Protein 3K3Q (pdb70)

Solvent-accessible surface area: 24757 Å² total; per-residue (Å²): 118,56,98,16,88,15,53,48,42,41,99,64,82,57,38,96,69,12,115,0,32,0,39,8,53,55,24,73,2,45,0,17,40,42,20,71,144,36,99,110,70,13,1,0,0,0,0,2,17,58,12,102,89,120,117,99,62,19,0,0,0,10,2,1,61,50,113,90,59,47,29,21,167,78,6,106,75,60,13,54,12,36,58,41,99,69,7,68,71,1,33,0,68,8,90,106,5,112,100,106,8,35,0,26,0,42,0,1,0,0,42,19,1,10,4,107,0,0,10,29,26,70,19,9,59,48,89,8,159,27,14,100,11,41,11,58,126,166,8,1,124,108,114,9,70,18,161,41,113,51,56,0,93,19,8,0,100,2,65,3,51,62,34,52,173,20,152,47,18,18,0,0,52,6,59,84,44,0,0,0,0,0,28,17,0,46,25,13,48,133,157,50,44,93,28,83,75,56,145,166,73,74,176,72,62,25,31,57,41,50,60,94,14,5,63,70,69,114,60,26,27,48,0,1,46,1,0,12,23,0,0,12,5,0,70,42,18,37,0,0,58,27,0,2,45,7,0,30,45,0,18,5,0,5,23,30,25,134,84,99,42,32,2,83,37,4,85,6,5,8,1,25,0,47,38,95,115,61,54,132,97,68,24,34,0,0,0,2,0,0,0,0,7,14,18,0,9,82,28,67,14,35,30,25,59,68,155,125,54,75,4,18,64,22,0,37,0,2,1,0,2,0,22,0,0,2,9,8,4,41,2,13,117,73,138,33,96,21,0,7,1,2,0,0,29,0,0,27,11,0,1,18,0,0,1,46,0,2,0,2,2,8,36,95,105,118,67,43,113,31,79,86,134,95,272,181,85,46,59,126,2,14,10,11,45,1,16,0,4,4,30,136,10,28,146,74,35,65,79,120,60,76,62,117,24,61,99,102,6,34,52,48,4,97,88,1,5,71,43,0,45,113,8,168,53,43,56,42,134,62,42,62,29,125,133,9,31,57,18,0,48,90,1,6,14,6,37,90,77,148,81,27,91,10,59,22,45,76,136,62,7,56,25,11,21,67,13,2,12,80,2,4,5,10,41,9,0,23,77,25,16,154,11,27,5,54,154,43,34,38,45,145,45,140,15,4,2,72,7,53,2,43,46,164,114,30,0,26,41,160,29,0,2,16,26,147,141,56,110,17,44,69,122,72,28,0,1,10,21,83,92,11,93,166,19,8,88,119,40,226

CATH classification: 2.60.40.10

Radius of gyration: 25.05 Å; Cα contacts (8 Å, |Δi|>4): 1150; chains: 3; bounding box: 66×63×66 Å

GO terms:
  GO:0004222 metalloendopeptidase activity (F, EXP)

Sequence (540 aa):
AVQLVDSGGGTLQAGKSLRLSCAISGLAFDGGAMGSEHRLTAGAMGWFRQAPGKDREFVAAISPRTDETYYAESLEGRFSVSRDAAATMVFLQADNVRLDDTASYYCAADEDVTPRVMGVIPHADHWGQGTLVTVSSQFVNKQFNYKDPVNGVDIAYIKIPNVGQMQPVKAFKIHNKIWVIPERDTFTNPEEGDLNPPPEAKQVPVSYYDSTYLSTDNEKDNYLKGVTKLFERIYSTDLGRMLLTSIVRGIPFWGGSTIDTELKVIDTNCINVIQPDGSYRSEELNLVIIGPSADIIQFECKSFGHEVLNLTRNGYGSTQYIRFSPDFTFGFEESGKFATDPAVTLAHELIHAGHRLYGIAINPNRVFKVNTNAYMSGLEVSFEELRTFGGHDAKFIDSLQENEFRLYYYNKFKDIASTLNKAKSIVGTTASLQYMKNVFKEKYLLSEDTSGKFSVDKLKFDKLYKMLTEIYTEDNFVKFFKVLNRKTYLNFDKAVFKINIVPKVNYTIYDGFNLRNTNLAANFNGQNTEINNMNFTKLK

InterPro domains:
  IPR000395 Botulinum/Tetanus toxin, catalytic chain [PF01742] (4-410)
  IPR000395 Botulinum/Tetanus toxin, catalytic chain [PR00760] (7-23)
  IPR000395 Botulinum/Tetanus toxin, catalytic chain [PR00760] (33-49)
  IPR000395 Botulinum/Tetanus toxin, catalytic chain [PR00760] (72-88)
  IPR000395 Botulinum/Tetanus toxin, catalytic chain [PR00760] (97-119)
  IPR000395 Botulinum/Tetanus toxin, catalytic chain [PR00760] (213-225)
  IPR000395 Botulinum/Tetanus toxin, catalytic chain [PR00760] (259-275)
  IPR011065 Kunitz inhibitor STI-like superfamily [SSF50386] (1080-1295)
  IPR012500 Clostridium neurotoxin, translocation [PF07952] (549-866)
  IPR012928 Clostridium neurotoxin, receptor binding N-terminal [PF07953] (886-1079)
  IPR013104 Clostridium neurotoxin, receptor-binding C-terminal [PF07951] (1088-1293)
  IPR013320 Concanavalin A-like lectin/glucanase domain superfamily [SSF49899] (873-1079)
  IPR036248 Clostridium neurotoxin, translocation domain [G3DSA:1.20.1120.10] (447-868)
  IPR036248 Clostridium neurotoxin, translocation domain [SSF58091] (549-874)

Structure (mmCIF, N/CA/C/O backbone):
data_3K3Q
#
_entry.id   3K3Q
#
_cell.length_a   168.282
_cell.length_b   48.764
_cell.length_c   103.643
_cell.angle_alpha   90.000
_cell.angle_beta   116.750
_cell.angle_gamma   90.000
#
_symmetry.space_group_name_H-M   'C 1 2 1'
#
loop_
_entity.id
_entity.type
_entity.pdbx_description
1 polymer 'llama Aa1 VHH domain'
2 polymer 'Botulinum neurotoxin type A'
3 polymer 'Botulinum neurotoxin type A'
4 non-polymer 'ZINC ION'
5 water water
#
loop_
_atom_site.group_PDB
_atom_site.id
_atom_site.type_symbol
_atom_site.label_atom_id
_atom_site.label_alt_id
_atom_site.label_comp_id
_atom_site.label_asym_id
_atom_site.label_entity_id
_atom_site.label_seq_id
_atom_site.pdbx_PDB_ins_code
_atom_site.Cartn_x
_atom_site.Cartn_y
_atom_site.Cartn_z
_atom_site.occupancy
_atom_site.B_iso_or_equiv
_atom_site.auth_seq_id
_atom_site.auth_comp_id
_atom_site.auth_asym_id
_atom_site.auth_atom_id
_atom_site.pdbx_PDB_model_num
ATOM 1 N N . ALA A 1 4 ? -51.489 -9.979 32.854 1.00 62.47 4 ALA A N 1
ATOM 2 C CA . ALA A 1 4 ? -51.115 -10.276 31.440 1.00 63.10 4 ALA A CA 1
ATOM 3 C C . ALA A 1 4 ? -51.655 -11.644 31.042 1.00 63.46 4 ALA A C 1
ATOM 4 O O . ALA A 1 4 ? -51.013 -12.671 31.284 1.00 64.10 4 ALA A O 1
ATOM 6 N N . VAL A 1 5 ? -52.840 -11.660 30.439 1.00 62.43 5 VAL A N 1
ATOM 7 C CA . VAL A 1 5 ? -53.445 -12.917 30.023 1.00 61.11 5 VAL A CA 1
ATOM 8 C C . VAL A 1 5 ? -52.545 -13.567 28.979 1.00 61.45 5 VAL A C 1
ATOM 9 O O . VAL A 1 5 ? -51.934 -12.877 28.160 1.00 61.13 5 VAL A O 1
ATOM 13 N N . GLN A 1 6 ? -52.452 -14.892 29.022 1.00 61.34 6 GLN A N 1
ATOM 14 C CA . GLN A 1 6 ? -51.624 -15.632 28.080 1.00 61.85 6 GLN A CA 1
ATOM 15 C C . GLN A 1 6 ? -52.206 -17.014 27.810 1.00 61.59 6 GLN A C 1
ATOM 16 O O . GLN A 1 6 ? -52.772 -17.648 28.703 1.00 61.67 6 GLN A O 1
ATOM 22 N N . LEU A 1 7 ? -52.069 -17.465 26.566 1.00 61.46 7 LEU A N 1
ATOM 23 C CA . LEU A 1 7 ? -52.560 -18.774 26.126 1.00 60.96 7 LEU A CA 1
ATOM 24 C C . LEU A 1 7 ? -51.422 -19.454 25.364 1.00 61.08 7 LEU A C 1
ATOM 25 O O . LEU A 1 7 ? -50.925 -18.910 24.378 1.00 61.54 7 LEU A O 1
ATOM 30 N N . VAL A 1 8 ? -51.003 -20.634 25.804 1.00 60.85 8 VAL A N 1
ATOM 31 C CA . VAL A 1 8 ? -49.916 -21.314 25.113 1.00 60.99 8 VAL A CA 1
ATOM 32 C C . VAL A 1 8 ? -50.285 -22.723 24.677 1.00 62.69 8 VAL A C 1
ATOM 33 O O . VAL A 1 8 ? -50.225 -23.667 25.468 1.00 62.94 8 VAL A O 1
ATOM 37 N N . ASP A 1 9 ? -50.664 -22.853 23.408 1.00 64.79 9 ASP A N 1
ATOM 38 C CA . ASP A 1 9 ? -51.043 -24.141 22.828 1.00 66.80 9 ASP A CA 1
ATOM 39 C C . ASP A 1 9 ? -49.797 -25.011 22.722 1.00 66.70 9 ASP A C 1
ATOM 40 O O . ASP A 1 9 ? -48.679 -24.515 22.828 1.00 66.47 9 ASP A O 1
ATOM 45 N N . SER A 1 10 ? -49.999 -26.308 22.505 1.00 67.16 10 SER A N 1
ATOM 46 C CA . SER A 1 10 ? -48.892 -27.244 22.350 1.00 67.21 10 SER A CA 1
ATOM 47 C C . SER A 1 10 ? -49.408 -28.648 22.052 1.00 67.66 10 SER A C 1
ATOM 48 O O . SER A 1 10 ? -50.583 -28.955 22.274 1.00 66.92 10 SER A O 1
ATOM 51 N N . GLY A 1 11 ? -48.514 -29.495 21.550 1.00 68.56 11 GLY A N 1
ATOM 52 C CA . GLY A 1 11 ? -48.879 -30.857 21.206 1.00 69.31 11 GLY A CA 1
ATOM 53 C C . GLY A 1 11 ? -48.798 -30.974 19.702 1.00 70.29 11 GLY A C 1
ATOM 54 O O . GLY A 1 11 ? -49.115 -32.008 19.119 1.00 69.89 11 GLY A O 1
ATOM 55 N N . GLY A 1 12 ? -48.361 -29.885 19.080 1.00 71.72 12 GLY A N 1
ATOM 56 C CA . GLY A 1 12 ? -48.238 -29.839 17.639 1.00 73.94 12 GLY A CA 1
ATOM 57 C C . GLY A 1 12 ? -47.175 -30.759 17.078 1.00 75.55 12 GLY A C 1
ATOM 58 O O . GLY A 1 12 ? -46.302 -31.245 17.800 1.00 75.03 12 GLY A O 1
ATOM 59 N N . GLY A 1 13 ? -47.258 -30.978 15.769 1.00 77.38 13 GLY A N 1
ATOM 60 C CA . GLY A 1 13 ? -46.329 -31.842 15.067 1.00 79.55 13 GLY A CA 1
ATOM 61 C C . GLY A 1 13 ? -47.088 -32.518 13.942 1.00 81.18 13 GLY A C 1
ATOM 62 O O . GLY A 1 13 ? -47.910 -31.888 13.275 1.00 81.18 13 GLY A O 1
ATOM 63 N N . THR A 1 14 ? -46.827 -33.801 13.723 1.00 82.80 14 THR A N 1
ATOM 64 C CA . THR A 1 14 ? -47.526 -34.527 12.671 1.00 84.22 14 THR A CA 1
ATOM 65 C C . THR A 1 14 ? -47.721 -35.976 13.086 1.00 84.57 14 THR A C 1
ATOM 66 O O . THR A 1 14 ? -46.997 -36.493 13.937 1.00 83.89 14 THR A O 1
ATOM 70 N N . LEU A 1 15 ? -48.709 -36.625 12.481 1.00 85.82 15 LEU A N 1
ATOM 71 C CA . LEU A 1 15 ? -49.006 -38.018 12.778 1.00 87.50 15 LEU A CA 1
ATOM 72 C C . LEU A 1 15 ? -49.601 -38.717 11.572 1.00 87.97 15 LEU A C 1
ATOM 73 O O . LEU A 1 15 ? -49.972 -38.077 10.590 1.00 88.13 15 LEU A O 1
ATOM 78 N N . GLN A 1 16 ? -49.693 -40.038 11.655 1.00 88.30 16 GLN A N 1
ATOM 79 C CA . GLN A 1 16 ? -50.247 -40.830 10.567 1.00 88.69 16 GLN A CA 1
ATOM 80 C C . GLN A 1 16 ? -51.725 -41.071 10.863 1.00 88.05 16 GLN A C 1
ATOM 81 O O . GLN A 1 16 ? -52.134 -41.079 12.027 1.00 87.65 16 GLN A O 1
ATOM 87 N N . ALA A 1 17 ? -52.522 -41.257 9.814 1.00 87.55 17 ALA A N 1
ATOM 88 C CA . ALA A 1 17 ? -53.957 -41.491 9.970 1.00 87.35 17 ALA A CA 1
ATOM 89 C C . ALA A 1 17 ? -54.231 -42.614 10.968 1.00 86.95 17 ALA A C 1
ATOM 90 O O . ALA A 1 17 ? -53.840 -43.759 10.748 1.00 87.55 17 ALA A O 1
ATOM 92 N N . GLY A 1 18 ? -54.904 -42.284 12.064 1.00 86.50 18 GLY A N 1
ATOM 93 C CA . GLY A 1 18 ? -55.204 -43.287 13.070 1.00 85.78 18 GLY A CA 1
ATOM 94 C C . GLY A 1 18 ? -54.480 -43.049 14.384 1.00 85.36 18 GLY A C 1
ATOM 95 O O . GLY A 1 18 ? -54.932 -43.504 15.436 1.00 85.62 18 GLY A O 1
ATOM 96 N N . LYS A 1 19 ? -53.358 -42.335 14.333 1.00 84.70 19 LYS A N 1
ATOM 97 C CA . LYS A 1 19 ? -52.583 -42.042 15.539 1.00 84.42 19 LYS A CA 1
ATOM 98 C C . LYS A 1 19 ? -53.302 -41.078 16.486 1.00 83.21 19 LYS A C 1
ATOM 99 O O . LYS A 1 19 ? -54.114 -40.264 16.058 1.00 83.64 19 LYS A O 1
ATOM 105 N N . SER A 1 20 ? -52.997 -41.177 17.776 1.00 81.44 20 SER A N 1
ATOM 106 C CA . SER A 1 20 ? -53.634 -40.332 18.782 1.00 79.42 20 SER A CA 1
ATOM 107 C C . SER A 1 20 ? -52.868 -39.048 19.083 1.00 77.75 20 SER A C 1
ATOM 108 O O . SER A 1 20 ? -51.655 -39.072 19.312 1.00 77.60 20 SER A O 1
ATOM 111 N N . LEU A 1 21 ? -53.584 -37.926 19.091 1.00 75.20 21 LEU A N 1
ATOM 112 C CA . LEU A 1 21 ? -52.957 -36.645 19.372 1.00 72.44 21 LEU A CA 1
ATOM 113 C C . LEU A 1 21 ? -53.531 -36.020 20.632 1.00 70.82 21 LEU A C 1
ATOM 114 O O . LEU A 1 21 ? -54.733 -36.094 20.893 1.00 69.42 21 LEU A O 1
ATOM 119 N N . ARG A 1 22 ? -52.649 -35.410 21.411 1.00 69.49 22 ARG A N 1
ATOM 120 C CA . ARG A 1 22 ? -53.037 -34.729 22.631 1.00 68.43 22 ARG A CA 1
ATOM 121 C C . ARG A 1 22 ? -52.550 -33.296 22.530 1.00 66.08 22 ARG A C 1
ATOM 122 O O . ARG A 1 22 ? -51.383 -33.044 22.213 1.00 65.76 22 ARG A O 1
ATOM 130 N N . LEU A 1 23 ? -53.451 -32.358 22.789 1.00 63.17 23 LEU A N 1
ATOM 131 C CA . LEU A 1 23 ? -53.102 -30.953 22.737 1.00 59.80 23 LEU A CA 1
ATOM 132 C C . LEU A 1 23 ? -53.326 -30.346 24.111 1.00 58.20 23 LEU A C 1
ATOM 133 O O . LEU A 1 23 ? -54.264 -30.716 24.816 1.00 57.48 23 LEU A O 1
ATOM 138 N N . SER A 1 24 ? -52.444 -29.428 24.491 1.00 56.96 24 SER A N 1
ATOM 139 C CA . SER A 1 24 ? -52.545 -28.746 25.773 1.00 55.98 24 SER A CA 1
ATOM 140 C C . SER A 1 24 ? -52.435 -27.245 25.579 1.00 55.46 24 SER A C 1
ATOM 141 O O . SER A 1 24 ? -51.824 -26.769 24.618 1.00 54.24 24 SER A O 1
ATOM 144 N N . CYS A 1 25 ? -53.034 -26.510 26.507 1.00 55.24 25 CYS A N 1
ATOM 145 C CA . CYS A 1 25 ? -53.040 -25.058 26.472 1.00 55.98 25 CYS A CA 1
ATOM 146 C C . CYS A 1 25 ? -52.955 -24.543 27.896 1.00 55.17 25 CYS A C 1
ATOM 147 O O . CYS A 1 25 ? -53.827 -24.821 28.727 1.00 54.80 25 CYS A O 1
ATOM 150 N N . ALA A 1 26 ? -51.891 -23.802 28.175 1.00 53.74 26 ALA A N 1
ATOM 151 C CA . ALA A 1 26 ? -51.699 -23.247 29.497 1.00 53.10 26 ALA A CA 1
ATOM 152 C C . ALA A 1 26 ? -52.278 -21.851 29.508 1.00 52.97 26 ALA A C 1
ATOM 153 O O . ALA A 1 26 ? -51.800 -20.965 28.808 1.00 53.96 26 ALA A O 1
ATOM 155 N N . ILE A 1 27 ? -53.333 -21.665 30.284 1.00 53.02 27 ILE A N 1
ATOM 156 C CA . ILE A 1 27 ? -53.961 -20.361 30.395 1.00 53.07 27 ILE A CA 1
ATOM 157 C C . ILE A 1 27 ? -53.309 -19.716 31.601 1.00 53.00 27 ILE A C 1
ATOM 158 O O . ILE A 1 27 ? -52.804 -20.415 32.484 1.00 54.11 27 ILE A O 1
ATOM 163 N N . SER A 1 28 ? -53.312 -18.392 31.641 1.00 51.99 28 SER A N 1
ATOM 164 C CA . SER A 1 28 ? -52.730 -17.677 32.765 1.00 50.84 28 SER A CA 1
ATOM 165 C C . SER A 1 28 ? -53.195 -16.246 32.682 1.00 50.46 28 SER A C 1
ATOM 166 O O . SER A 1 28 ? -53.244 -15.662 31.596 1.00 51.12 28 SER A O 1
ATOM 169 N N . GLY A 1 29 ? -53.550 -15.682 33.827 1.00 50.08 29 GLY A N 1
ATOM 170 C CA . GLY A 1 29 ? -54.012 -14.310 33.840 1.00 49.69 29 GLY A CA 1
ATOM 171 C C . GLY A 1 29 ? -55.522 -14.174 33.888 1.00 49.44 29 GLY A C 1
ATOM 172 O O . GLY A 1 29 ? -56.036 -13.057 33.868 1.00 49.97 29 GLY A O 1
ATOM 173 N N . LEU A 1 30 ? -56.238 -15.297 33.943 1.00 48.98 30 LEU A N 1
ATOM 174 C CA . LEU A 1 30 ? -57.699 -15.265 34.010 1.00 47.14 30 LEU A CA 1
ATOM 175 C C . LEU A 1 30 ? -58.152 -15.845 35.342 1.00 45.64 30 LEU A C 1
ATOM 176 O O . LEU A 1 30 ? -57.811 -16.974 35.686 1.00 45.96 30 LEU A O 1
ATOM 181 N N . ALA A 1 31 ? -58.915 -15.061 36.094 1.00 43.01 31 ALA A N 1
ATOM 182 C CA . ALA A 1 31 ? -59.386 -15.488 37.400 1.00 41.85 31 ALA A CA 1
ATOM 183 C C . ALA A 1 31 ? -60.585 -16.416 37.360 1.00 41.65 31 ALA A C 1
ATOM 184 O O . ALA A 1 31 ? -60.905 -17.046 38.371 1.00 41.74 31 ALA A O 1
ATOM 186 N N . PHE A 1 32 ? -61.243 -16.503 36.205 1.00 40.67 32 PHE A N 1
ATOM 187 C CA . PHE A 1 32 ? -62.430 -17.346 36.058 1.00 39.31 32 PHE A CA 1
ATOM 188 C C . PHE A 1 32 ? -63.297 -17.303 37.308 1.00 39.75 32 PHE A C 1
ATOM 189 O O . PHE A 1 32 ? -63.824 -18.324 37.754 1.00 39.05 32 PHE A O 1
ATOM 197 N N . ASP A 1 33 ? -63.439 -16.112 37.877 1.00 41.16 33 ASP A N 1
ATOM 198 C CA . ASP A 1 33 ? -64.255 -15.953 39.068 1.00 43.44 33 ASP A CA 1
ATOM 199 C C . ASP A 1 33 ? -65.597 -15.310 38.730 1.00 43.08 33 ASP A C 1
ATOM 200 O O . ASP A 1 33 ? -66.030 -14.382 39.409 1.00 43.80 33 ASP A O 1
ATOM 205 N N . GLY A 1 34 ? -66.250 -15.796 37.676 1.00 43.33 34 GLY A N 1
ATOM 206 C CA . GLY A 1 34 ? -67.538 -15.247 37.286 1.00 42.37 34 GLY A CA 1
ATOM 207 C C . GLY A 1 34 ? -67.447 -13.973 36.463 1.00 41.57 34 GLY A C 1
ATOM 208 O O . GLY A 1 34 ? -68.364 -13.152 36.471 1.00 39.88 34 GLY A O 1
ATOM 209 N N . GLY A 1 35 ? -66.331 -13.806 35.761 1.00 41.91 35 GLY A N 1
ATOM 210 C CA . GLY A 1 35 ? -66.139 -12.639 34.921 1.00 41.40 35 GLY A CA 1
ATOM 211 C C . GLY A 1 35 ? -66.664 -11.332 35.481 1.00 42.49 35 GLY A C 1
ATOM 212 O O . GLY A 1 35 ? -66.810 -11.167 36.691 1.00 41.63 35 GLY A O 1
ATOM 213 N N . ALA A 1 36 ? -66.966 -10.405 34.577 1.00 43.95 36 ALA A N 1
ATOM 214 C CA . ALA A 1 36 ? -67.452 -9.077 34.932 1.00 45.27 36 ALA A CA 1
ATOM 215 C C . ALA A 1 36 ? -68.609 -9.020 35.936 1.00 47.02 36 ALA A C 1
ATOM 216 O O . ALA A 1 36 ? -68.591 -8.197 36.850 1.00 45.84 36 ALA A O 1
ATOM 218 N N . MET A 1 37 ? -69.617 -9.871 35.757 1.00 48.79 37 MET A N 1
ATOM 219 C CA . MET A 1 37 ? -70.763 -9.894 36.661 1.00 51.26 37 MET A CA 1
ATOM 220 C C . MET A 1 37 ? -70.306 -9.957 38.125 1.00 52.66 37 MET A C 1
ATOM 221 O O . MET A 1 37 ? -70.816 -9.227 38.978 1.00 54.08 37 MET A O 1
ATOM 226 N N . GLY A 1 38 ? -69.349 -10.837 38.411 1.00 52.79 38 GLY A N 1
ATOM 227 C CA . GLY A 1 38 ? -68.847 -10.969 39.766 1.00 51.43 38 GLY A CA 1
ATOM 228 C C . GLY A 1 38 ? -68.870 -12.393 40.296 1.00 51.22 38 GLY A C 1
ATOM 229 O O . GLY A 1 38 ? -69.379 -13.315 39.648 1.00 51.01 38 GLY A O 1
ATOM 230 N N . SER A 1 39 ? -68.313 -12.560 41.492 1.00 49.82 39 SER A N 1
ATOM 231 C CA . SER A 1 39 ? -68.238 -13.849 42.171 1.00 48.53 39 SER A CA 1
ATOM 232 C C . SER A 1 39 ? -69.591 -14.541 42.240 1.00 47.23 39 SER A C 1
ATOM 233 O O . SER A 1 39 ? -69.677 -15.767 42.331 1.00 45.91 39 SER A O 1
ATOM 236 N N . GLU A 1 40 ? -70.650 -13.749 42.198 1.00 46.33 40 GLU A N 1
ATOM 237 C CA . GLU A 1 40 ? -71.991 -14.295 42.268 1.00 46.62 40 GLU A CA 1
ATOM 238 C C . GLU A 1 40 ? -72.239 -15.204 41.067 1.00 45.24 40 GLU A C 1
ATOM 239 O O . GLU A 1 40 ? -73.156 -16.020 41.083 1.00 43.21 40 GLU A O 1
ATOM 245 N N . HIS A 1 41 ? -71.400 -15.061 40.039 1.00 45.19 41 HIS A N 1
ATOM 246 C CA . HIS A 1 41 ? -71.503 -15.843 38.802 1.00 45.03 41 HIS A CA 1
ATOM 247 C C . HIS A 1 41 ? -70.393 -16.878 38.586 1.00 44.17 41 HIS A C 1
ATOM 248 O O . HIS A 1 41 ? -70.329 -17.499 37.526 1.00 41.57 41 HIS A O 1
ATOM 255 N N . ARG A 1 42 ? -69.527 -17.059 39.583 1.00 43.47 42 ARG A N 1
ATOM 256 C CA . ARG A 1 42 ? -68.423 -18.017 39.501 1.00 41.25 42 ARG A CA 1
ATOM 257 C C . ARG A 1 42 ? -68.818 -19.304 38.774 1.00 40.70 42 ARG A C 1
ATOM 258 O O . ARG A 1 42 ? -68.097 -19.782 37.892 1.00 41.05 42 ARG A O 1
ATOM 266 N N . LEU A 1 43 ? -69.970 -19.856 39.127 1.00 39.01 43 LEU A N 1
ATOM 267 C CA . LEU A 1 43 ? -70.413 -21.094 38.513 1.00 38.90 43 LEU A CA 1
ATOM 268 C C . LEU A 1 43 ? -71.239 -21.004 37.223 1.00 39.47 43 LEU A C 1
ATOM 269 O O . LEU A 1 43 ? -71.325 -21.985 36.498 1.00 39.07 43 LEU A O 1
ATOM 274 N N . THR A 1 44 ? -71.840 -19.852 36.925 1.00 40.26 44 THR A N 1
ATOM 275 C CA . THR A 1 44 ? -72.630 -19.719 35.689 1.00 40.37 44 THR A CA 1
ATOM 276 C C . THR A 1 44 ? -71.910 -18.867 34.639 1.00 40.18 44 THR A C 1
ATOM 277 O O . THR A 1 44 ? -72.542 -18.037 33.979 1.00 42.14 44 THR A O 1
ATOM 281 N N . ALA A 1 45 ? -70.607 -19.058 34.459 1.00 38.01 45 ALA A N 1
ATOM 282 C CA . ALA A 1 45 ? -69.905 -18.226 33.491 1.00 36.27 45 ALA A CA 1
ATOM 283 C C . ALA A 1 45 ? -68.471 -18.630 33.249 1.00 35.21 45 ALA A C 1
ATOM 284 O O . ALA A 1 45 ? -67.797 -19.095 34.157 1.00 36.53 45 ALA A O 1
ATOM 286 N N . GLY A 1 46 ? -68.011 -18.420 32.017 1.00 33.56 46 GLY A N 1
ATOM 287 C CA . GLY A 1 46 ? -66.650 -18.759 31.649 1.00 30.26 46 GLY A CA 1
ATOM 288 C C . GLY A 1 46 ? -66.589 -19.916 30.673 1.00 30.41 46 GLY A C 1
ATOM 289 O O . GLY A 1 46 ? -67.496 -20.760 30.616 1.00 28.34 46 GLY A O 1
ATOM 290 N N . ALA A 1 47 ? -65.516 -19.959 29.891 1.00 30.86 47 ALA A N 1
ATOM 291 C CA . ALA A 1 47 ? -65.347 -21.028 28.924 1.00 32.67 47 ALA A CA 1
ATOM 292 C C . ALA A 1 47 ? -63.930 -21.125 28.382 1.00 34.12 47 ALA A C 1
ATOM 293 O O . ALA A 1 47 ? -63.282 -20.109 28.110 1.00 33.91 47 ALA A O 1
ATOM 295 N N . MET A 1 48 ? -63.465 -22.367 28.254 1.00 36.69 48 MET A N 1
ATOM 296 C CA . MET A 1 48 ? -62.145 -22.701 27.727 1.00 39.87 48 MET A CA 1
ATOM 297 C C . MET A 1 48 ? -62.438 -23.720 26.640 1.00 41.15 48 MET A C 1
ATOM 298 O O . MET A 1 48 ? -63.071 -24.754 26.901 1.00 41.05 48 MET A O 1
ATOM 303 N N . GLY A 1 49 ? -61.979 -23.451 25.426 1.00 42.01 49 GLY A N 1
ATOM 304 C CA . GLY A 1 49 ? -62.253 -24.389 24.360 1.00 42.96 49 GLY A CA 1
ATOM 305 C C . GLY A 1 49 ? -61.239 -24.382 23.245 1.00 43.91 49 GLY A C 1
ATOM 306 O O . GLY A 1 49 ? -60.177 -23.764 23.350 1.00 43.77 49 GLY A O 1
ATOM 307 N N . TRP A 1 50 ? -61.596 -25.066 22.162 1.00 44.75 50 TRP A N 1
ATOM 308 C CA . TRP A 1 50 ? -60.731 -25.199 21.005 1.00 44.16 50 TRP A CA 1
ATOM 309 C C . TRP A 1 50 ? -61.377 -24.878 19.680 1.00 43.44 50 TRP A C 1
ATOM 310 O O . TRP A 1 50 ? -62.536 -25.198 19.437 1.00 42.03 50 TRP A O 1
ATOM 321 N N . PHE A 1 51 ? -60.579 -24.255 18.823 1.00 44.34 51 PHE A N 1
ATOM 322 C CA . PHE A 1 51 ? -60.970 -23.873 17.475 1.00 45.08 51 PHE A CA 1
ATOM 323 C C . PHE A 1 51 ? -59.835 -24.327 16.567 1.00 46.86 51 PHE A C 1
ATOM 324 O O . PHE A 1 51 ? -58.699 -24.488 17.016 1.00 48.37 51 PHE A O 1
ATOM 332 N N . ARG A 1 52 ? -60.133 -24.530 15.293 1.00 48.33 52 ARG A N 1
ATOM 333 C CA . ARG A 1 52 ? -59.104 -24.929 14.349 1.00 50.84 52 ARG A CA 1
ATOM 334 C C . ARG A 1 52 ? -59.409 -24.320 12.990 1.00 53.19 52 ARG A C 1
ATOM 335 O O . ARG A 1 52 ? -60.569 -24.047 12.657 1.00 52.93 52 ARG A O 1
ATOM 343 N N . GLN A 1 53 ? -58.360 -24.106 12.207 1.00 55.39 53 GLN A N 1
ATOM 344 C CA . GLN A 1 53 ? -58.513 -23.534 10.882 1.00 58.01 53 GLN A CA 1
ATOM 345 C C . GLN A 1 53 ? -57.870 -24.432 9.840 1.00 59.49 53 GLN A C 1
ATOM 346 O O . GLN A 1 53 ? -56.652 -24.622 9.835 1.00 58.97 53 GLN A O 1
ATOM 352 N N . ALA A 1 54 ? -58.698 -24.992 8.965 1.00 61.69 54 ALA A N 1
ATOM 353 C CA . ALA A 1 54 ? -58.203 -25.861 7.906 1.00 64.17 54 ALA A CA 1
ATOM 354 C C . ALA A 1 54 ? -57.572 -24.991 6.825 1.00 65.64 54 ALA A C 1
ATOM 355 O O . ALA A 1 54 ? -58.191 -24.037 6.345 1.00 65.16 54 ALA A O 1
ATOM 357 N N . PRO A 1 55 ? -56.325 -25.300 6.433 1.00 67.05 55 PRO A N 1
ATOM 358 C CA . PRO A 1 55 ? -55.669 -24.497 5.399 1.00 67.68 55 PRO A CA 1
ATOM 359 C C . PRO A 1 55 ? -56.632 -24.153 4.266 1.00 68.34 55 PRO A C 1
ATOM 360 O O . PRO A 1 55 ? -57.119 -25.036 3.553 1.00 67.64 55 PRO A O 1
ATOM 364 N N . GLY A 1 56 ? -56.921 -22.861 4.133 1.00 68.86 56 GLY A N 1
ATOM 365 C CA . GLY A 1 56 ? -57.824 -22.402 3.095 1.00 69.32 56 GLY A CA 1
ATOM 366 C C . GLY A 1 56 ? -59.284 -22.460 3.497 1.00 69.53 56 GLY A C 1
ATOM 367 O O . GLY A 1 56 ? -60.169 -22.327 2.653 1.00 70.13 56 GLY A O 1
ATOM 368 N N . LYS A 1 57 ? -59.544 -22.666 4.783 1.00 68.97 57 LYS A N 1
ATOM 369 C CA . LYS A 1 57 ? -60.916 -22.733 5.272 1.00 68.23 57 LYS A CA 1
ATOM 370 C C . LYS A 1 57 ? -61.119 -21.812 6.464 1.00 67.57 57 LYS A C 1
ATOM 371 O O . LYS A 1 57 ? -60.157 -21.272 7.015 1.00 67.66 57 LYS A O 1
ATOM 377 N N . ASP A 1 58 ? -62.377 -21.636 6.856 1.00 66.23 58 ASP A N 1
ATOM 378 C CA . ASP A 1 58 ? -62.722 -20.769 7.977 1.00 66.21 58 ASP A CA 1
ATOM 379 C C . ASP A 1 58 ? -62.310 -21.321 9.334 1.00 65.29 58 ASP A C 1
ATOM 380 O O . ASP A 1 58 ? -62.114 -22.528 9.501 1.00 65.66 58 ASP A O 1
ATOM 385 N N . ARG A 1 59 ? -62.165 -20.420 10.298 1.00 62.96 59 ARG A N 1
ATOM 386 C CA . ARG A 1 59 ? -61.836 -20.825 11.651 1.00 61.22 59 ARG A CA 1
ATOM 387 C C . ARG A 1 59 ? -63.128 -21.453 12.154 1.0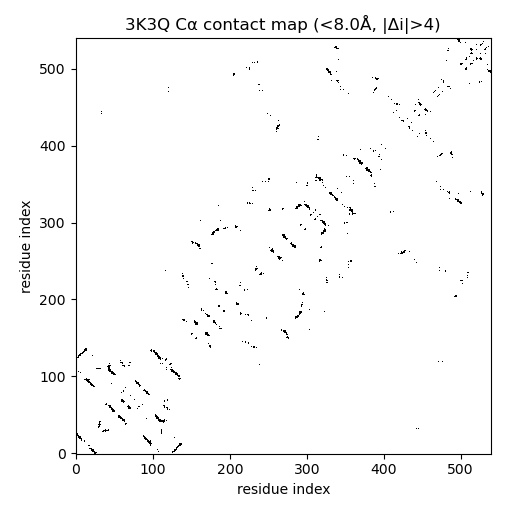0 60.03 59 ARG A C 1
ATOM 388 O O . ARG A 1 59 ? -64.174 -20.800 12.163 1.00 60.17 59 ARG A O 1
ATOM 396 N N . GLU A 1 60 ? -63.075 -22.723 12.545 1.00 58.26 60 GLU A N 1
ATOM 397 C CA . GLU A 1 60 ? -64.277 -23.394 13.031 1.00 56.29 60 GLU A CA 1
ATOM 398 C C . GLU A 1 60 ? -64.119 -23.909 14.453 1.00 51.88 60 GLU A C 1
ATOM 399 O O . GLU A 1 60 ? -63.039 -24.315 14.872 1.00 52.61 60 GLU A O 1
ATOM 405 N N . PHE A 1 61 ? -65.218 -23.889 15.188 1.00 46.90 61 PHE A N 1
ATOM 406 C CA . PHE A 1 61 ? -65.227 -24.332 16.568 1.00 42.23 61 PHE A CA 1
ATOM 407 C C . PHE A 1 61 ? -65.221 -25.851 16.716 1.00 41.14 61 PHE A C 1
ATOM 408 O O . PHE A 1 61 ? -65.803 -26.570 15.906 1.00 41.66 61 PHE A O 1
ATOM 416 N N . VAL A 1 62 ? -64.550 -26.331 17.758 1.00 39.07 62 VAL A N 1
ATOM 417 C CA . VAL A 1 62 ? -64.501 -27.753 18.041 1.00 36.73 62 VAL A CA 1
ATOM 418 C C . VAL A 1 62 ? -65.228 -28.074 19.348 1.00 35.79 62 VAL A C 1
ATOM 419 O O . VAL A 1 62 ? -66.330 -28.631 19.335 1.00 35.31 62 VAL A O 1
ATOM 423 N N . ALA A 1 63 ? -64.623 -27.712 20.476 1.00 34.06 63 ALA A N 1
ATOM 424 C CA . ALA A 1 63 ? -65.244 -27.998 21.766 1.00 33.29 63 ALA A CA 1
ATOM 425 C C . ALA A 1 63 ? -64.726 -27.128 22.905 1.00 31.63 63 ALA A C 1
ATOM 426 O O . ALA A 1 63 ? -63.648 -26.555 22.816 1.00 30.57 63 ALA A O 1
ATOM 428 N N . ALA A 1 64 ? -65.505 -27.039 23.979 1.00 30.09 64 ALA A N 1
ATOM 429 C CA . ALA A 1 64 ? -65.106 -26.245 25.131 1.00 31.76 64 ALA A CA 1
ATOM 430 C C . ALA A 1 64 ? -65.685 -26.803 26.420 1.00 32.46 64 ALA A C 1
ATOM 431 O O . ALA A 1 64 ? -66.726 -27.466 26.421 1.00 32.30 64 ALA A O 1
ATOM 433 N N . ILE A 1 65 ? -65.006 -26.521 27.522 1.00 32.65 65 ILE A N 1
ATOM 434 C CA . ILE A 1 65 ? -65.450 -27.006 28.814 1.00 34.49 65 ILE A CA 1
ATOM 435 C C . ILE A 1 65 ? -65.569 -25.814 29.753 1.00 35.70 65 ILE A C 1
ATOM 436 O O . ILE A 1 65 ? -64.966 -24.765 29.511 1.00 34.18 65 ILE A O 1
ATOM 441 N N . SER A 1 66 ? -66.354 -25.974 30.813 1.00 37.29 66 SER A N 1
ATOM 442 C CA . SER A 1 66 ? -66.543 -24.914 31.803 1.00 40.66 66 SER A CA 1
ATOM 443 C C . SER A 1 66 ? -65.346 -24.848 32.764 1.00 41.17 66 SER A C 1
ATOM 444 O O . SER A 1 66 ? -64.826 -25.881 33.190 1.00 42.86 66 SER A O 1
ATOM 447 N N . PRO A 1 67 ? -64.903 -23.632 33.124 1.00 40.78 67 PRO A N 1
ATOM 448 C CA . PRO A 1 67 ? -63.765 -23.448 34.029 1.00 40.71 67 PRO A CA 1
ATOM 449 C C . PRO A 1 67 ? -63.993 -23.892 35.474 1.00 41.47 67 PRO A C 1
ATOM 450 O O . PRO A 1 67 ? -63.039 -24.161 36.198 1.00 41.67 67 PRO A O 1
ATOM 454 N N . ARG A 1 68 ? -65.249 -23.981 35.896 1.00 42.09 68 ARG A N 1
ATOM 455 C CA . ARG A 1 68 ? -65.526 -24.381 37.269 1.00 42.68 68 ARG A CA 1
ATOM 456 C C . ARG A 1 68 ? -66.558 -25.493 37.355 1.00 43.94 68 ARG A C 1
ATOM 457 O O . ARG A 1 68 ? -66.857 -25.981 38.439 1.00 44.33 68 ARG A O 1
ATOM 465 N N . THR A 1 69 ? -67.123 -25.885 36.221 1.00 45.69 69 THR A N 1
ATOM 466 C CA . THR A 1 69 ? -68.115 -26.953 36.219 1.00 46.80 69 THR A CA 1
ATOM 467 C C . THR A 1 69 ? -67.686 -28.008 35.220 1.00 47.24 69 THR A C 1
ATOM 468 O O . THR A 1 69 ? -66.588 -27.939 34.669 1.00 46.35 69 THR A O 1
ATOM 472 N N . ASP A 1 70 ? -68.555 -28.981 34.983 1.00 49.40 70 ASP A N 1
ATOM 473 C CA . ASP A 1 70 ? -68.246 -30.042 34.047 1.00 52.04 70 ASP A CA 1
ATOM 474 C C . ASP A 1 70 ? -68.927 -29.854 32.687 1.00 51.37 70 ASP A C 1
ATOM 475 O O . ASP A 1 70 ? -68.835 -30.720 31.812 1.00 52.27 70 ASP A O 1
ATOM 480 N N . GLU A 1 71 ? -69.590 -28.715 32.508 1.00 49.44 71 GLU A N 1
ATOM 481 C CA . GLU A 1 71 ? -70.280 -28.422 31.260 1.00 48.33 71 GLU A CA 1
ATOM 482 C C . GLU A 1 71 ? -69.324 -28.402 30.087 1.00 45.45 71 GLU A C 1
ATOM 483 O O . GLU A 1 71 ? -68.249 -27.810 30.155 1.00 46.41 71 GLU A O 1
ATOM 489 N N . THR A 1 72 ? -69.733 -29.038 29.001 1.00 41.84 72 THR A N 1
ATOM 490 C CA . THR A 1 72 ? -68.928 -29.081 27.794 1.00 38.56 72 THR A CA 1
ATOM 491 C C . THR A 1 72 ? -69.867 -28.887 26.614 1.00 36.43 72 THR A C 1
ATOM 492 O O . THR A 1 72 ? -71.090 -28.946 26.760 1.00 34.71 72 THR A O 1
ATOM 496 N N . TYR A 1 73 ? -69.293 -28.636 25.450 1.00 34.42 73 TYR A N 1
ATOM 497 C CA . TYR A 1 73 ? -70.086 -28.443 24.254 1.00 34.31 73 TYR A CA 1
ATOM 498 C C . TYR A 1 73 ? -69.217 -28.746 23.061 1.00 34.55 73 TYR A C 1
ATOM 499 O O . TYR A 1 73 ? -68.062 -28.314 22.976 1.00 33.58 73 TYR A O 1
ATOM 508 N N . TYR A 1 74 ? -69.780 -29.510 22.142 1.00 36.63 74 TYR A N 1
ATOM 509 C CA . TYR A 1 74 ? -69.037 -29.882 20.960 1.00 40.37 74 TYR A CA 1
ATOM 510 C C . TYR A 1 74 ? -69.815 -29.523 19.734 1.00 42.97 74 TYR A C 1
ATOM 511 O O . TYR A 1 74 ? -71.057 -29.515 19.741 1.00 43.61 74 TYR A O 1
ATOM 520 N N . ALA A 1 75 ? -69.058 -29.252 18.668 1.00 46.85 75 ALA A N 1
ATOM 521 C CA . ALA A 1 75 ? -69.662 -28.940 17.404 1.00 50.71 75 ALA A CA 1
ATOM 522 C C . ALA A 1 75 ? -70.301 -30.247 17.030 1.00 53.76 75 ALA A C 1
ATOM 523 O O . ALA A 1 75 ? -69.633 -31.286 17.022 1.00 54.53 75 ALA A O 1
ATOM 525 N N . GLU A 1 76 ? -71.616 -30.192 16.815 1.00 57.86 76 GLU A N 1
ATOM 526 C CA . GLU A 1 76 ? -72.378 -31.391 16.436 1.00 61.87 76 GLU A CA 1
ATOM 527 C C . GLU A 1 76 ? -71.506 -32.368 15.649 1.00 63.25 76 GLU A C 1
ATOM 528 O O . GLU A 1 76 ? -71.587 -33.596 15.748 1.00 63.30 76 GLU A O 1
ATOM 534 N N . SER A 1 77 ? -70.648 -31.795 14.817 1.00 64.61 77 SER A N 1
ATOM 535 C CA . SER A 1 77 ? -69.834 -32.629 13.984 1.00 66.32 77 SER A CA 1
ATOM 536 C C . SER A 1 77 ? -68.778 -33.447 14.645 1.00 67.09 77 SER A C 1
ATOM 537 O O . SER A 1 77 ? -68.169 -34.299 14.032 1.00 67.62 77 SER A O 1
ATOM 540 N N . LEU A 1 78 ? -68.649 -33.301 15.949 1.00 67.30 78 LEU A N 1
ATOM 541 C CA . LEU A 1 78 ? -67.503 -33.962 16.587 1.00 67.21 78 LEU A CA 1
ATOM 542 C C . LEU A 1 78 ? -67.482 -34.502 17.948 1.00 67.60 78 LEU A C 1
ATOM 543 O O . LEU A 1 78 ? -66.449 -34.472 18.621 1.00 67.45 78 LEU A O 1
ATOM 548 N N . GLU A 1 79 ? -68.616 -34.961 18.383 1.00 69.07 79 GLU A N 1
ATOM 549 C CA . GLU A 1 79 ? -68.685 -35.432 19.720 1.00 70.00 79 GLU A CA 1
ATOM 550 C C . GLU A 1 79 ? -68.098 -36.824 19.757 1.00 69.16 79 GLU A C 1
ATOM 551 O O . GLU A 1 79 ? -67.592 -37.278 20.786 1.00 68.75 79 GLU A O 1
ATOM 557 N N . GLY A 1 80 ? -68.123 -37.476 18.599 1.00 67.96 80 GLY A N 1
ATOM 558 C CA . GLY A 1 80 ? -67.607 -38.825 18.495 1.00 66.77 80 GLY A CA 1
ATOM 559 C C . GLY A 1 80 ? -66.267 -38.927 17.809 1.00 65.98 80 GLY A C 1
ATOM 560 O O . GLY A 1 80 ? -66.024 -39.853 17.038 1.00 66.39 80 GLY A O 1
ATOM 561 N N . ARG A 1 81 ? -65.389 -37.972 18.089 1.00 65.27 81 ARG A N 1
ATOM 562 C CA . ARG A 1 81 ? -64.056 -37.972 17.498 1.00 63.32 81 ARG A CA 1
ATOM 563 C C . ARG A 1 81 ? -63.102 -37.083 18.282 1.00 61.02 81 ARG A C 1
ATOM 564 O O . ARG A 1 81 ? -61.916 -37.001 17.969 1.00 60.92 81 ARG A O 1
ATOM 572 N N . PHE A 1 82 ? -63.631 -36.429 19.312 1.00 58.20 82 PHE A N 1
ATOM 573 C CA . PHE A 1 82 ? -62.831 -35.552 20.156 1.00 56.70 82 PHE A CA 1
ATOM 574 C C . PHE A 1 82 ? -63.317 -35.571 21.588 1.00 56.45 82 PHE A C 1
ATOM 575 O O . PHE A 1 82 ? -64.405 -36.074 21.888 1.00 56.19 82 PHE A O 1
ATOM 583 N N . SER A 1 83 ? -62.506 -35.011 22.476 1.00 56.16 83 SER A N 1
ATOM 584 C CA . SER A 1 83 ? -62.882 -34.959 23.875 1.00 56.10 83 SER A CA 1
ATOM 585 C C . SER A 1 83 ? -62.108 -33.876 24.612 1.00 54.81 83 SER A C 1
ATOM 586 O O . SER A 1 83 ? -60.880 -33.907 24.677 1.00 53.97 83 SER A O 1
ATOM 589 N N . VAL A 1 84 ? -62.847 -32.909 25.146 1.00 53.96 84 VAL A N 1
ATOM 590 C CA . VAL A 1 84 ? -62.253 -31.816 25.895 1.00 54.31 84 VAL A CA 1
ATOM 591 C C . VAL A 1 84 ? -62.118 -32.190 27.354 1.00 54.31 84 VAL A C 1
ATOM 592 O O . VAL A 1 84 ? -62.962 -32.884 27.922 1.00 52.96 84 VAL A O 1
ATOM 596 N N . SER A 1 85 ? -61.044 -31.711 27.957 1.00 54.96 85 SER A N 1
ATOM 597 C CA . SER A 1 85 ? -60.781 -31.974 29.355 1.00 56.30 85 SER A CA 1
ATOM 598 C C . SER A 1 85 ? -60.178 -30.728 29.974 1.00 56.20 85 SER A C 1
ATOM 599 O O . SER A 1 85 ? -59.768 -29.801 29.279 1.00 55.14 85 SER A O 1
ATOM 602 N N . ARG A 1 86 ? -60.115 -30.724 31.294 1.00 57.52 86 ARG A N 1
ATOM 603 C CA . ARG A 1 86 ? -59.610 -29.582 32.028 1.00 58.13 86 ARG A CA 1
ATOM 604 C C . ARG A 1 86 ? -59.008 -30.082 33.337 1.00 58.86 86 ARG A C 1
ATOM 605 O O . ARG A 1 86 ? -59.456 -31.093 33.885 1.00 58.19 86 ARG A O 1
ATOM 613 N N . ASP A 1 87 ? -57.992 -29.379 33.828 1.00 59.52 87 ASP A N 1
ATOM 614 C CA . ASP A 1 87 ? -57.367 -29.738 35.095 1.00 60.90 87 ASP A CA 1
ATOM 615 C C . ASP A 1 87 ? -58.110 -28.959 36.183 1.00 61.76 87 ASP A C 1
ATOM 616 O O . ASP A 1 87 ? -58.295 -27.745 36.067 1.00 62.18 87 ASP A O 1
ATOM 621 N N . ALA A 1 88 ? -58.552 -29.660 37.226 1.00 61.87 88 ALA A N 1
ATOM 622 C CA . ALA A 1 88 ? -59.291 -29.033 38.324 1.00 61.46 88 ALA A CA 1
ATOM 623 C C . ALA A 1 88 ? -58.766 -27.649 38.708 1.00 60.59 88 ALA A C 1
ATOM 624 O O . ALA A 1 88 ? -59.541 -26.771 39.071 1.00 60.91 88 ALA A O 1
ATOM 626 N N . ALA A 1 89 ? -57.455 -27.455 38.624 1.00 60.27 89 ALA A N 1
ATOM 627 C CA . ALA A 1 89 ? -56.854 -26.170 38.969 1.00 60.38 89 ALA A CA 1
ATOM 628 C C . ALA A 1 89 ? -57.503 -25.042 38.188 1.00 60.67 89 ALA A C 1
ATOM 629 O O . ALA A 1 89 ? -57.670 -23.936 38.702 1.00 60.81 89 ALA A O 1
ATOM 631 N N . ALA A 1 90 ? -57.871 -25.341 36.944 1.00 60.73 90 ALA A N 1
ATOM 632 C CA . ALA A 1 90 ? -58.483 -24.370 36.040 1.00 60.14 90 ALA A CA 1
ATOM 633 C C . ALA A 1 90 ? -57.371 -23.461 35.526 1.00 59.17 90 ALA A C 1
ATOM 634 O O . ALA A 1 90 ? -57.430 -22.239 35.664 1.00 60.40 90 ALA A O 1
ATOM 636 N N . THR A 1 91 ? -56.349 -24.077 34.943 1.00 57.45 91 THR A N 1
ATOM 637 C CA . THR A 1 91 ? -55.205 -23.347 34.414 1.00 56.85 91 THR A CA 1
ATOM 638 C C . THR A 1 91 ? -54.636 -24.076 33.204 1.00 56.66 91 THR A C 1
ATOM 639 O O . THR A 1 91 ? -53.543 -23.765 32.728 1.00 55.16 91 THR A O 1
ATOM 643 N N . MET A 1 92 ? -55.399 -25.039 32.702 1.00 57.23 92 MET A N 1
ATOM 644 C CA . MET A 1 92 ? -54.961 -25.839 31.572 1.00 58.68 92 MET A CA 1
ATOM 645 C C . MET A 1 92 ? -56.163 -26.454 30.851 1.00 58.38 92 MET A C 1
ATOM 646 O O . MET A 1 92 ? -57.176 -26.786 31.471 1.00 59.29 92 MET A O 1
ATOM 651 N N . VAL A 1 93 ? -56.059 -26.601 29.538 1.00 56.48 93 VAL A N 1
ATOM 652 C CA . VAL A 1 93 ? -57.153 -27.187 28.785 1.00 55.24 93 VAL A CA 1
ATOM 653 C C . VAL A 1 93 ? -56.586 -28.231 27.843 1.00 54.59 93 VAL A C 1
ATOM 654 O O . VAL A 1 93 ? -55.536 -28.028 27.235 1.00 53.28 93 VAL A O 1
ATOM 658 N N . PHE A 1 94 ? -57.284 -29.351 27.717 1.00 54.63 94 PHE A N 1
ATOM 659 C CA . PHE A 1 94 ? -56.801 -30.428 26.873 1.00 54.91 94 PHE A CA 1
ATOM 660 C C . PHE A 1 94 ? -57.770 -30.917 25.817 1.00 54.94 94 PHE A C 1
ATOM 661 O O . PHE A 1 94 ? -58.943 -31.176 26.091 1.00 54.56 94 PHE A O 1
ATOM 669 N N . LEU A 1 95 ? -57.271 -31.045 24.600 1.00 55.81 95 LEU A N 1
ATOM 670 C CA . LEU A 1 95 ? -58.089 -31.572 23.531 1.00 57.35 95 LEU A CA 1
ATOM 671 C C . LEU A 1 95 ? -57.431 -32.872 23.096 1.00 59.44 95 LEU A C 1
ATOM 672 O O . LEU A 1 95 ? -56.268 -32.889 22.685 1.00 57.80 95 LEU A O 1
ATOM 677 N N . GLN A 1 96 ? -58.174 -33.965 23.223 1.00 62.60 96 GLN A N 1
ATOM 678 C CA . GLN A 1 96 ? -57.670 -35.269 22.832 1.00 66.69 96 GLN A CA 1
ATOM 679 C C . GLN A 1 96 ? -58.492 -35.804 21.684 1.00 68.54 96 GLN A C 1
ATOM 680 O O . GLN A 1 96 ? -59.628 -35.383 21.456 1.00 69.06 96 GLN A O 1
ATOM 686 N N . ALA A 1 97 ? -57.904 -36.757 20.978 1.00 70.83 97 ALA A N 1
ATOM 687 C CA . ALA A 1 97 ? -58.546 -37.402 19.850 1.00 73.26 97 ALA A CA 1
ATOM 688 C C . ALA A 1 97 ? -57.676 -38.569 19.423 1.00 75.30 97 ALA A C 1
ATOM 689 O O . ALA A 1 97 ? -56.444 -38.472 19.398 1.00 75.32 97 ALA A O 1
ATOM 691 N N . ASP A 1 98 ? -58.327 -39.680 19.107 1.00 77.57 98 ASP A N 1
ATOM 692 C CA . ASP A 1 98 ? -57.631 -40.878 18.670 1.00 80.01 98 ASP A CA 1
ATOM 693 C C . ASP A 1 98 ? -58.104 -41.147 17.250 1.00 80.86 98 ASP A C 1
ATOM 694 O O . ASP A 1 98 ? -59.149 -40.638 16.840 1.00 81.75 98 ASP A O 1
ATOM 699 N N . ASN A 1 99 ? -57.342 -41.928 16.495 1.00 81.35 99 ASN A N 1
ATOM 700 C CA . ASN A 1 99 ? -57.724 -42.235 15.121 1.00 82.37 99 ASN A CA 1
ATOM 701 C C . ASN A 1 99 ? -57.774 -40.947 14.296 1.00 82.44 99 ASN A C 1
ATOM 702 O O . ASN A 1 99 ? -58.715 -40.729 13.532 1.00 82.39 99 ASN A O 1
ATOM 707 N N . VAL A 1 100 ? -56.768 -40.094 14.460 1.00 82.34 100 VAL A N 1
ATOM 708 C CA . VAL A 1 100 ? -56.713 -38.834 13.729 1.00 82.12 100 VAL A CA 1
ATOM 709 C C . VAL A 1 100 ? -56.895 -39.030 12.223 1.00 82.74 100 VAL A C 1
ATOM 710 O O . VAL A 1 100 ? -56.134 -39.754 11.573 1.00 83.37 100 VAL A O 1
ATOM 714 N N . ARG A 1 101 ? -57.916 -38.385 11.675 1.00 82.48 101 ARG A N 1
ATOM 715 C CA . ARG A 1 101 ? -58.203 -38.474 10.250 1.00 81.96 101 ARG A CA 1
ATOM 716 C C . ARG A 1 101 ? -57.364 -37.404 9.576 1.00 82.63 101 ARG A C 1
ATOM 717 O O . ARG A 1 101 ? -56.637 -36.670 10.245 1.00 83.18 101 ARG A O 1
ATOM 725 N N . LEU A 1 102 ? -57.448 -37.320 8.254 1.00 82.84 102 LEU A N 1
ATOM 726 C CA . LEU A 1 102 ? -56.712 -36.293 7.532 1.00 82.74 102 LEU A CA 1
ATOM 727 C C . LEU A 1 102 ? -57.633 -35.081 7.475 1.00 82.45 102 LEU A C 1
ATOM 728 O O . LEU A 1 102 ? -57.194 -33.957 7.230 1.00 82.19 102 LEU A O 1
ATOM 733 N N . ASP A 1 103 ? -58.918 -35.333 7.723 1.00 82.36 103 ASP A N 1
ATOM 734 C CA . ASP A 1 103 ? -59.938 -34.288 7.730 1.00 82.07 103 ASP A CA 1
ATOM 735 C C . ASP A 1 103 ? -59.568 -33.266 8.799 1.00 80.76 103 ASP A C 1
ATOM 736 O O . ASP A 1 103 ? -59.983 -32.111 8.746 1.00 80.67 103 ASP A O 1
ATOM 741 N N . ASP A 1 104 ? -58.777 -33.709 9.769 1.00 79.13 104 ASP A N 1
ATOM 742 C CA . ASP A 1 104 ? -58.371 -32.867 10.883 1.00 77.48 104 ASP A CA 1
ATOM 743 C C . ASP A 1 104 ? -57.185 -31.962 10.610 1.00 76.12 104 ASP A C 1
ATOM 744 O O . ASP A 1 104 ? -57.094 -30.872 11.170 1.00 76.78 104 ASP A O 1
ATOM 749 N N . THR A 1 105 ? -56.277 -32.413 9.757 1.00 74.59 105 THR A N 1
ATOM 750 C CA . THR A 1 105 ? -55.098 -31.623 9.437 1.00 73.08 105 THR A CA 1
ATOM 751 C C . THR A 1 105 ? -55.418 -30.137 9.398 1.00 72.00 105 THR A C 1
ATOM 752 O O . THR A 1 105 ? -56.169 -29.683 8.529 1.00 73.45 105 THR A O 1
ATOM 756 N N . ALA A 1 106 ? -54.856 -29.381 10.334 1.00 68.78 106 ALA A N 1
ATOM 757 C CA . ALA A 1 106 ? -55.088 -27.934 10.393 1.00 64.81 106 ALA A CA 1
ATOM 758 C C . ALA A 1 106 ? -54.425 -27.294 11.603 1.00 62.05 106 ALA A C 1
ATOM 759 O O . ALA A 1 106 ? -53.735 -27.963 12.374 1.00 62.40 106 ALA A O 1
ATOM 761 N N . SER A 1 107 ? -54.663 -26.007 11.792 1.00 58.78 107 SER A N 1
ATOM 762 C CA . SER A 1 107 ? -54.086 -25.285 12.917 1.00 56.21 107 SER A CA 1
ATOM 763 C C . SER A 1 107 ? -55.119 -25.187 14.023 1.00 54.58 107 SER A C 1
ATOM 764 O O . SER A 1 107 ? -56.268 -24.811 13.782 1.00 54.48 107 SER A O 1
ATOM 767 N N . TYR A 1 108 ? -54.702 -25.539 15.232 1.00 52.56 108 TYR A N 1
ATOM 768 C CA . TYR A 1 108 ? -55.589 -25.508 16.376 1.00 51.12 108 TYR A CA 1
ATOM 769 C C . TYR A 1 108 ? -55.295 -24.349 17.312 1.00 50.60 108 TYR A C 1
ATOM 770 O O . TYR A 1 108 ? -54.137 -24.060 17.610 1.00 51.25 108 TYR A O 1
ATOM 779 N N . TYR A 1 109 ? -56.354 -23.688 17.772 1.00 49.14 109 TYR A N 1
ATOM 780 C CA . TYR A 1 109 ? -56.217 -22.557 18.679 1.00 48.91 109 TYR A CA 1
ATOM 781 C C . TYR A 1 109 ? -57.109 -22.726 19.904 1.00 48.19 109 TYR A C 1
ATOM 782 O O . TYR A 1 109 ? -58.254 -23.172 19.790 1.00 47.33 109 TYR A O 1
ATOM 791 N N . CYS A 1 110 ? -56.597 -22.370 21.075 1.00 47.11 110 CYS A N 1
ATOM 792 C CA . CYS A 1 110 ? -57.409 -22.463 22.273 1.00 48.14 110 CYS A CA 1
ATOM 793 C C . CYS A 1 110 ? -57.903 -21.084 22.615 1.00 45.79 110 CYS A C 1
ATOM 794 O O . CYS A 1 110 ? -57.198 -20.095 22.412 1.00 45.89 110 CYS A O 1
ATOM 797 N N . ALA A 1 111 ? -59.124 -21.020 23.127 1.00 43.13 111 ALA A N 1
ATOM 798 C CA . ALA A 1 111 ? -59.720 -19.746 23.476 1.00 41.83 111 ALA A CA 1
ATOM 799 C C . ALA A 1 111 ? -60.259 -19.779 24.887 1.00 40.83 111 ALA A C 1
ATOM 800 O O . ALA A 1 111 ? -60.490 -20.852 25.453 1.00 40.96 111 ALA A O 1
ATOM 802 N N . ALA A 1 112 ? -60.467 -18.593 25.448 1.00 39.30 112 ALA A N 1
ATOM 803 C CA . ALA A 1 112 ? -60.980 -18.481 26.794 1.00 38.18 112 ALA A CA 1
ATOM 804 C C . ALA A 1 112 ? -61.724 -17.171 26.960 1.00 37.17 112 ALA A C 1
ATOM 805 O O . ALA A 1 112 ? -61.248 -16.124 26.532 1.00 37.20 112 ALA A O 1
ATOM 807 N N . ASP A 1 113 ? -62.897 -17.237 27.580 1.00 36.96 113 ASP A N 1
ATOM 808 C CA . ASP A 1 113 ? -63.703 -16.051 27.826 1.00 36.37 113 ASP A CA 1
ATOM 809 C C . ASP A 1 113 ? -64.159 -16.067 29.278 1.00 37.19 113 ASP A C 1
ATOM 810 O O . ASP A 1 113 ? -64.725 -17.048 29.751 1.00 36.66 113 ASP A O 1
ATOM 815 N N . GLU A 1 114 ? -63.922 -14.969 29.984 1.00 39.95 114 GLU A N 1
ATOM 816 C CA . GLU A 1 114 ? -64.306 -14.878 31.386 1.00 42.70 114 GLU A CA 1
ATOM 817 C C . GLU A 1 114 ? -65.796 -15.071 31.597 1.00 43.08 114 GLU A C 1
ATOM 818 O O . GLU A 1 114 ? -66.217 -15.908 32.388 1.00 44.00 114 GLU A O 1
ATOM 824 N N . ASP A 1 115 ? -66.603 -14.292 30.891 1.00 44.08 115 ASP A N 1
ATOM 825 C CA . ASP A 1 115 ? -68.042 -14.397 31.068 1.00 45.64 115 ASP A CA 1
ATOM 826 C C . ASP A 1 115 ? -68.881 -14.755 29.856 1.00 44.61 115 ASP A C 1
ATOM 827 O O . ASP A 1 115 ? -69.547 -13.902 29.296 1.00 47.24 115 ASP A O 1
ATOM 832 N N . VAL A 1 116 ? -68.861 -16.026 29.471 1.00 43.22 116 VAL A N 1
ATOM 833 C CA . VAL A 1 116 ? -69.633 -16.530 28.332 1.00 41.50 116 VAL A CA 1
ATOM 834 C C . VAL A 1 116 ? -69.565 -18.050 28.435 1.00 40.76 116 VAL A C 1
ATOM 835 O O . VAL A 1 116 ? -68.477 -18.616 28.478 1.00 40.75 116 VAL A O 1
ATOM 839 N N . THR A 1 117 ? -70.723 -18.704 28.491 1.00 39.47 117 THR A N 1
ATOM 840 C CA . THR A 1 117 ? -70.776 -20.156 28.615 1.00 38.98 117 THR A CA 1
ATOM 841 C C . THR A 1 117 ? -70.077 -20.878 27.471 1.00 38.62 117 THR A C 1
ATOM 842 O O . THR A 1 117 ? -69.988 -20.368 26.359 1.00 39.23 117 THR A O 1
ATOM 846 N N . PRO A 1 118 ? -69.584 -22.100 27.726 1.00 38.80 118 PRO A N 1
ATOM 847 C CA . PRO A 1 118 ? -68.906 -22.819 26.646 1.00 37.99 118 PRO A CA 1
ATOM 848 C C . PRO A 1 118 ? -69.790 -22.984 25.402 1.00 35.54 118 PRO A C 1
ATOM 849 O O . PRO A 1 118 ? -69.295 -23.017 24.278 1.00 32.95 118 PRO A O 1
ATOM 853 N N . ARG A 1 119 ? -71.099 -23.076 25.611 1.00 35.00 119 ARG A N 1
ATOM 854 C CA . ARG A 1 119 ? -72.027 -23.236 24.503 1.00 34.86 119 ARG A CA 1
ATOM 855 C C . ARG A 1 119 ? -72.082 -21.940 23.692 1.00 35.03 119 ARG A C 1
ATOM 856 O O . ARG A 1 119 ? -71.967 -21.948 22.459 1.00 33.77 119 ARG A O 1
ATOM 864 N N . VAL A 1 120 ? -72.236 -20.819 24.384 1.00 34.25 120 VAL A N 1
ATOM 865 C CA . VAL A 1 120 ? -72.277 -19.544 23.693 1.00 33.21 120 VAL A CA 1
ATOM 866 C C . VAL A 1 120 ? -70.951 -19.378 22.960 1.00 32.20 120 VAL A C 1
ATOM 867 O O . VAL A 1 120 ? -70.918 -18.933 21.820 1.00 34.32 120 VAL A O 1
ATOM 871 N N . MET A 1 121 ? -69.857 -19.767 23.594 1.00 31.85 121 MET A N 1
ATOM 872 C CA . MET A 1 121 ? -68.552 -19.647 22.945 1.00 32.44 121 MET A CA 1
ATOM 873 C C . MET A 1 121 ? -68.530 -20.388 21.620 1.00 31.97 121 MET A C 1
ATOM 874 O O . MET A 1 121 ? -67.888 -19.949 20.669 1.00 31.75 121 MET A O 1
ATOM 879 N N . GLY A 1 122 ? -69.247 -21.508 21.561 1.00 32.91 122 GLY A N 1
ATOM 880 C CA . GLY A 1 122 ? -69.261 -22.319 20.355 1.00 33.22 122 GLY A CA 1
ATOM 881 C C . GLY A 1 122 ? -70.221 -21.926 19.251 1.00 34.28 122 GLY A C 1
ATOM 882 O O . GLY A 1 122 ? -69.871 -21.989 18.071 1.00 35.25 122 GLY A O 1
ATOM 883 N N . VAL A 1 123 ? -71.426 -21.513 19.622 1.00 33.67 123 VAL A N 1
ATOM 884 C CA . VAL A 1 123 ? -72.432 -21.137 18.639 1.00 35.17 123 VAL A CA 1
ATOM 885 C C . VAL A 1 123 ? -72.258 -19.771 17.938 1.00 36.03 123 VAL A C 1
ATOM 886 O O . VAL A 1 123 ? -72.437 -19.673 16.727 1.00 34.85 123 VAL A O 1
ATOM 890 N N . ILE A 1 124 ? -71.899 -18.731 18.685 1.00 37.13 124 ILE A N 1
ATOM 891 C CA . ILE A 1 124 ? -71.748 -17.386 18.108 1.00 37.11 124 ILE A CA 1
ATOM 892 C C . ILE A 1 124 ? -70.858 -17.333 16.858 1.00 37.94 124 ILE A C 1
ATOM 893 O O . ILE A 1 124 ? -71.321 -16.944 15.786 1.00 39.78 124 ILE A O 1
ATOM 898 N N . PRO A 1 125 ? -69.556 -17.612 16.994 1.00 38.56 125 PRO A N 1
ATOM 899 C CA . PRO A 1 125 ? -68.826 -18.054 18.184 1.00 40.04 125 PRO A CA 1
ATOM 900 C C . PRO A 1 125 ? -68.190 -16.796 18.804 1.00 40.40 125 PRO A C 1
ATOM 901 O O . PRO A 1 125 ? -68.193 -15.731 18.192 1.00 42.50 125 PRO A O 1
ATOM 905 N N . HIS A 1 126 ? -67.648 -16.917 20.008 1.00 39.84 126 HIS A N 1
ATOM 906 C CA . HIS A 1 126 ? -67.020 -15.770 20.640 1.00 38.80 126 HIS A CA 1
ATOM 907 C C . HIS A 1 126 ? -66.022 -16.120 21.729 1.00 38.79 126 HIS A C 1
ATOM 908 O O . HIS A 1 126 ? -66.195 -17.098 22.461 1.00 38.57 126 HIS A O 1
ATOM 915 N N . ALA A 1 127 ? -64.982 -15.297 21.835 1.00 37.92 127 ALA A N 1
ATOM 916 C CA . ALA A 1 127 ? -63.944 -15.489 22.834 1.00 37.29 127 ALA A CA 1
ATOM 917 C C . ALA A 1 127 ? -63.026 -14.276 22.886 1.00 36.12 127 ALA A C 1
ATOM 918 O O . ALA A 1 127 ? -62.560 -13.798 21.858 1.00 34.44 127 ALA A O 1
ATOM 920 N N . ASP A 1 128 ? -62.765 -13.789 24.093 1.00 35.90 128 ASP A N 1
ATOM 921 C CA . ASP A 1 128 ? -61.900 -12.636 24.271 1.00 35.88 128 ASP A CA 1
ATOM 922 C C . ASP A 1 128 ? -60.424 -12.953 24.098 1.00 34.78 128 ASP A C 1
ATOM 923 O O . ASP A 1 128 ? -59.662 -12.096 23.660 1.00 34.39 128 ASP A O 1
ATOM 928 N N . HIS A 1 129 ? -60.011 -14.173 24.427 1.00 33.35 129 HIS A N 1
ATOM 929 C CA . HIS A 1 129 ? -58.593 -14.517 24.337 1.00 34.11 129 HIS A CA 1
ATOM 930 C C . HIS A 1 129 ? -58.275 -15.711 23.464 1.00 34.52 129 HIS A C 1
ATOM 931 O O . HIS A 1 129 ? -58.895 -16.765 23.585 1.00 34.69 129 HIS A O 1
ATOM 938 N N . TRP A 1 130 ? -57.283 -15.546 22.599 1.00 35.66 130 TRP A N 1
ATOM 939 C CA . TRP A 1 130 ? -56.892 -16.620 21.706 1.00 38.48 130 TRP A CA 1
ATOM 940 C C . TRP A 1 130 ? -55.472 -17.073 21.959 1.00 41.36 130 TRP A C 1
ATOM 941 O O . TRP A 1 130 ? -54.645 -16.314 22.472 1.00 41.87 130 TRP A O 1
ATOM 952 N N . GLY A 1 131 ? -55.207 -18.326 21.600 1.00 44.10 131 GLY A N 1
ATOM 953 C CA . GLY A 1 131 ? -53.880 -18.887 21.754 1.00 47.20 131 GLY A CA 1
ATOM 954 C C . GLY A 1 131 ? -53.066 -18.618 20.500 1.00 49.44 131 GLY A C 1
ATOM 955 O O . GLY A 1 131 ? -53.612 -18.226 19.467 1.00 48.87 131 GLY A O 1
ATOM 956 N N . GLN A 1 132 ? -51.759 -18.837 20.592 1.00 52.51 132 GLN A N 1
ATOM 957 C CA . GLN A 1 132 ? -50.845 -18.611 19.478 1.00 55.54 132 GLN A CA 1
ATOM 958 C C . GLN A 1 132 ? -51.155 -19.462 18.250 1.00 56.30 132 GLN A C 1
ATOM 959 O O . GLN A 1 132 ? -50.957 -19.030 17.116 1.00 56.18 132 GLN A O 1
ATOM 965 N N . GLY A 1 133 ? -51.636 -20.676 18.485 1.00 58.11 133 GLY A N 1
ATOM 966 C CA . GLY A 1 133 ? -51.958 -21.568 17.388 1.00 59.02 133 GLY A CA 1
ATOM 967 C C . GLY A 1 133 ? -50.916 -22.657 17.234 1.00 60.29 133 GLY A C 1
ATOM 968 O O . GLY A 1 133 ? -49.716 -22.384 17.234 1.00 59.96 133 GLY A O 1
ATOM 969 N N . THR A 1 134 ? -51.376 -23.896 17.110 1.00 61.51 134 THR A N 1
ATOM 970 C CA . THR A 1 134 ? -50.486 -25.038 16.952 1.00 62.54 134 THR A CA 1
ATOM 971 C C . THR A 1 134 ? -50.922 -25.852 15.727 1.00 63.66 134 THR A C 1
ATOM 972 O O . THR A 1 134 ? -52.085 -26.246 15.609 1.00 63.35 134 THR A O 1
ATOM 976 N N . LEU A 1 135 ? -49.984 -26.090 14.814 1.00 64.87 135 LEU A N 1
ATOM 977 C CA . LEU A 1 135 ? -50.274 -26.824 13.590 1.00 66.00 135 LEU A CA 1
ATOM 978 C C . LEU A 1 135 ? -50.303 -28.342 13.723 1.00 67.48 135 LEU A C 1
ATOM 979 O O . LEU A 1 135 ? -49.409 -28.951 14.307 1.00 67.09 135 LEU A O 1
ATOM 984 N N . VAL A 1 136 ? -51.346 -28.940 13.160 1.00 69.76 136 VAL A N 1
ATOM 985 C CA . VAL A 1 136 ? -51.529 -30.387 13.175 1.00 71.80 136 VAL A CA 1
ATOM 986 C C . VAL A 1 136 ? -51.713 -30.874 11.741 1.00 73.62 136 VAL A C 1
ATOM 987 O O . VAL A 1 136 ? -52.542 -30.352 10.990 1.00 73.15 136 VAL A O 1
ATOM 991 N N . THR A 1 137 ? -50.930 -31.876 11.365 1.00 76.04 137 THR A N 1
ATOM 992 C CA . THR A 1 137 ? -51.004 -32.419 10.021 1.00 78.46 137 THR A CA 1
ATOM 993 C C . THR A 1 137 ? -50.771 -33.934 9.989 1.00 79.62 137 THR A C 1
ATOM 994 O O . THR A 1 137 ? -49.772 -34.439 10.506 1.00 79.03 137 THR A O 1
ATOM 998 N N . VAL A 1 138 ? -51.723 -34.642 9.385 1.00 81.91 138 VAL A N 1
ATOM 999 C CA . VAL A 1 138 ? -51.691 -36.101 9.257 1.00 84.31 138 VAL A CA 1
ATOM 1000 C C . VAL A 1 138 ? -51.123 -36.542 7.903 1.00 85.30 138 VAL A C 1
ATOM 1001 O O . VAL A 1 138 ? -51.134 -35.773 6.940 1.00 85.43 138 VAL A O 1
ATOM 1005 N N . SER A 1 139 ? -50.645 -37.784 7.830 1.00 86.24 139 SER A N 1
ATOM 1006 C CA . SER A 1 139 ? -50.061 -38.304 6.597 1.00 86.99 139 SER A CA 1
ATOM 1007 C C . SER A 1 139 ? -50.592 -39.674 6.174 1.00 87.89 139 SER A C 1
ATOM 1008 O O . SER A 1 139 ? -51.686 -40.090 6.562 1.00 87.62 139 SER A O 1
ATOM 1011 N N . SER A 1 140 ? -49.788 -40.359 5.365 1.00 89.08 140 SER A N 1
ATOM 1012 C CA . SER A 1 140 ? -50.102 -41.689 4.853 1.00 89.89 140 SER A CA 1
ATOM 1013 C C . SER A 1 140 ? -49.046 -42.680 5.348 1.00 90.74 140 SER A C 1
ATOM 1014 O O . SER A 1 140 ? -48.074 -42.229 5.998 1.00 90.92 140 SER A O 1
ATOM 1017 N N . GLN B 2 4 ? -86.583 -22.300 36.373 1.00 43.41 2 GLN B N 1
ATOM 1018 C CA . GLN B 2 4 ? -87.803 -21.722 35.722 1.00 44.21 2 GLN B CA 1
ATOM 1019 C C . GLN B 2 4 ? -87.929 -20.213 35.971 1.00 43.63 2 GLN B C 1
ATOM 1020 O O . GLN B 2 4 ? -88.084 -19.768 37.108 1.00 41.38 2 GLN B O 1
ATOM 1026 N N . PHE B 2 5 ? -87.870 -19.446 34.880 1.00 43.61 3 PHE B N 1
ATOM 1027 C CA . PHE B 2 5 ? -87.923 -17.983 34.896 1.00 42.58 3 PHE B CA 1
ATOM 1028 C C . PHE B 2 5 ? -89.098 -17.346 35.616 1.00 42.13 3 PHE B C 1
ATOM 1029 O O . PHE B 2 5 ? -88.928 -16.346 36.317 1.00 42.18 3 PHE B O 1
ATOM 1037 N N . VAL B 2 6 ? -90.291 -17.900 35.432 1.00 43.03 4 VAL B N 1
ATOM 1038 C CA . VAL B 2 6 ? -91.486 -17.323 36.037 1.00 45.66 4 VAL B CA 1
ATOM 1039 C C . VAL B 2 6 ? -92.017 -18.299 37.081 1.00 48.55 4 VAL B C 1
ATOM 1040 O O . VAL B 2 6 ? -92.696 -19.270 36.727 1.00 50.18 4 VAL B O 1
ATOM 1044 N N . ASN B 2 7 ? -91.799 -18.015 38.375 1.00 50.38 5 ASN B N 1
ATOM 1045 C CA . ASN B 2 7 ? -92.280 -19.006 39.376 1.00 52.25 5 ASN B CA 1
ATOM 1046 C C . ASN B 2 7 ? -93.744 -19.239 39.495 1.00 53.17 5 ASN B C 1
ATOM 1047 O O . ASN B 2 7 ? -94.257 -20.341 39.343 1.00 54.74 5 ASN B O 1
ATOM 1052 N N . LYS B 2 8 ? -94.400 -18.193 39.951 1.00 53.88 6 LYS B N 1
ATOM 1053 C CA . LYS B 2 8 ? -95.787 -18.428 40.077 1.00 55.73 6 LYS B CA 1
ATOM 1054 C C . LYS B 2 8 ? -96.357 -18.824 38.766 1.00 57.45 6 LYS B C 1
ATOM 1055 O O . LYS B 2 8 ? -95.685 -18.843 37.761 1.00 58.64 6 LYS B O 1
ATOM 1061 N N . GLN B 2 9 ? -97.607 -19.220 38.781 1.00 58.34 7 GLN B N 1
ATOM 1062 C CA . GLN B 2 9 ? -98.224 -19.450 37.502 1.00 59.03 7 GLN B CA 1
ATOM 1063 C C . GLN B 2 9 ? -99.434 -18.614 37.666 1.00 57.62 7 GLN B C 1
ATOM 1064 O O . GLN B 2 9 ? -100.302 -18.881 38.475 1.00 57.49 7 GLN B O 1
ATOM 1070 N N . PHE B 2 10 ? -99.413 -17.512 36.941 1.00 55.57 8 PHE B N 1
ATOM 1071 C CA . PHE B 2 10 ? -100.538 -16.619 37.033 1.00 53.56 8 PHE B CA 1
ATOM 1072 C C . PHE B 2 10 ? -101.777 -17.012 36.241 1.00 52.15 8 PHE B C 1
ATOM 1073 O O . PHE B 2 10 ? -101.712 -17.706 35.222 1.00 52.04 8 PHE B O 1
ATOM 1081 N N . ASN B 2 11 ? -102.931 -16.620 36.762 1.00 49.41 9 ASN B N 1
ATOM 1082 C CA . ASN B 2 11 ? -104.197 -16.868 36.102 1.00 47.86 9 ASN B CA 1
ATOM 1083 C C . ASN B 2 11 ? -104.926 -15.547 36.196 1.00 45.83 9 ASN B C 1
ATOM 1084 O O . ASN B 2 11 ? -105.297 -15.103 37.275 1.00 45.38 9 ASN B O 1
ATOM 1089 N N . TYR B 2 12 ? -105.108 -14.913 35.047 1.00 43.72 10 TYR B N 1
ATOM 1090 C CA . TYR B 2 12 ? -105.749 -13.616 34.982 1.00 41.72 10 TYR B CA 1
ATOM 1091 C C . TYR B 2 12 ? -106.783 -13.320 36.060 1.00 41.79 10 TYR B C 1
ATOM 1092 O O . TYR B 2 12 ? -106.792 -12.233 36.638 1.00 41.29 10 TYR B O 1
ATOM 1101 N N . LYS B 2 13 ? -107.652 -14.277 36.345 1.00 43.76 11 LYS B N 1
ATOM 1102 C CA . LYS B 2 13 ? -108.682 -14.050 37.353 1.00 45.24 11 LYS B CA 1
ATOM 1103 C C . LYS B 2 13 ? -108.216 -14.029 38.809 1.00 43.95 11 LYS B C 1
ATOM 1104 O O . LYS B 2 13 ? -108.991 -13.672 39.696 1.00 43.46 11 LYS B O 1
ATOM 1110 N N . ASP B 2 14 ? -106.960 -14.385 39.059 1.00 43.34 12 ASP B N 1
ATOM 1111 C CA . ASP B 2 14 ? -106.437 -14.379 40.424 1.00 43.61 12 ASP B CA 1
ATOM 1112 C C . ASP B 2 14 ? -106.665 -13.034 41.096 1.00 42.97 12 ASP B C 1
ATOM 1113 O O . ASP B 2 14 ? -106.507 -11.990 40.473 1.00 43.92 12 ASP B O 1
ATOM 1118 N N . PRO B 2 15 ? -107.029 -13.042 42.387 1.00 42.72 13 PRO B N 1
ATOM 1119 C CA . PRO B 2 15 ? -107.272 -11.806 43.147 1.00 40.58 13 PRO B CA 1
ATOM 1120 C C . PRO B 2 15 ? -105.968 -11.049 43.406 1.00 38.59 13 PRO B C 1
ATOM 1121 O O . PRO B 2 15 ? -104.920 -11.661 43.629 1.00 38.04 13 PRO B O 1
ATOM 1125 N N . VAL B 2 16 ? -106.037 -9.722 43.371 1.00 36.26 14 VAL B N 1
ATOM 1126 C CA . VAL B 2 16 ? -104.858 -8.884 43.569 1.00 34.74 14 VAL B CA 1
ATOM 1127 C C . VAL B 2 16 ? -104.274 -8.974 44.971 1.00 34.01 14 VAL B C 1
ATOM 1128 O O . VAL B 2 16 ? -104.951 -9.373 45.911 1.00 34.67 14 VAL B O 1
ATOM 1132 N N . ASN B 2 17 ? -103.004 -8.606 45.097 1.00 32.56 15 ASN B N 1
ATOM 1133 C CA . ASN B 2 17 ? -102.335 -8.613 46.385 1.00 32.13 15 ASN B CA 1
ATOM 1134 C C . ASN B 2 17 ? -101.413 -7.392 46.518 1.00 33.15 15 ASN B C 1
ATOM 1135 O O . ASN B 2 17 ? -100.777 -7.181 47.549 1.00 34.11 15 ASN B O 1
ATOM 1140 N N . GLY B 2 18 ? -101.341 -6.581 45.471 1.00 33.39 16 GLY B N 1
ATOM 1141 C CA . GLY B 2 18 ? -100.500 -5.398 45.531 1.00 32.93 16 GLY B CA 1
ATOM 1142 C C . GLY B 2 18 ? -99.008 -5.675 45.536 1.00 32.29 16 GLY B C 1
ATOM 1143 O O . GLY B 2 18 ? -98.204 -4.771 45.743 1.00 34.04 16 GLY B O 1
ATOM 1144 N N . VAL B 2 19 ? -98.630 -6.924 45.310 1.00 31.47 17 VAL B N 1
ATOM 1145 C CA . VAL B 2 19 ? -97.220 -7.284 45.284 1.00 29.98 17 VAL B CA 1
ATOM 1146 C C . VAL B 2 19 ? -96.851 -7.784 43.891 1.00 30.84 17 VAL B C 1
ATOM 1147 O O . VAL B 2 19 ? -96.033 -7.165 43.214 1.00 30.48 17 VAL B O 1
ATOM 1151 N N . ASP B 2 20 ? -97.454 -8.894 43.459 1.00 30.54 18 ASP B N 1
ATOM 1152 C CA . ASP B 2 20 ? -97.174 -9.420 42.128 1.00 29.87 18 ASP B CA 1
ATOM 1153 C C . ASP B 2 20 ? -98.408 -9.486 41.221 1.00 29.41 18 ASP B C 1
ATOM 1154 O O . ASP B 2 20 ? -98.315 -9.835 40.045 1.00 29.77 18 ASP B O 1
ATOM 1159 N N . ILE B 2 21 ? -99.567 -9.156 41.770 1.00 29.19 19 ILE B N 1
ATOM 1160 C CA . ILE B 2 21 ? -100.794 -9.118 40.986 1.00 29.73 19 ILE B CA 1
ATOM 1161 C C . ILE B 2 21 ? -101.507 -7.896 41.510 1.00 31.22 19 ILE B C 1
ATOM 1162 O O . ILE B 2 21 ? -101.864 -7.846 42.689 1.00 32.50 19 ILE B O 1
ATOM 1167 N N . ALA B 2 22 ? -101.713 -6.905 40.650 1.00 31.03 20 ALA B N 1
ATOM 1168 C CA . ALA B 2 22 ? -102.361 -5.682 41.093 1.00 30.96 20 ALA B CA 1
ATOM 1169 C C . ALA B 2 22 ? -102.802 -4.781 39.964 1.00 31.62 20 ALA B C 1
ATOM 1170 O O . ALA B 2 22 ? -102.394 -4.932 38.814 1.00 33.04 20 ALA B O 1
ATOM 1172 N N . TYR B 2 23 ? -103.660 -3.837 40.301 1.00 32.95 21 TYR B N 1
ATOM 1173 C CA . TYR B 2 23 ? -104.102 -2.865 39.328 1.00 34.28 21 TYR B CA 1
ATOM 1174 C C . TYR B 2 23 ? -103.029 -1.791 39.447 1.00 35.34 21 TYR B C 1
ATOM 1175 O O . TYR B 2 23 ? -102.461 -1.591 40.527 1.00 35.52 21 TYR B O 1
ATOM 1184 N N . ILE B 2 24 ? -102.720 -1.114 38.353 1.00 35.13 22 ILE B N 1
ATOM 1185 C CA . ILE B 2 24 ? -101.697 -0.088 38.424 1.00 35.52 22 ILE B CA 1
ATOM 1186 C C . ILE B 2 24 ? -102.045 1.097 37.551 1.00 36.37 22 ILE B C 1
ATOM 1187 O O . ILE B 2 24 ? -103.009 1.065 36.786 1.00 36.42 22 ILE B O 1
ATOM 1192 N N . LYS B 2 25 ? -101.253 2.150 37.686 1.00 38.33 23 LYS B N 1
ATOM 1193 C CA . LYS B 2 25 ? -101.424 3.364 36.898 1.00 40.30 23 LYS B CA 1
ATOM 1194 C C . LYS B 2 25 ? -100.034 3.798 36.451 1.00 41.50 23 LYS B C 1
ATOM 1195 O O . LYS B 2 25 ? -99.039 3.558 37.141 1.00 40.84 23 LYS B O 1
ATOM 1201 N N . ILE B 2 26 ? -99.951 4.430 35.293 1.00 42.89 24 ILE B N 1
ATOM 1202 C CA . ILE B 2 26 ? -98.658 4.878 34.831 1.00 44.98 24 ILE B CA 1
ATOM 1203 C C . ILE B 2 26 ? -98.638 6.379 35.027 1.00 48.54 24 ILE B C 1
ATOM 1204 O O . ILE B 2 26 ? -99.526 7.079 34.554 1.00 50.10 24 ILE B O 1
ATOM 1209 N N . PRO B 2 27 ? -97.638 6.893 35.762 1.00 51.58 25 PRO B N 1
ATOM 1210 C CA . PRO B 2 27 ? -97.538 8.337 36.012 1.00 54.38 25 PRO B CA 1
ATOM 1211 C C . PRO B 2 27 ? -97.635 9.193 34.748 1.00 57.13 25 PRO B C 1
ATOM 1212 O O . PRO B 2 27 ? -98.385 10.168 34.707 1.00 58.45 25 PRO B O 1
ATOM 1216 N N . ASN B 2 28 ? -96.886 8.813 33.717 1.00 60.41 26 ASN B N 1
ATOM 1217 C CA . ASN B 2 28 ? -96.859 9.554 32.454 1.00 63.59 26 ASN B CA 1
ATOM 1218 C C . ASN B 2 28 ? -98.076 9.376 31.549 1.00 64.22 26 ASN B C 1
ATOM 1219 O O . ASN B 2 28 ? -97.967 9.503 30.327 1.00 65.24 26 ASN B O 1
ATOM 1224 N N . VAL B 2 29 ? -99.232 9.085 32.130 1.00 63.76 27 VAL B N 1
ATOM 1225 C CA . VAL B 2 29 ? -100.433 8.923 31.326 1.00 64.54 27 VAL B CA 1
ATOM 1226 C C . VAL B 2 29 ? -101.471 9.928 31.785 1.00 65.68 27 VAL B C 1
ATOM 1227 O O . VAL B 2 29 ? -102.433 10.224 31.071 1.00 66.16 27 VAL B O 1
ATOM 1231 N N . GLY B 2 30 ? -101.260 10.469 32.979 1.00 66.16 28 GLY B N 1
ATOM 1232 C CA . GLY B 2 30 ? -102.209 11.419 33.518 1.00 66.68 28 GLY B CA 1
ATOM 1233 C C . GLY B 2 30 ? -103.459 10.670 33.946 1.00 67.13 28 GLY B C 1
ATOM 1234 O O . GLY B 2 30 ? -103.376 9.647 34.633 1.00 67.37 28 GLY B O 1
ATOM 1235 N N . GLN B 2 31 ? -104.622 11.163 33.534 1.00 66.70 29 GLN B N 1
ATOM 1236 C CA . GLN B 2 31 ? -105.876 10.518 33.895 1.00 66.49 29 GLN B CA 1
ATOM 1237 C C . GLN B 2 31 ? -106.016 9.204 33.125 1.00 64.65 29 GLN B C 1
ATOM 1238 O O . GLN B 2 31 ? -105.980 9.197 31.891 1.00 64.61 29 GLN B O 1
ATOM 1244 N N . MET B 2 32 ? -106.152 8.096 33.853 1.00 61.25 30 MET B N 1
ATOM 1245 C CA . MET B 2 32 ? -106.308 6.777 33.233 1.00 58.21 30 MET B CA 1
ATOM 1246 C C . MET B 2 32 ? -106.864 5.772 34.229 1.00 56.32 30 MET B C 1
ATOM 1247 O O . MET B 2 32 ? -106.528 5.816 35.412 1.00 57.02 30 MET B O 1
ATOM 1252 N N . GLN B 2 33 ? -107.713 4.868 33.751 1.00 53.48 31 GLN B N 1
ATOM 1253 C CA . GLN B 2 33 ? -108.289 3.840 34.611 1.00 51.32 31 GLN B CA 1
ATOM 1254 C C . GLN B 2 33 ? -107.196 2.840 34.954 1.00 49.05 31 GLN B C 1
ATOM 1255 O O . GLN B 2 33 ? -106.377 2.490 34.107 1.00 48.84 31 GLN B O 1
ATOM 1261 N N . PRO B 2 34 ? -107.158 2.371 36.207 1.00 46.80 32 PRO B N 1
ATOM 1262 C CA . PRO B 2 34 ? -106.121 1.404 36.575 1.00 43.79 32 PRO B CA 1
ATOM 1263 C C . PRO B 2 34 ? -106.284 0.119 35.764 1.00 41.18 32 PRO B C 1
ATOM 1264 O O . PRO B 2 34 ? -107.394 -0.213 35.350 1.00 39.98 32 PRO B O 1
ATOM 1268 N N . VAL B 2 35 ? -105.182 -0.589 35.531 1.00 37.99 33 VAL B N 1
ATOM 1269 C CA . VAL B 2 35 ? -105.227 -1.840 34.783 1.00 36.53 33 VAL B CA 1
ATOM 1270 C C . VAL B 2 35 ? -104.481 -2.960 35.485 1.00 35.52 33 VAL B C 1
ATOM 1271 O O . VAL B 2 35 ? -103.318 -2.816 35.840 1.00 35.98 33 VAL B O 1
ATOM 1275 N N . LYS B 2 36 ? -105.163 -4.080 35.679 1.00 34.36 34 LYS B N 1
ATOM 1276 C CA . LYS B 2 36 ? -104.570 -5.239 36.330 1.00 32.15 34 LYS B CA 1
ATOM 1277 C C . LYS B 2 36 ? -103.269 -5.600 35.632 1.00 31.21 34 LYS B C 1
ATOM 1278 O O . LYS B 2 36 ? -103.206 -5.608 34.404 1.00 31.32 34 LYS B O 1
ATOM 1284 N N . ALA B 2 37 ? -102.230 -5.883 36.416 1.00 28.71 35 ALA B N 1
ATOM 1285 C CA . ALA B 2 37 ? -100.937 -6.259 35.859 1.00 26.20 35 ALA B CA 1
ATOM 1286 C C . ALA B 2 37 ? -100.358 -7.448 36.620 1.00 25.60 35 ALA B C 1
ATOM 1287 O O . ALA B 2 37 ? -100.849 -7.823 37.686 1.00 26.79 35 ALA B O 1
ATOM 1289 N N . PHE B 2 38 ? -99.306 -8.042 36.078 1.00 24.22 36 PHE B N 1
ATOM 1290 C CA . PHE B 2 38 ? -98.702 -9.196 36.714 1.00 23.06 36 PHE B CA 1
ATOM 1291 C C . PHE B 2 38 ? -97.201 -9.100 36.727 1.00 23.14 36 PHE B C 1
ATOM 1292 O O . PHE B 2 38 ? -96.584 -8.824 35.698 1.00 22.49 36 PHE B O 1
ATOM 1300 N N . LYS B 2 39 ? -96.610 -9.319 37.894 1.00 23.52 37 LYS B N 1
ATOM 1301 C CA . LYS B 2 39 ? -95.164 -9.257 37.994 1.00 25.91 37 LYS B CA 1
ATOM 1302 C C . LYS B 2 39 ? -94.607 -10.673 37.853 1.00 27.47 37 LYS B C 1
ATOM 1303 O O . LYS B 2 39 ? -94.521 -11.429 38.831 1.00 28.60 37 LYS B O 1
ATOM 1309 N N . ILE B 2 40 ? -94.238 -11.022 36.623 1.00 25.94 38 ILE B N 1
ATOM 1310 C CA . ILE B 2 40 ? -93.713 -12.340 36.339 1.00 25.93 38 ILE B CA 1
ATOM 1311 C C . ILE B 2 40 ? -92.270 -12.527 36.775 1.00 26.68 38 ILE B C 1
ATOM 1312 O O . ILE B 2 40 ? -91.786 -13.653 36.868 1.00 29.05 38 ILE B O 1
ATOM 1317 N N . HIS B 2 41 ? -91.570 -11.440 37.049 1.00 26.75 39 HIS B N 1
ATOM 1318 C CA . HIS B 2 41 ? -90.184 -11.573 37.468 1.00 28.62 39 HIS B CA 1
ATOM 1319 C C . HIS B 2 41 ? -89.722 -10.235 38.021 1.00 29.84 39 HIS B C 1
ATOM 1320 O O . HIS B 2 41 ? -90.423 -9.227 37.900 1.00 30.18 39 HIS B O 1
ATOM 1327 N N . ASN B 2 42 ? -88.551 -10.223 38.638 1.00 29.92 40 ASN B N 1
ATOM 1328 C CA . ASN B 2 42 ? -88.029 -8.984 39.179 1.00 31.55 40 ASN B CA 1
ATOM 1329 C C . ASN B 2 42 ? -87.859 -7.943 38.045 1.00 30.38 40 ASN B C 1
ATOM 1330 O O . ASN B 2 42 ? -87.263 -8.235 36.995 1.00 28.68 40 ASN B O 1
ATOM 1335 N N . LYS B 2 43 ? -88.398 -6.743 38.262 1.00 27.91 41 LYS B N 1
ATOM 1336 C CA . LYS B 2 43 ? -88.320 -5.646 37.293 1.00 27.61 41 LYS B CA 1
ATOM 1337 C C . LYS B 2 43 ? -89.126 -5.851 35.997 1.00 26.56 41 LYS B C 1
ATOM 1338 O O . LYS B 2 43 ? -89.044 -5.034 35.084 1.00 25.13 41 LYS B O 1
ATOM 1344 N N . ILE B 2 44 ? -89.915 -6.916 35.921 1.00 24.21 42 ILE B N 1
ATOM 1345 C CA . ILE B 2 44 ? -90.654 -7.191 34.705 1.00 22.25 42 ILE B CA 1
ATOM 1346 C C . ILE B 2 44 ? -92.134 -7.467 34.927 1.00 23.43 42 ILE B C 1
ATOM 1347 O O . ILE B 2 44 ? -92.502 -8.420 35.612 1.00 23.33 42 ILE B O 1
ATOM 1352 N N . TRP B 2 45 ? -92.982 -6.640 34.323 1.00 22.81 43 TRP B N 1
ATOM 1353 C CA . TRP B 2 45 ? -94.421 -6.800 34.469 1.00 23.42 43 TRP B CA 1
ATOM 1354 C C . TRP B 2 45 ? -95.124 -7.110 33.152 1.00 24.18 43 TRP B C 1
ATOM 1355 O O . TRP B 2 45 ? -94.575 -6.898 32.071 1.00 24.11 43 TRP B O 1
ATOM 1366 N N . VAL B 2 46 ? -96.360 -7.583 33.258 1.00 24.23 44 VAL B N 1
ATOM 1367 C CA . VAL B 2 46 ? -97.149 -7.887 32.087 1.00 25.32 44 VAL B CA 1
ATOM 1368 C C . VAL B 2 46 ? -98.552 -7.337 32.219 1.00 26.78 44 VAL B C 1
ATOM 1369 O O . VAL B 2 46 ? -99.249 -7.640 33.187 1.00 26.77 44 VAL B O 1
ATOM 1373 N N . ILE B 2 47 ? -98.957 -6.526 31.245 1.00 27.19 45 ILE B N 1
ATOM 1374 C CA . ILE B 2 47 ? -100.301 -5.942 31.242 1.00 30.47 45 ILE B CA 1
ATOM 1375 C C . ILE B 2 47 ? -101.105 -6.534 30.084 1.00 32.23 45 ILE B C 1
ATOM 1376 O O . ILE B 2 47 ? -100.961 -6.095 28.944 1.00 32.12 45 ILE B O 1
ATOM 1381 N N . PRO B 2 48 ? -101.957 -7.535 30.362 1.00 34.11 46 PRO B N 1
ATOM 1382 C CA . PRO B 2 48 ? -102.778 -8.178 29.324 1.00 36.43 46 PRO B CA 1
ATOM 1383 C C . PRO B 2 48 ? -103.908 -7.283 28.814 1.00 38.21 46 PRO B C 1
ATOM 1384 O O . PRO B 2 48 ? -105.076 -7.666 28.886 1.00 39.20 46 PRO B O 1
ATOM 1388 N N . GLU B 2 49 ? -103.561 -6.103 28.300 1.00 39.35 47 GLU B N 1
ATOM 1389 C CA . GLU B 2 49 ? -104.551 -5.153 27.793 1.00 39.90 47 GLU B CA 1
ATOM 1390 C C . GLU B 2 49 ? -104.084 -4.537 26.481 1.00 39.17 47 GLU B C 1
ATOM 1391 O O . GLU B 2 49 ? -102.894 -4.578 26.160 1.00 38.58 47 GLU B O 1
ATOM 1397 N N . ARG B 2 50 ? -105.026 -3.958 25.735 1.00 37.33 48 ARG B N 1
ATOM 1398 C CA . ARG B 2 50 ? -104.702 -3.294 24.481 1.00 35.05 48 ARG B CA 1
ATOM 1399 C C . ARG B 2 50 ? -104.105 -1.950 24.874 1.00 35.67 48 ARG B C 1
ATOM 1400 O O . ARG B 2 50 ? -104.720 -1.175 25.616 1.00 34.02 48 ARG B O 1
ATOM 1408 N N . ASP B 2 51 ? -102.900 -1.679 24.384 1.00 36.25 49 ASP B N 1
ATOM 1409 C CA . ASP B 2 51 ? -102.222 -0.433 24.702 1.00 38.62 49 ASP B CA 1
ATOM 1410 C C . ASP B 2 51 ? -102.930 0.804 24.161 1.00 41.61 49 ASP B C 1
ATOM 1411 O O . ASP B 2 51 ? -102.588 1.323 23.090 1.00 41.75 49 ASP B O 1
ATOM 1416 N N . THR B 2 52 ? -103.909 1.282 24.919 1.00 43.59 50 THR B N 1
ATOM 1417 C CA . THR B 2 52 ? -104.651 2.465 24.535 1.00 45.23 50 THR B CA 1
ATOM 1418 C C . THR B 2 52 ? -104.326 3.611 25.475 1.00 47.65 50 THR B C 1
ATOM 1419 O O . THR B 2 52 ? -105.149 4.515 25.650 1.00 47.73 50 THR B O 1
ATOM 1423 N N . PHE B 2 53 ? -103.141 3.576 26.088 1.00 49.30 51 PHE B N 1
ATOM 1424 C CA . PHE B 2 53 ? -102.755 4.642 27.005 1.00 50.70 51 PHE B CA 1
ATOM 1425 C C . PHE B 2 53 ? -101.308 5.099 26.963 1.00 52.43 51 PHE B C 1
ATOM 1426 O O . PHE B 2 53 ? -101.001 6.199 27.413 1.00 52.72 51 PHE B O 1
ATOM 1434 N N . THR B 2 54 ? -100.403 4.289 26.435 1.00 55.06 52 THR B N 1
ATOM 1435 C CA . THR B 2 54 ? -99.021 4.748 26.398 1.00 58.66 52 THR B CA 1
ATOM 1436 C C . THR B 2 54 ? -98.949 5.982 25.510 1.00 60.81 52 THR B C 1
ATOM 1437 O O . THR B 2 54 ? -98.127 6.873 25.727 1.00 60.99 52 THR B O 1
ATOM 1441 N N . ASN B 2 55 ? -99.831 6.028 24.516 1.00 64.29 53 ASN B N 1
ATOM 1442 C CA . ASN B 2 55 ? -99.878 7.141 23.573 1.00 67.22 53 ASN B CA 1
ATOM 1443 C C . ASN B 2 55 ? -101.270 7.769 23.558 1.00 69.16 53 ASN B C 1
ATOM 1444 O O . ASN B 2 55 ? -102.251 7.116 23.208 1.00 68.44 53 ASN B O 1
ATOM 1449 N N . PRO B 2 56 ? -101.367 9.055 23.929 1.00 71.53 54 PRO B N 1
ATOM 1450 C CA . PRO B 2 56 ? -102.618 9.820 23.981 1.00 72.85 54 PRO B CA 1
ATOM 1451 C C . PRO B 2 56 ? -103.471 9.663 22.732 1.00 74.42 54 PRO B C 1
ATOM 1452 O O . PRO B 2 56 ? -104.702 9.699 22.799 1.00 74.34 54 PRO B O 1
ATOM 1456 N N . GLU B 2 57 ? -102.806 9.489 21.594 1.00 76.10 55 GLU B N 1
ATOM 1457 C CA . GLU B 2 57 ? -103.486 9.341 20.315 1.00 78.35 55 GLU B CA 1
ATOM 1458 C C . GLU B 2 57 ? -103.992 7.939 20.020 1.00 79.40 55 GLU B C 1
ATOM 1459 O O . GLU B 2 57 ? -104.362 7.639 18.885 1.00 80.13 55 GLU B O 1
ATOM 1465 N N . GLU B 2 58 ? -103.999 7.073 21.024 1.00 80.17 56 GLU B N 1
ATOM 1466 C CA . GLU B 2 58 ? -104.495 5.723 20.827 1.00 80.79 56 GLU B CA 1
ATOM 1467 C C . GLU B 2 58 ? -105.883 5.628 21.453 1.00 80.93 56 GLU B C 1
ATOM 1468 O O . GLU B 2 58 ? -106.587 6.631 21.557 1.00 81.12 56 GLU B O 1
ATOM 1474 N N . GLY B 2 59 ? -106.281 4.433 21.869 1.00 81.23 57 GLY B N 1
ATOM 1475 C CA . GLY B 2 59 ? -107.594 4.274 22.460 1.00 80.76 57 GLY B CA 1
ATOM 1476 C C . GLY B 2 59 ? -108.623 3.909 21.410 1.00 80.72 57 GLY B C 1
ATOM 1477 O O . GLY B 2 59 ? -109.656 3.319 21.726 1.00 80.70 57 GLY B O 1
ATOM 1478 N N . ASP B 2 60 ? -108.334 4.255 20.158 1.00 80.27 58 ASP B N 1
ATOM 1479 C CA . ASP B 2 60 ? -109.229 3.968 19.044 1.00 79.95 58 ASP B CA 1
ATOM 1480 C C . ASP B 2 60 ? -108.788 2.680 18.407 1.00 78.85 58 ASP B C 1
ATOM 1481 O O . ASP B 2 60 ? -107.872 2.675 17.609 1.00 79.62 58 ASP B O 1
ATOM 1486 N N . LEU B 2 61 ? -109.449 1.584 18.744 1.00 76.75 59 LEU B N 1
ATOM 1487 C CA . LEU B 2 61 ? -108.996 0.350 18.172 1.00 75.91 59 LEU B CA 1
ATOM 1488 C C . LEU B 2 61 ? -109.359 0.154 16.711 1.00 76.00 59 LEU B C 1
ATOM 1489 O O . LEU B 2 61 ? -109.317 -0.940 16.138 1.00 76.37 59 LEU B O 1
ATOM 1494 N N . ASN B 2 62 ? -109.709 1.291 16.123 1.00 75.85 60 ASN B N 1
ATOM 1495 C CA . ASN B 2 62 ? -110.114 1.422 14.732 1.00 75.22 60 ASN B CA 1
ATOM 1496 C C . ASN B 2 62 ? -109.063 1.848 13.727 1.00 74.96 60 ASN B C 1
ATOM 1497 O O . ASN B 2 62 ? -108.056 2.472 14.066 1.00 74.54 60 ASN B O 1
ATOM 1502 N N . PRO B 2 63 ? -109.297 1.516 12.444 1.00 75.06 61 PRO B N 1
ATOM 1503 C CA . PRO B 2 63 ? -108.407 1.829 11.319 1.00 75.45 61 PRO B CA 1
ATOM 1504 C C . PRO B 2 63 ? -108.301 3.349 11.193 1.00 76.32 61 PRO B C 1
ATOM 1505 O O . PRO B 2 63 ? -109.294 4.066 11.345 1.00 76.31 61 PRO B O 1
ATOM 1509 N N . PRO B 2 64 ? -107.096 3.866 10.936 1.00 77.67 62 PRO B N 1
ATOM 1510 C CA . PRO B 2 64 ? -106.833 5.302 10.782 1.00 78.73 62 PRO B CA 1
ATOM 1511 C C . PRO B 2 64 ? -107.711 5.906 9.684 1.00 80.32 62 PRO B C 1
ATOM 1512 O O . PRO B 2 64 ? -108.462 5.193 9.010 1.00 80.59 62 PRO B O 1
ATOM 1516 N N . PRO B 2 65 ? -107.612 7.232 9.483 1.00 81.79 63 PRO B N 1
ATOM 1517 C CA . PRO B 2 65 ? -108.387 7.934 8.457 1.00 82.68 63 PRO B CA 1
ATOM 1518 C C . PRO B 2 65 ? -108.337 7.251 7.086 1.00 83.43 63 PRO B C 1
ATOM 1519 O O . PRO B 2 65 ? -109.347 6.735 6.599 1.00 83.44 63 PRO B O 1
ATOM 1523 N N . GLU B 2 66 ? -107.155 7.245 6.472 1.00 83.88 64 GLU B N 1
ATOM 1524 C CA . GLU B 2 66 ? -106.970 6.641 5.149 1.00 84.16 64 GLU B CA 1
ATOM 1525 C C . GLU B 2 66 ? -106.337 5.252 5.153 1.00 83.05 64 GLU B C 1
ATOM 1526 O O . GLU B 2 66 ? -107.045 4.248 5.223 1.00 83.39 64 GLU B O 1
ATOM 1532 N N . ALA B 2 67 ? -105.010 5.191 5.067 1.00 81.53 65 ALA B N 1
ATOM 1533 C CA . ALA B 2 67 ? -104.317 3.908 5.052 1.00 79.78 65 ALA B CA 1
ATOM 1534 C C . ALA B 2 67 ? -102.998 3.922 5.817 1.00 78.66 65 ALA B C 1
ATOM 1535 O O . ALA B 2 67 ? -102.346 4.957 5.950 1.00 78.66 65 ALA B O 1
ATOM 1537 N N . LYS B 2 68 ? -102.622 2.748 6.310 1.00 77.09 66 LYS B N 1
ATOM 1538 C CA . LYS B 2 68 ? -101.389 2.547 7.061 1.00 74.93 66 LYS B CA 1
ATOM 1539 C C . LYS B 2 68 ? -100.289 2.283 6.035 1.00 72.64 66 LYS B C 1
ATOM 1540 O O . LYS B 2 68 ? -100.352 1.307 5.291 1.00 71.97 66 LYS B O 1
ATOM 1546 N N . GLN B 2 69 ? -99.282 3.149 6.004 1.00 70.30 67 GLN B N 1
ATOM 1547 C CA . GLN B 2 69 ? -98.184 3.036 5.043 1.00 68.63 67 GLN B CA 1
ATOM 1548 C C . GLN B 2 69 ? -97.274 1.806 5.188 1.00 66.57 67 GLN B C 1
ATOM 1549 O O . GLN B 2 69 ? -96.042 1.926 5.195 1.00 65.78 67 GLN B O 1
ATOM 1555 N N . VAL B 2 70 ? -97.880 0.626 5.281 1.00 63.54 68 VAL B N 1
ATOM 1556 C CA . VAL B 2 70 ? -97.125 -0.615 5.426 1.00 60.43 68 VAL B CA 1
ATOM 1557 C C . VAL B 2 70 ? -97.734 -1.763 4.645 1.00 57.70 68 VAL B C 1
ATOM 1558 O O . VAL B 2 70 ? -98.919 -1.751 4.321 1.00 56.80 68 VAL B O 1
ATOM 1562 N N . PRO B 2 71 ? -96.919 -2.781 4.342 1.00 56.03 69 PRO B N 1
ATOM 1563 C CA . PRO B 2 71 ? -97.373 -3.955 3.597 1.00 55.40 69 PRO B CA 1
ATOM 1564 C C . PRO B 2 71 ? -98.652 -4.535 4.203 1.00 54.31 69 PRO B C 1
ATOM 1565 O O . PRO B 2 71 ? -99.640 -4.763 3.498 1.00 54.53 69 PRO B O 1
ATOM 1569 N N . VAL B 2 72 ? -98.636 -4.766 5.511 1.00 51.85 70 VAL B N 1
ATOM 1570 C CA . VAL B 2 72 ? -99.804 -5.318 6.178 1.00 49.92 70 VAL B CA 1
ATOM 1571 C C . VAL B 2 72 ? -100.173 -4.588 7.449 1.00 47.77 70 VAL B C 1
ATOM 1572 O O . VAL B 2 72 ? -99.395 -3.805 7.976 1.00 48.00 70 VAL B O 1
ATOM 1576 N N . SER B 2 73 ? -101.380 -4.863 7.926 1.00 45.84 71 SER B N 1
ATOM 1577 C CA . SER B 2 73 ? -101.902 -4.273 9.145 1.00 44.48 71 SER B CA 1
ATOM 1578 C C . SER B 2 73 ? -103.235 -4.950 9.421 1.00 44.32 71 SER B C 1
ATOM 1579 O O . SER B 2 73 ? -104.064 -5.094 8.528 1.00 44.67 71 SER B O 1
ATOM 1582 N N . TYR B 2 74 ? -103.429 -5.386 10.657 1.00 44.45 72 TYR B N 1
ATOM 1583 C CA . TYR B 2 74 ? -104.656 -6.064 11.041 1.00 44.09 72 TYR B CA 1
ATOM 1584 C C . TYR B 2 74 ? -105.349 -5.255 12.122 1.00 43.42 72 TYR B C 1
ATOM 1585 O O . TYR B 2 74 ? -104.698 -4.661 12.979 1.00 43.73 72 TYR B O 1
ATOM 1594 N N . TYR B 2 75 ? -106.671 -5.222 12.077 1.00 42.85 73 TYR B N 1
ATOM 1595 C CA . TYR B 2 75 ? -107.431 -4.469 13.062 1.00 43.11 73 TYR B CA 1
ATOM 1596 C C . TYR B 2 75 ? -108.590 -5.310 13.555 1.00 44.06 73 TYR B C 1
ATOM 1597 O O . TYR B 2 75 ? -109.126 -6.136 12.815 1.00 45.68 73 TYR B O 1
ATOM 1606 N N . ASP B 2 76 ? -108.968 -5.107 14.810 1.00 44.82 74 ASP B N 1
ATOM 1607 C CA . ASP B 2 76 ? -110.066 -5.842 15.431 1.00 45.56 74 ASP B CA 1
ATOM 1608 C C . ASP B 2 76 ? -110.121 -5.308 16.840 1.00 45.43 74 ASP B C 1
ATOM 1609 O O . ASP B 2 76 ? -109.178 -5.484 17.600 1.00 46.44 74 ASP B O 1
ATOM 1614 N N . SER B 2 77 ? -111.232 -4.682 17.203 1.00 45.43 75 SER B N 1
ATOM 1615 C CA . SER B 2 77 ? -111.333 -4.095 18.530 1.00 46.67 75 SER B CA 1
ATOM 1616 C C . SER B 2 77 ? -111.815 -5.030 19.616 1.00 46.13 75 SER B C 1
ATOM 1617 O O . SER B 2 77 ? -111.856 -4.643 20.778 1.00 46.95 75 SER B O 1
ATOM 1620 N N . THR B 2 78 ? -112.202 -6.247 19.260 1.00 45.51 76 THR B N 1
ATOM 1621 C CA . THR B 2 78 ? -112.654 -7.168 20.295 1.00 45.64 76 THR B CA 1
ATOM 1622 C C . THR B 2 78 ? -111.514 -8.087 20.708 1.00 45.36 76 THR B C 1
ATOM 1623 O O . THR B 2 78 ? -111.699 -8.985 21.535 1.00 46.51 76 THR B O 1
ATOM 1627 N N . TYR B 2 79 ? -110.337 -7.876 20.129 1.00 43.12 77 TYR B N 1
ATOM 1628 C CA . TYR B 2 79 ? -109.202 -8.705 20.485 1.00 41.46 77 TYR B CA 1
ATOM 1629 C C . TYR B 2 79 ? -108.659 -8.288 21.841 1.00 42.41 77 TYR B C 1
ATOM 1630 O O . TYR B 2 79 ? -108.421 -7.106 22.092 1.00 40.53 77 TYR B O 1
ATOM 1639 N N . LEU B 2 80 ? -108.483 -9.275 22.713 1.00 43.81 78 LEU B N 1
ATOM 1640 C CA . LEU B 2 80 ? -107.949 -9.056 24.047 1.00 45.20 78 LEU B CA 1
ATOM 1641 C C . LEU B 2 80 ? -108.925 -8.282 24.923 1.00 45.89 78 LEU B C 1
ATOM 1642 O O . LEU B 2 80 ? -108.527 -7.404 25.689 1.00 45.70 78 LEU B O 1
ATOM 1647 N N . SER B 2 81 ? -110.204 -8.620 24.818 1.00 47.67 79 SER B N 1
ATOM 1648 C CA . SER B 2 81 ? -111.225 -7.932 25.601 1.00 50.15 79 SER B CA 1
ATOM 1649 C C . SER B 2 81 ? -111.910 -8.813 26.649 1.00 50.65 79 SER B C 1
ATOM 1650 O O . SER B 2 81 ? -112.442 -8.302 27.633 1.00 51.52 79 SER B O 1
ATOM 1653 N N . THR B 2 82 ? -111.907 -10.127 26.447 1.00 50.91 80 THR B N 1
ATOM 1654 C CA . THR B 2 82 ? -112.538 -11.030 27.407 1.00 51.77 80 THR B CA 1
ATOM 1655 C C . THR B 2 82 ? -111.500 -11.557 28.397 1.00 53.10 80 THR B C 1
ATOM 1656 O O . THR B 2 82 ? -110.403 -11.959 28.005 1.00 53.18 80 THR B O 1
ATOM 1660 N N . ASP B 2 83 ? -111.846 -11.558 29.680 1.00 54.12 81 ASP B N 1
ATOM 1661 C CA . ASP B 2 83 ? -110.922 -12.035 30.698 1.00 54.86 81 ASP B CA 1
ATOM 1662 C C . ASP B 2 83 ? -110.318 -13.351 30.227 1.00 54.57 81 ASP B C 1
ATOM 1663 O O . ASP B 2 83 ? -109.138 -13.638 30.448 1.00 54.64 81 ASP B O 1
ATOM 1668 N N . ASN B 2 84 ? -111.136 -14.140 29.549 1.00 53.64 82 ASN B N 1
ATOM 1669 C CA . ASN B 2 84 ? -110.699 -15.429 29.055 1.00 52.71 82 ASN B CA 1
ATOM 1670 C C . ASN B 2 84 ? -109.540 -15.283 28.062 1.00 51.39 82 ASN B C 1
ATOM 1671 O O . ASN B 2 84 ? -108.572 -16.043 28.102 1.00 50.31 82 ASN B O 1
ATOM 1676 N N . GLU B 2 85 ? -109.631 -14.304 27.172 1.00 50.44 83 GLU B N 1
ATOM 1677 C CA . GLU B 2 85 ? -108.571 -14.080 26.195 1.00 49.78 83 GLU B CA 1
ATOM 1678 C C . GLU B 2 85 ? -107.335 -13.566 26.910 1.00 47.58 83 GLU B C 1
ATOM 1679 O O . GLU B 2 85 ? -106.221 -14.026 26.671 1.00 46.36 83 GLU B O 1
ATOM 1685 N N . LYS B 2 86 ? -107.548 -12.596 27.789 1.00 45.23 84 LYS B N 1
ATOM 1686 C CA . LYS B 2 86 ? -106.463 -12.012 28.551 1.00 43.80 84 LYS B CA 1
ATOM 1687 C C . LYS B 2 86 ? -105.653 -13.091 29.248 1.00 42.63 84 LYS B C 1
ATOM 1688 O O . LYS B 2 86 ? -104.426 -13.051 29.243 1.00 42.31 84 LYS B O 1
ATOM 1694 N N . ASP B 2 87 ? -106.336 -14.063 29.838 1.00 41.86 85 ASP B N 1
ATOM 1695 C CA . ASP B 2 87 ? -105.634 -15.137 30.527 1.00 41.84 85 ASP B CA 1
ATOM 1696 C C . ASP B 2 87 ? -104.776 -15.910 29.536 1.00 40.40 85 ASP B C 1
ATOM 1697 O O . ASP B 2 87 ? -103.659 -16.344 29.854 1.00 40.77 85 ASP B O 1
ATOM 1702 N N . ASN B 2 88 ? -105.291 -16.066 28.324 1.00 37.10 86 ASN B N 1
ATOM 1703 C CA . ASN B 2 88 ? -104.560 -16.792 27.300 1.00 34.20 86 ASN B CA 1
ATOM 1704 C C . ASN B 2 88 ? -103.308 -16.007 26.912 1.00 31.27 86 ASN B C 1
ATOM 1705 O O . ASN B 2 88 ? -102.242 -16.580 26.687 1.00 29.39 86 ASN B O 1
ATOM 1710 N N . TYR B 2 89 ? -103.458 -14.689 26.830 1.00 29.72 87 TYR B N 1
ATOM 1711 C CA . TYR B 2 89 ? -102.363 -13.786 26.481 1.00 27.38 87 TYR B CA 1
ATOM 1712 C C . TYR B 2 89 ? -101.249 -13.951 27.519 1.00 27.62 87 TYR B C 1
ATOM 1713 O O . TYR B 2 89 ? -100.087 -14.198 27.178 1.00 25.51 87 TYR B O 1
ATOM 1722 N N . LEU B 2 90 ? -101.624 -13.814 28.789 1.00 28.17 88 LEU B N 1
ATOM 1723 C CA . LEU B 2 90 ? -100.700 -13.957 29.904 1.00 29.23 88 LEU B CA 1
ATOM 1724 C C . LEU B 2 90 ? -99.946 -15.288 29.851 1.00 29.98 88 LEU B C 1
ATOM 1725 O O . LEU B 2 90 ? -98.732 -15.328 30.030 1.00 30.69 88 LEU B O 1
ATOM 1730 N N . LYS B 2 91 ? -100.664 -16.376 29.597 1.00 30.36 89 LYS B N 1
ATOM 1731 C CA . LYS B 2 91 ? -100.044 -17.699 29.510 1.00 30.21 89 LYS B CA 1
ATOM 1732 C C . LYS B 2 91 ? -99.045 -17.756 28.357 1.00 29.51 89 LYS B C 1
ATOM 1733 O O . LYS B 2 91 ? -97.984 -18.392 28.451 1.00 28.68 89 LYS B O 1
ATOM 1739 N N . GLY B 2 92 ? -99.406 -17.091 27.261 1.00 28.57 90 GLY B N 1
ATOM 1740 C CA . GLY B 2 92 ? -98.571 -17.079 26.073 1.00 25.49 90 GLY B CA 1
ATOM 1741 C C . GLY B 2 92 ? -97.287 -16.304 26.230 1.00 25.71 90 GLY B C 1
ATOM 1742 O O . GLY B 2 92 ? -96.231 -16.757 25.789 1.00 25.47 90 GLY B O 1
ATOM 1743 N N . VAL B 2 93 ? -97.361 -15.129 26.848 1.00 26.06 91 VAL B N 1
ATOM 1744 C CA . VAL B 2 93 ? -96.159 -14.323 27.037 1.00 25.71 91 VAL B CA 1
ATOM 1745 C C . VAL B 2 93 ? -95.254 -15.056 28.017 1.00 24.85 91 VAL B C 1
ATOM 1746 O O . VAL B 2 93 ? -94.032 -15.100 27.850 1.00 23.48 91 VAL B O 1
ATOM 1750 N N . THR B 2 94 ? -95.872 -15.654 29.026 1.00 24.91 92 THR B N 1
ATOM 1751 C CA . THR B 2 94 ? -95.148 -16.427 30.028 1.00 26.89 92 THR B CA 1
ATOM 1752 C C . THR B 2 94 ? -94.317 -17.537 29.375 1.00 27.12 92 THR B C 1
ATOM 1753 O O . THR B 2 94 ? -93.121 -17.668 29.627 1.00 26.72 92 THR B O 1
ATOM 1757 N N . LYS B 2 95 ? -94.956 -18.338 28.529 1.00 27.89 93 LYS B N 1
ATOM 1758 C CA . LYS B 2 95 ? -94.244 -19.432 27.887 1.00 27.96 93 LYS B CA 1
ATOM 1759 C C . LYS B 2 95 ? -93.076 -18.934 27.050 1.00 26.18 93 LYS B C 1
ATOM 1760 O O . LYS B 2 95 ? -91.968 -19.483 27.118 1.00 24.99 93 LYS B O 1
ATOM 1766 N N . LEU B 2 96 ? -93.319 -17.896 26.257 1.00 25.17 94 LEU B N 1
ATOM 1767 C CA . LEU B 2 96 ? -92.260 -17.351 25.422 1.00 24.47 94 LEU B CA 1
ATOM 1768 C C . LEU B 2 96 ? -91.090 -16.927 26.297 1.00 24.62 94 LEU B C 1
ATOM 1769 O O . LEU B 2 96 ? -89.933 -17.184 25.955 1.00 24.62 94 LEU B O 1
ATOM 1774 N N . PHE B 2 97 ? -91.372 -16.286 27.431 1.00 23.67 95 PHE B N 1
ATOM 1775 C CA . PHE B 2 97 ? -90.275 -15.891 28.293 1.00 23.08 95 PHE B CA 1
ATOM 1776 C C . PHE B 2 97 ? -89.512 -17.126 28.698 1.00 22.43 95 PHE B C 1
ATOM 1777 O O . PHE B 2 97 ? -88.287 -17.164 28.577 1.00 20.86 95 PHE B O 1
ATOM 1785 N N . GLU B 2 98 ? -90.236 -18.149 29.144 1.00 22.52 96 GLU B N 1
ATOM 1786 C CA . GLU B 2 98 ? -89.591 -19.386 29.553 1.00 25.20 96 GLU B CA 1
ATOM 1787 C C . GLU B 2 98 ? -88.781 -19.918 28.389 1.00 25.71 96 GLU B C 1
ATOM 1788 O O . GLU B 2 98 ? -87.649 -20.376 28.565 1.00 28.20 96 GLU B O 1
ATOM 1794 N N . ARG B 2 99 ? -89.338 -19.828 27.188 1.00 24.47 97 ARG B N 1
ATOM 1795 C CA . ARG B 2 99 ? -88.623 -20.319 26.021 1.00 23.31 97 ARG B CA 1
ATOM 1796 C C . ARG B 2 99 ? -87.272 -19.630 25.825 1.00 22.78 97 ARG B C 1
ATOM 1797 O O . ARG B 2 99 ? -86.251 -20.285 25.590 1.00 22.80 97 ARG B O 1
ATOM 1805 N N . ILE B 2 100 ? -87.262 -18.307 25.918 1.00 22.97 98 ILE B N 1
ATOM 1806 C CA . ILE B 2 100 ? -86.033 -17.542 25.735 1.00 23.74 98 ILE B CA 1
ATOM 1807 C C . ILE B 2 100 ? -85.080 -17.822 26.889 1.00 25.75 98 ILE B C 1
ATOM 1808 O O . ILE B 2 100 ? -83.852 -17.930 26.711 1.00 24.03 98 ILE B O 1
ATOM 1813 N N . TYR B 2 101 ? -85.655 -17.962 28.076 1.00 26.63 99 TYR B N 1
ATOM 1814 C CA . TYR B 2 101 ? -84.859 -18.236 29.246 1.00 28.54 99 TYR B CA 1
ATOM 1815 C C . TYR B 2 101 ? -84.174 -19.585 29.103 1.00 30.09 99 TYR B C 1
ATOM 1816 O O . TYR B 2 101 ? -83.024 -19.769 29.519 1.00 30.61 99 TYR B O 1
ATOM 1825 N N . SER B 2 102 ? -84.887 -20.523 28.491 1.00 30.13 100 SER B N 1
ATOM 1826 C CA . SER B 2 102 ? -84.384 -21.871 28.294 1.00 30.78 100 SER B CA 1
ATOM 1827 C C . SER B 2 102 ? -83.076 -21.960 27.514 1.00 30.66 100 SER B C 1
ATOM 1828 O O . SER B 2 102 ? -82.586 -23.053 27.271 1.00 32.21 100 SER B O 1
ATOM 1831 N N . THR B 2 103 ? -82.505 -20.836 27.102 1.00 30.41 101 THR B N 1
ATOM 1832 C CA . THR B 2 103 ? -81.238 -20.896 26.370 1.00 28.70 101 THR B CA 1
ATOM 1833 C C . THR B 2 103 ? -80.165 -20.084 27.109 1.00 29.21 101 THR B C 1
ATOM 1834 O O . THR B 2 103 ? -80.474 -19.200 27.905 1.00 29.48 101 THR B O 1
ATOM 1838 N N . ASP B 2 104 ? -78.905 -20.390 26.862 1.00 29.28 102 ASP B N 1
ATOM 1839 C CA . ASP B 2 104 ? -77.840 -19.679 27.535 1.00 30.53 102 ASP B CA 1
ATOM 1840 C C . ASP B 2 104 ? -77.886 -18.224 27.138 1.00 30.38 102 ASP B C 1
ATOM 1841 O O . ASP B 2 104 ? -77.710 -17.335 27.974 1.00 31.40 102 ASP B O 1
ATOM 1846 N N . LEU B 2 105 ? -78.116 -17.980 25.854 1.00 28.92 103 LEU B N 1
ATOM 1847 C CA . LEU B 2 105 ? -78.175 -16.616 25.354 1.00 26.79 103 LEU B CA 1
ATOM 1848 C C . LEU B 2 105 ? -79.353 -15.872 25.970 1.00 26.12 103 LEU B C 1
ATOM 1849 O O . LEU B 2 105 ? -79.220 -14.720 26.371 1.00 26.08 103 LEU B O 1
ATOM 1854 N N . GLY B 2 106 ? -80.503 -16.534 26.065 1.00 26.32 104 GLY B N 1
ATOM 1855 C CA . GLY B 2 106 ? -81.676 -15.894 26.649 1.00 27.45 104 GLY B CA 1
ATOM 1856 C C . GLY B 2 106 ? -81.553 -15.614 28.141 1.00 30.14 104 GLY B C 1
ATOM 1857 O O . GLY B 2 106 ? -82.098 -14.624 28.647 1.00 30.10 104 GLY B O 1
ATOM 1858 N N . ARG B 2 107 ? -80.851 -16.493 28.855 1.00 31.39 105 ARG B N 1
ATOM 1859 C CA . ARG B 2 107 ? -80.652 -16.328 30.288 1.00 32.49 105 ARG B CA 1
ATOM 1860 C C . ARG B 2 107 ? -79.802 -15.080 30.490 1.00 32.02 105 ARG B C 1
ATOM 1861 O O . ARG B 2 107 ? -80.102 -14.224 31.337 1.00 31.33 105 ARG B O 1
ATOM 1869 N N . MET B 2 108 ? -78.748 -14.982 29.686 1.00 29.03 106 MET B N 1
ATOM 1870 C CA . MET B 2 108 ? -77.840 -13.857 29.750 1.00 29.62 106 MET B CA 1
ATOM 1871 C C . MET B 2 108 ? -78.530 -12.523 29.475 1.00 29.76 106 MET B C 1
ATOM 1872 O O . MET B 2 108 ? -78.393 -11.570 30.249 1.00 30.41 106 MET B O 1
ATOM 1877 N N . LEU B 2 109 ? -79.267 -12.458 28.371 1.00 28.72 107 LEU B N 1
ATOM 1878 C CA . LEU B 2 109 ? -79.978 -11.246 28.001 1.00 24.67 107 LEU B CA 1
ATOM 1879 C C . LEU B 2 109 ? -80.919 -10.848 29.123 1.00 22.26 107 LEU B C 1
ATOM 1880 O O . LEU B 2 109 ? -80.928 -9.700 29.561 1.00 20.44 107 LEU B O 1
ATOM 1885 N N . LEU B 2 110 ? -81.710 -11.806 29.589 1.00 20.70 108 LEU B N 1
ATOM 1886 C CA . LEU B 2 110 ? -82.658 -11.544 30.665 1.00 20.81 108 LEU B CA 1
ATOM 1887 C C . LEU B 2 110 ? -81.970 -11.086 31.947 1.00 21.46 108 LEU B C 1
ATOM 1888 O O . LEU B 2 110 ? -82.530 -10.322 32.730 1.00 22.76 108 LEU B O 1
ATOM 1893 N N . THR B 2 111 ? -80.751 -11.549 32.168 1.00 21.74 109 THR B N 1
ATOM 1894 C CA . THR B 2 111 ? -80.014 -11.116 33.333 1.00 22.81 109 THR B CA 1
ATOM 1895 C C . THR B 2 111 ? -79.684 -9.636 33.081 1.00 23.04 109 THR B C 1
ATOM 1896 O O . THR B 2 111 ? -80.000 -8.770 33.905 1.00 23.71 109 THR B O 1
ATOM 1900 N N . SER B 2 112 ? -79.075 -9.345 31.930 1.00 20.37 110 SER B N 1
ATOM 1901 C CA . SER B 2 112 ? -78.729 -7.969 31.575 1.00 20.10 110 SER B CA 1
ATOM 1902 C C . SER B 2 112 ? -79.915 -6.988 31.665 1.00 21.60 110 SER B C 1
ATOM 1903 O O . SER B 2 112 ? -79.756 -5.829 32.072 1.00 22.63 110 SER B O 1
ATOM 1906 N N . ILE B 2 113 ? -81.101 -7.437 31.279 1.00 19.27 111 ILE B N 1
ATOM 1907 C CA . ILE B 2 113 ? -82.240 -6.555 31.333 1.00 17.35 111 ILE B CA 1
ATOM 1908 C C . ILE B 2 113 ? -82.608 -6.271 32.766 1.00 18.57 111 ILE B C 1
ATOM 1909 O O . ILE B 2 113 ? -82.734 -5.112 33.159 1.00 20.46 111 ILE B O 1
ATOM 1914 N N . VAL B 2 114 ? -82.770 -7.322 33.557 1.00 19.81 112 VAL B N 1
ATOM 1915 C CA . VAL B 2 114 ? -83.149 -7.147 34.953 1.00 21.55 112 VAL B CA 1
ATOM 1916 C C . VAL B 2 114 ? -82.090 -6.369 35.716 1.00 21.88 112 VAL B C 1
ATOM 1917 O O . VAL B 2 114 ? -82.352 -5.739 36.741 1.00 21.52 112 VAL B O 1
ATOM 1921 N N . ARG B 2 115 ? -80.891 -6.393 35.181 1.00 21.95 113 ARG B N 1
ATOM 1922 C CA . ARG B 2 115 ? -79.778 -5.731 35.814 1.00 25.45 113 ARG B CA 1
ATOM 1923 C C . ARG B 2 115 ? -79.628 -4.258 35.395 1.00 26.09 113 ARG B C 1
ATOM 1924 O O . ARG B 2 115 ? -79.010 -3.464 36.098 1.00 26.67 113 ARG B O 1
ATOM 1932 N N . GLY B 2 116 ? -80.201 -3.884 34.260 1.00 25.86 114 GLY B N 1
ATOM 1933 C CA . GLY B 2 116 ? -80.051 -2.515 33.810 1.00 25.90 114 GLY B CA 1
ATOM 1934 C C . GLY B 2 116 ? -81.123 -1.543 34.256 1.00 27.37 114 GLY B C 1
ATOM 1935 O O . GLY B 2 116 ? -81.898 -1.070 33.421 1.00 27.42 114 GLY B O 1
ATOM 1936 N N . ILE B 2 117 ? -81.189 -1.236 35.554 1.00 26.89 115 ILE B N 1
ATOM 1937 C CA . ILE B 2 117 ? -82.192 -0.286 36.030 1.00 25.74 115 ILE B CA 1
ATOM 1938 C C . ILE B 2 117 ? -81.922 1.094 35.451 1.00 24.33 115 ILE B C 1
ATOM 1939 O O . ILE B 2 117 ? -80.767 1.502 35.297 1.00 23.00 115 ILE B O 1
ATOM 1944 N N . PRO B 2 118 ? -82.986 1.819 35.088 1.00 23.23 116 PRO B N 1
ATOM 1945 C CA . PRO B 2 118 ? -82.815 3.157 34.530 1.00 24.14 116 PRO B CA 1
ATOM 1946 C C . PRO B 2 118 ? -82.140 4.066 35.548 1.00 24.40 116 PRO B C 1
ATOM 1947 O O . PRO B 2 118 ? -82.502 4.075 36.720 1.00 23.19 116 PRO B O 1
ATOM 1951 N N . PHE B 2 119 ? -81.159 4.832 35.092 1.00 26.22 117 PHE B N 1
ATOM 1952 C CA . PHE B 2 119 ? -80.418 5.731 35.968 1.00 29.19 117 PHE B CA 1
ATOM 1953 C C . PHE B 2 119 ? -81.253 6.802 36.664 1.00 30.79 117 PHE B C 1
ATOM 1954 O O . PHE B 2 119 ? -82.256 7.279 36.132 1.00 30.99 117 PHE B O 1
ATOM 1962 N N . TRP B 2 120 ? -80.795 7.186 37.853 1.00 33.97 118 TRP B N 1
ATOM 1963 C CA . TRP B 2 120 ? -81.440 8.194 38.703 1.00 35.83 118 TRP B CA 1
ATOM 1964 C C . TRP B 2 120 ? -80.944 9.628 38.489 1.00 37.02 118 TRP B C 1
ATOM 1965 O O . TRP B 2 120 ? -80.420 10.248 39.413 1.00 39.03 118 TRP B O 1
ATOM 1976 N N . GLY B 2 121 ? -81.108 10.157 37.283 1.00 37.81 119 GLY B N 1
ATOM 1977 C CA . GLY B 2 121 ? -80.663 11.514 37.019 1.00 39.45 119 GLY B CA 1
ATOM 1978 C C . GLY B 2 121 ? -81.845 12.455 36.917 1.00 41.23 119 GLY B C 1
ATOM 1979 O O . GLY B 2 121 ? -81.820 13.420 36.163 1.00 41.20 119 GLY B O 1
ATOM 1980 N N . GLY B 2 122 ? -82.883 12.179 37.695 1.00 44.03 120 GLY B N 1
ATOM 1981 C CA . GLY B 2 122 ? -84.076 13.004 37.648 1.00 48.26 120 GLY B CA 1
ATOM 1982 C C . GLY B 2 122 ? -84.053 14.261 38.492 1.00 50.89 120 GLY B C 1
ATOM 1983 O O . GLY B 2 122 ? -85.071 14.947 38.611 1.00 50.72 120 GLY B O 1
ATOM 1984 N N . SER B 2 123 ? -82.895 14.575 39.066 1.00 53.48 121 SER B N 1
ATOM 1985 C CA . SER B 2 123 ? -82.761 15.758 39.909 1.00 56.58 121 SER B CA 1
ATOM 1986 C C . SER B 2 123 ? -82.238 17.014 39.213 1.00 57.68 121 SER B C 1
ATOM 1987 O O . SER B 2 123 ? -81.374 16.948 38.337 1.00 57.75 121 SER B O 1
ATOM 1990 N N . THR B 2 124 ? -82.759 18.163 39.637 1.00 58.40 122 THR B N 1
ATOM 1991 C CA . THR B 2 124 ? -82.358 19.458 39.089 1.00 58.30 122 THR B CA 1
ATOM 1992 C C . THR B 2 124 ? -80.990 19.907 39.632 1.00 58.35 122 THR B C 1
ATOM 1993 O O . THR B 2 124 ? -80.357 20.815 39.087 1.00 58.18 122 THR B O 1
ATOM 1997 N N . ILE B 2 125 ? -80.533 19.252 40.697 1.00 58.09 123 ILE B N 1
ATOM 1998 C CA . ILE B 2 125 ? -79.251 19.571 41.319 1.00 57.60 123 ILE B CA 1
ATOM 1999 C C . ILE B 2 125 ? -78.279 18.405 41.164 1.00 58.12 123 ILE B C 1
ATOM 2000 O O . ILE B 2 125 ? -78.620 17.255 41.432 1.00 57.97 123 ILE B O 1
ATOM 2005 N N . ASP B 2 126 ? -77.063 18.723 40.736 1.00 59.10 124 ASP B N 1
ATOM 2006 C CA . ASP B 2 126 ? -76.025 17.728 40.466 1.00 60.61 124 ASP B CA 1
ATOM 2007 C C . ASP B 2 126 ? -75.545 16.795 41.574 1.00 59.57 124 ASP B C 1
ATOM 2008 O O . ASP B 2 126 ? -75.134 15.666 41.300 1.00 61.33 124 ASP B O 1
ATOM 2013 N N . THR B 2 127 ? -75.579 17.244 42.816 1.00 56.87 125 THR B N 1
ATOM 2014 C CA . THR B 2 127 ? -75.099 16.403 43.897 1.00 53.45 125 THR B CA 1
ATOM 2015 C C . THR B 2 127 ? -76.224 15.623 44.558 1.00 51.55 125 THR B C 1
ATOM 2016 O O . THR B 2 127 ? -76.128 15.249 45.724 1.00 51.68 125 THR B O 1
ATOM 2020 N N . GLU B 2 128 ? -77.287 15.366 43.807 1.00 49.04 126 GLU B N 1
ATOM 2021 C CA . GLU B 2 128 ? -78.425 14.645 44.352 1.00 48.39 126 GLU B CA 1
ATOM 2022 C C . GLU B 2 128 ? -79.042 13.649 43.364 1.00 45.99 126 GLU B C 1
ATOM 2023 O O . GLU B 2 128 ? -79.376 14.004 42.239 1.00 46.83 126 GLU B O 1
ATOM 2029 N N . LEU B 2 129 ? -79.183 12.399 43.791 1.00 42.17 127 LEU B N 1
ATOM 2030 C CA . LEU B 2 129 ? -79.788 11.368 42.958 1.00 37.89 127 LEU B CA 1
ATOM 2031 C C . LEU B 2 129 ? -81.298 11.393 43.134 1.00 36.30 127 LEU B C 1
ATOM 2032 O O . LEU B 2 129 ? -81.796 11.524 44.248 1.00 36.51 127 LEU B O 1
ATOM 2037 N N . LYS B 2 130 ? -82.024 11.269 42.033 1.00 34.47 128 LYS B N 1
ATOM 2038 C CA . LYS B 2 130 ? -83.473 11.259 42.093 1.00 33.61 128 LYS B CA 1
ATOM 2039 C C . LYS B 2 130 ? -84.035 10.396 40.971 1.00 33.02 128 LYS B C 1
ATOM 2040 O O . LYS B 2 130 ? -83.540 10.416 39.837 1.00 32.20 128 LYS B O 1
ATOM 2046 N N . VAL B 2 131 ? -85.070 9.635 41.298 1.00 31.76 129 VAL B N 1
ATOM 2047 C CA . VAL B 2 131 ? -85.707 8.761 40.335 1.00 31.67 129 VAL B CA 1
ATOM 2048 C C . VAL B 2 131 ? -86.371 9.625 39.286 1.00 32.49 129 VAL B C 1
ATOM 2049 O O . VAL B 2 131 ? -86.663 10.791 39.537 1.00 34.71 129 VAL B O 1
ATOM 2053 N N . ILE B 2 132 ? -86.587 9.064 38.103 1.00 33.39 130 ILE B N 1
ATOM 2054 C CA . ILE B 2 132 ? -87.279 9.787 37.040 1.00 34.36 130 ILE B CA 1
ATOM 2055 C C . ILE B 2 132 ? -88.670 9.158 36.954 1.00 36.12 130 ILE B C 1
ATOM 2056 O O . ILE B 2 132 ? -88.810 7.950 36.770 1.00 37.11 130 ILE B O 1
ATOM 2061 N N . ASP B 2 133 ? -89.692 9.981 37.119 1.00 38.10 131 ASP B N 1
ATOM 2062 C CA . ASP B 2 133 ? -91.083 9.530 37.076 1.00 39.64 131 ASP B CA 1
ATOM 2063 C C . ASP B 2 133 ? -91.436 8.546 35.945 1.00 38.11 131 ASP B C 1
ATOM 2064 O O . ASP B 2 133 ? -92.184 7.593 36.172 1.00 38.42 131 ASP B O 1
ATOM 2069 N N . THR B 2 134 ? -90.913 8.773 34.739 1.00 34.94 132 THR B N 1
ATOM 2070 C CA . THR B 2 134 ? -91.206 7.892 33.605 1.00 33.17 132 THR B CA 1
ATOM 2071 C C . THR B 2 134 ? -90.777 6.449 33.881 1.00 32.88 132 THR B C 1
ATOM 2072 O O . THR B 2 134 ? -91.265 5.521 33.238 1.00 33.73 132 THR B O 1
ATOM 2076 N N . ASN B 2 135 ? -89.871 6.249 34.835 1.00 30.72 133 ASN B N 1
ATOM 2077 C CA . ASN B 2 135 ? -89.380 4.907 35.118 1.00 28.87 133 ASN B CA 1
ATOM 2078 C C . ASN B 2 135 ? -90.029 4.180 36.290 1.00 28.41 133 ASN B C 1
ATOM 2079 O O . ASN B 2 135 ? -89.463 3.233 36.837 1.00 27.69 133 ASN B O 1
ATOM 2084 N N . CYS B 2 136 ? -91.230 4.606 36.657 1.00 27.52 134 CYS B N 1
ATOM 2085 C CA . CYS B 2 136 ? -91.939 3.985 37.761 1.00 29.48 134 CYS B CA 1
ATOM 2086 C C . CYS B 2 136 ? -93.393 3.737 37.384 1.00 29.06 134 CYS B C 1
ATOM 2087 O O . CYS B 2 136 ? -93.861 4.191 36.343 1.00 29.92 134 CYS B O 1
ATOM 2090 N N . ILE B 2 137 ? -94.100 2.996 38.226 1.00 27.84 135 ILE B N 1
ATOM 2091 C CA . ILE B 2 137 ? -95.511 2.739 38.003 1.00 28.26 135 ILE B CA 1
ATOM 2092 C C . ILE B 2 137 ? -96.103 2.775 39.393 1.00 27.30 135 ILE B C 1
ATOM 2093 O O . ILE B 2 137 ? -95.379 2.573 40.361 1.00 28.10 135 ILE B O 1
ATOM 2098 N N . ASN B 2 138 ? -97.394 3.058 39.507 1.00 26.04 136 ASN B N 1
ATOM 2099 C CA . ASN B 2 138 ? -98.024 3.091 40.817 1.00 27.57 136 ASN B CA 1
ATOM 2100 C C . ASN B 2 138 ? -98.822 1.808 41.025 1.00 27.25 136 ASN B C 1
ATOM 2101 O O . ASN B 2 138 ? -99.780 1.532 40.300 1.00 28.34 136 ASN B O 1
ATOM 2106 N N . VAL B 2 139 ? -98.415 1.023 42.017 1.00 26.48 137 VAL B N 1
ATOM 2107 C CA . VAL B 2 139 ? -99.074 -0.239 42.326 1.00 25.80 137 VAL B CA 1
ATOM 2108 C C . VAL B 2 139 ? -100.082 -0.043 43.445 1.00 28.24 137 VAL B C 1
ATOM 2109 O O . VAL B 2 139 ? -99.733 0.331 44.563 1.00 28.33 137 VAL B O 1
ATOM 2113 N N . ILE B 2 140 ? -101.339 -0.309 43.146 1.00 29.69 138 ILE B N 1
ATOM 2114 C CA . ILE B 2 140 ? -102.371 -0.124 44.133 1.00 30.70 138 ILE B CA 1
ATOM 2115 C C . ILE B 2 140 ? -102.387 -1.291 45.092 1.00 32.62 138 ILE B C 1
ATOM 2116 O O . ILE B 2 140 ? -102.244 -2.446 44.690 1.00 32.79 138 ILE B O 1
ATOM 2121 N N . GLN B 2 141 ? -102.534 -0.960 46.370 1.00 35.24 139 GLN B N 1
ATOM 2122 C CA . GLN B 2 141 ? -102.575 -1.929 47.455 1.00 36.86 139 GLN B CA 1
ATOM 2123 C C . GLN B 2 141 ? -104.035 -2.289 47.705 1.00 38.58 139 GLN B C 1
ATOM 2124 O O . GLN B 2 141 ? -104.933 -1.523 47.352 1.00 39.92 139 GLN B O 1
ATOM 2130 N N . PRO B 2 142 ? -104.296 -3.455 48.321 1.00 39.25 140 PRO B N 1
ATOM 2131 C CA . PRO B 2 142 ? -105.664 -3.898 48.605 1.00 38.85 140 PRO B CA 1
ATOM 2132 C C . PRO B 2 142 ? -106.499 -2.920 49.414 1.00 40.18 140 PRO B C 1
ATOM 2133 O O . PRO B 2 142 ? -107.721 -3.028 49.444 1.00 41.47 140 PRO B O 1
ATOM 2137 N N . ASP B 2 143 ? -105.842 -1.962 50.058 1.00 42.07 141 ASP B N 1
ATOM 2138 C CA . ASP B 2 143 ? -106.535 -0.985 50.892 1.00 43.00 141 ASP B CA 1
ATOM 2139 C C . ASP B 2 143 ? -106.757 0.375 50.238 1.00 43.88 141 ASP B C 1
ATOM 2140 O O . ASP B 2 143 ? -107.412 1.247 50.811 1.00 42.96 141 ASP B O 1
ATOM 2145 N N . GLY B 2 144 ? -106.212 0.566 49.042 1.00 45.70 142 GLY B N 1
ATOM 2146 C CA . GLY B 2 144 ? -106.404 1.836 48.360 1.00 46.49 142 GLY B CA 1
ATOM 2147 C C . GLY B 2 144 ? -105.153 2.682 48.296 1.00 47.42 142 GLY B C 1
ATOM 2148 O O . GLY B 2 144 ? -105.144 3.734 47.648 1.00 47.26 142 GLY B O 1
ATOM 2149 N N . SER B 2 145 ? -104.097 2.235 48.973 1.00 48.27 143 SER B N 1
ATOM 2150 C CA . SER B 2 145 ? -102.839 2.965 48.948 1.00 48.21 143 SER B CA 1
ATOM 2151 C C . SER B 2 145 ? -102.331 2.787 47.547 1.00 48.44 143 SER B C 1
ATOM 2152 O O . SER B 2 145 ? -103.043 2.398 46.623 1.00 49.86 143 SER B O 1
ATOM 2155 N N . TYR B 2 146 ? -101.054 3.067 47.423 1.00 47.33 144 TYR B N 1
ATOM 2156 C CA . TYR B 2 146 ? -100.350 2.857 46.203 1.00 46.33 144 TYR B CA 1
ATOM 2157 C C . TYR B 2 146 ? -98.943 3.212 46.537 1.00 44.52 144 TYR B C 1
ATOM 2158 O O . TYR B 2 146 ? -98.634 4.189 47.231 1.00 44.59 144 TYR B O 1
ATOM 2167 N N . ARG B 2 147 ? -98.108 2.330 46.041 1.00 42.35 145 ARG B N 1
ATOM 2168 C CA . ARG B 2 147 ? -96.697 2.339 46.232 1.00 40.06 145 ARG B CA 1
ATOM 2169 C C . ARG B 2 147 ? -96.112 2.465 44.830 1.00 38.02 145 ARG B C 1
ATOM 2170 O O . ARG B 2 147 ? -96.445 1.687 43.932 1.00 36.83 145 ARG B O 1
ATOM 2178 N N . SER B 2 148 ? -95.278 3.477 44.635 1.00 35.28 146 SER B N 1
ATOM 2179 C CA . SER B 2 148 ? -94.657 3.696 43.341 1.00 33.42 146 SER B CA 1
ATOM 2180 C C . SER B 2 148 ? -93.475 2.736 43.243 1.00 33.18 146 SER B C 1
ATOM 2181 O O . SER B 2 148 ? -92.611 2.736 44.109 1.00 34.02 146 SER B O 1
ATOM 2184 N N . GLU B 2 149 ? -93.437 1.921 42.192 1.00 31.67 147 GLU B N 1
ATOM 2185 C CA . GLU B 2 149 ? -92.374 0.943 42.040 1.00 31.38 147 GLU B CA 1
ATOM 2186 C C . GLU B 2 149 ? -91.476 1.105 40.817 1.00 31.44 147 GLU B C 1
ATOM 2187 O O . GLU B 2 149 ? -91.934 1.480 39.735 1.00 33.38 147 GLU B O 1
ATOM 2193 N N . GLU B 2 150 ? -90.193 0.808 40.990 1.00 29.71 148 GLU B N 1
ATOM 2194 C CA . GLU B 2 150 ? -89.246 0.884 39.883 1.00 30.73 148 GLU B CA 1
ATOM 2195 C C . GLU B 2 150 ? -89.226 -0.410 39.070 1.00 28.44 148 GLU B C 1
ATOM 2196 O O . GLU B 2 150 ? -89.075 -1.497 39.624 1.00 28.63 148 GLU B O 1
ATOM 2202 N N . LEU B 2 151 ? -89.352 -0.289 37.757 1.00 26.41 149 LEU B N 1
ATOM 2203 C CA . LEU B 2 151 ? -89.338 -1.456 36.892 1.00 26.08 149 LEU B CA 1
ATOM 2204 C C . LEU B 2 151 ? -88.522 -1.163 35.642 1.00 24.76 149 LEU B C 1
ATOM 2205 O O . LEU B 2 151 ? -88.234 -0.010 35.335 1.00 24.66 149 LEU B O 1
ATOM 2210 N N . ASN B 2 152 ? -88.150 -2.207 34.919 1.00 23.95 150 ASN B N 1
ATOM 2211 C CA . ASN B 2 152 ? -87.362 -2.034 33.713 1.00 23.06 150 ASN B CA 1
ATOM 2212 C C . ASN B 2 152 ? -88.111 -2.394 32.446 1.00 23.73 150 ASN B C 1
ATOM 2213 O O . ASN B 2 152 ? -87.831 -1.845 31.380 1.00 23.86 150 ASN B O 1
ATOM 2218 N N . LEU B 2 153 ? -89.065 -3.311 32.548 1.00 22.73 151 LEU B N 1
ATOM 2219 C CA . LEU B 2 153 ? -89.742 -3.761 31.350 1.00 22.36 151 LEU B CA 1
ATOM 2220 C C . LEU B 2 153 ? -91.207 -4.130 31.518 1.00 21.38 151 LEU B C 1
ATOM 2221 O O . LEU B 2 153 ? -91.603 -4.775 32.487 1.00 20.81 151 LEU B O 1
ATOM 2226 N N . VAL B 2 154 ? -92.013 -3.704 30.553 1.00 20.88 152 VAL B N 1
ATOM 2227 C CA . VAL B 2 154 ? -93.438 -3.991 30.583 1.00 20.90 152 VAL B CA 1
ATOM 2228 C C . VAL B 2 154 ? -93.906 -4.525 29.245 1.00 20.74 152 VAL B C 1
ATOM 2229 O O . VAL B 2 154 ? -93.699 -3.897 28.216 1.00 21.01 152 VAL B O 1
ATOM 2233 N N . ILE B 2 155 ? -94.519 -5.701 29.271 1.00 20.18 153 ILE B N 1
ATOM 2234 C CA . ILE B 2 155 ? -95.033 -6.304 28.061 1.00 19.22 153 ILE B CA 1
ATOM 2235 C C . ILE B 2 155 ? -96.492 -5.977 28.077 1.00 19.16 153 ILE B C 1
ATOM 2236 O O . ILE B 2 155 ? -97.200 -6.284 29.034 1.00 18.57 153 ILE B O 1
ATOM 2241 N N . ILE B 2 156 ? -96.942 -5.342 27.012 1.00 21.89 154 ILE B N 1
ATOM 2242 C CA . ILE B 2 156 ? -98.326 -4.937 26.926 1.00 23.54 154 ILE B CA 1
ATOM 2243 C C . ILE B 2 156 ? -98.883 -5.334 25.564 1.00 23.94 154 ILE B C 1
ATOM 2244 O O . ILE B 2 156 ? -98.126 -5.504 24.603 1.00 22.91 154 ILE B O 1
ATOM 2249 N N . GLY B 2 157 ? -100.201 -5.505 25.500 1.00 25.21 155 GLY B N 1
ATOM 2250 C CA . GLY B 2 157 ? -100.856 -5.885 24.260 1.00 27.30 155 GLY B CA 1
ATOM 2251 C C . GLY B 2 157 ? -100.734 -4.821 23.180 1.00 28.95 155 GLY B C 1
ATOM 2252 O O . GLY B 2 157 ? -100.392 -3.672 23.472 1.00 30.06 155 GLY B O 1
ATOM 2253 N N . PRO B 2 158 ? -101.023 -5.165 21.915 1.00 29.53 156 PRO B N 1
ATOM 2254 C CA . PRO B 2 158 ? -100.927 -4.209 20.809 1.00 29.13 156 PRO B CA 1
ATOM 2255 C C . PRO B 2 158 ? -102.010 -3.136 20.805 1.00 29.73 156 PRO B C 1
ATOM 2256 O O . PRO B 2 158 ? -103.058 -3.273 21.445 1.00 27.68 156 PRO B O 1
ATOM 2260 N N . SER B 2 159 ? -101.739 -2.063 20.073 1.00 31.65 157 SER B N 1
ATOM 2261 C CA . SER B 2 159 ? -102.673 -0.960 19.963 1.00 34.55 157 SER B CA 1
ATOM 2262 C C . SER B 2 159 ? -103.683 -1.264 18.849 1.00 34.80 157 SER B C 1
ATOM 2263 O O . SER B 2 159 ? -104.025 -2.428 18.612 1.00 34.20 157 SER B O 1
ATOM 2266 N N . ALA B 2 160 ? -104.160 -0.218 18.178 1.00 34.99 158 ALA B N 1
ATOM 2267 C CA . ALA B 2 160 ? -105.137 -0.360 17.096 1.00 34.76 158 ALA B CA 1
ATOM 2268 C C . ALA B 2 160 ? -104.696 -1.441 16.120 1.00 33.55 158 ALA B C 1
ATOM 2269 O O . ALA B 2 160 ? -105.425 -2.410 15.890 1.00 33.01 158 ALA B O 1
ATOM 2271 N N . ASP B 2 161 ? -103.505 -1.256 15.552 1.00 32.27 159 ASP B N 1
ATOM 2272 C CA . ASP B 2 161 ? -102.914 -2.205 14.608 1.00 31.49 159 ASP B CA 1
ATOM 2273 C C . ASP B 2 161 ? -102.398 -3.398 15.413 1.00 31.42 159 ASP B C 1
ATOM 2274 O O . ASP B 2 161 ? -101.292 -3.374 15.964 1.00 32.02 159 ASP B O 1
ATOM 2279 N N . ILE B 2 162 ? -103.211 -4.441 15.482 1.00 29.96 160 ILE B N 1
ATOM 2280 C CA . ILE B 2 162 ? -102.855 -5.631 16.236 1.00 29.18 160 ILE B CA 1
ATOM 2281 C C . ILE B 2 162 ? -101.483 -6.219 15.920 1.00 29.11 160 ILE B C 1
ATOM 2282 O O . ILE B 2 162 ? -100.820 -6.733 16.810 1.00 29.87 160 ILE B O 1
ATOM 2287 N N . ILE B 2 163 ? -101.045 -6.154 14.670 1.00 29.77 161 ILE B N 1
ATOM 2288 C CA . ILE B 2 163 ? -99.752 -6.740 14.334 1.00 29.36 161 ILE B CA 1
ATOM 2289 C C . ILE B 2 163 ? -98.547 -5.814 14.326 1.00 30.44 161 ILE B C 1
ATOM 2290 O O . ILE B 2 163 ? -97.528 -6.153 13.728 1.00 31.48 161 ILE B O 1
ATOM 2295 N N . GLN B 2 164 ? -98.659 -4.650 14.965 1.00 31.46 162 GLN B N 1
ATOM 2296 C CA . GLN B 2 164 ? -97.520 -3.718 15.064 1.00 33.62 162 GLN B CA 1
ATOM 2297 C C . GLN B 2 164 ? -96.820 -3.987 16.399 1.00 32.35 162 GLN B C 1
ATOM 2298 O O . GLN B 2 164 ? -97.354 -3.648 17.457 1.00 31.12 162 GLN B O 1
ATOM 2304 N N . PHE B 2 165 ? -95.652 -4.620 16.358 1.00 31.15 163 PHE B N 1
ATOM 2305 C CA . PHE B 2 165 ? -94.910 -4.890 17.587 1.00 30.72 163 PHE B CA 1
ATOM 2306 C C . PHE B 2 165 ? -93.895 -3.797 17.760 1.00 31.97 163 PHE B C 1
ATOM 2307 O O . PHE B 2 165 ? -93.290 -3.343 16.794 1.00 34.25 163 PHE B O 1
ATOM 2315 N N . GLU B 2 166 ? -93.680 -3.376 18.990 1.00 33.46 164 GLU B N 1
ATOM 2316 C CA . GLU B 2 166 ? -92.766 -2.277 19.186 1.00 35.13 164 GLU B CA 1
ATOM 2317 C C . GLU B 2 166 ? -92.275 -2.120 20.623 1.00 34.17 164 GLU B C 1
ATOM 2318 O O . GLU B 2 166 ? -92.928 -2.553 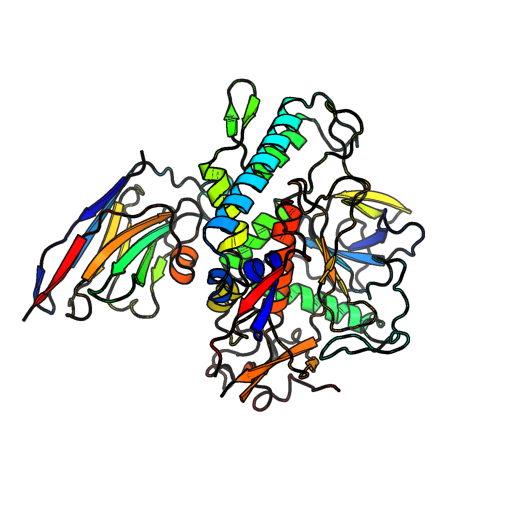21.579 1.00 33.58 164 GLU B O 1
ATOM 2324 N N . CYS B 2 167 ? -91.110 -1.497 20.756 1.00 33.60 165 CYS B N 1
ATOM 2325 C CA . CYS B 2 167 ? -90.507 -1.241 22.053 1.00 34.25 165 CYS B CA 1
ATOM 2326 C C . CYS B 2 167 ? -90.590 0.272 22.357 1.00 35.49 165 CYS B C 1
ATOM 2327 O O . CYS B 2 167 ? -89.671 1.028 22.039 1.00 35.26 165 CYS B O 1
ATOM 2330 N N . LYS B 2 168 ? -91.708 0.694 22.955 1.00 36.68 166 LYS B N 1
ATOM 2331 C CA . LYS B 2 168 ? -91.975 2.096 23.313 1.00 36.88 166 LYS B CA 1
ATOM 2332 C C . LYS B 2 168 ? -91.202 2.503 24.559 1.00 36.53 166 LYS B C 1
ATOM 2333 O O . LYS B 2 168 ? -90.542 1.683 25.198 1.00 37.96 166 LYS B O 1
ATOM 2339 N N . SER B 2 169 ? -91.344 3.766 24.939 1.00 34.80 167 SER B N 1
ATOM 2340 C CA . SER B 2 169 ? -90.645 4.289 26.100 1.00 33.19 167 SER B CA 1
ATOM 2341 C C . SER B 2 169 ? -91.072 5.734 26.332 1.00 32.43 167 SER B C 1
ATOM 2342 O O . SER B 2 169 ? -91.144 6.513 25.382 1.00 33.08 167 SER B O 1
ATOM 2345 N N . PHE B 2 170 ? -91.360 6.100 27.578 1.00 31.95 168 PHE B N 1
ATOM 2346 C CA . PHE B 2 170 ? -91.760 7.475 27.878 1.00 32.18 168 PHE B CA 1
ATOM 2347 C C . PHE B 2 170 ? -90.529 8.351 27.900 1.00 32.72 168 PHE B C 1
ATOM 2348 O O . PHE B 2 170 ? -89.660 8.193 28.742 1.00 32.48 168 PHE B O 1
ATOM 2356 N N . GLY B 2 171 ? -90.454 9.274 26.955 1.00 34.59 169 GLY B N 1
ATOM 2357 C CA . GLY B 2 171 ? -89.297 10.137 26.894 1.00 39.02 169 GLY B CA 1
ATOM 2358 C C . GLY B 2 171 ? -89.318 11.220 27.947 1.00 41.28 169 GLY B C 1
ATOM 2359 O O . GLY B 2 171 ? -90.376 11.566 28.482 1.00 41.04 169 GLY B O 1
ATOM 2360 N N . HIS B 2 172 ? -88.142 11.752 28.255 1.00 43.00 170 HIS B N 1
ATOM 2361 C CA . HIS B 2 172 ? -88.060 12.822 29.227 1.00 45.45 170 HIS B CA 1
ATOM 2362 C C . HIS B 2 172 ? -88.323 14.138 28.504 1.00 47.52 170 HIS B C 1
ATOM 2363 O O . HIS B 2 172 ? -88.642 14.162 27.312 1.00 48.78 170 HIS B O 1
ATOM 2370 N N . GLU B 2 173 ? -88.186 15.234 29.237 1.00 49.09 171 GLU B N 1
ATOM 2371 C CA . GLU B 2 173 ? -88.391 16.564 28.692 1.00 48.32 171 GLU B CA 1
ATOM 2372 C C . GLU B 2 173 ? -87.250 16.939 27.769 1.00 46.47 171 GLU B C 1
ATOM 2373 O O . GLU B 2 173 ? -87.419 17.106 26.565 1.00 46.04 171 GLU B O 1
ATOM 2379 N N . VAL B 2 174 ? -86.074 17.046 28.364 1.00 44.47 172 VAL B N 1
ATOM 2380 C CA . VAL B 2 174 ? -84.878 17.456 27.661 1.00 42.32 172 VAL B CA 1
ATOM 2381 C C . VAL B 2 174 ? -84.053 16.342 27.066 1.00 41.48 172 VAL B C 1
ATOM 2382 O O . VAL B 2 174 ? -84.016 16.158 25.854 1.00 42.49 172 VAL B O 1
ATOM 2386 N N . LEU B 2 175 ? -83.372 15.611 27.938 1.00 40.10 173 LEU B N 1
ATOM 2387 C CA . LEU B 2 175 ? -82.489 14.544 27.511 1.00 38.90 173 LEU B CA 1
ATOM 2388 C C . LEU B 2 175 ? -83.159 13.336 26.870 1.00 35.75 173 LEU B C 1
ATOM 2389 O O . LEU B 2 175 ? -84.358 13.105 27.043 1.00 35.03 173 LEU B O 1
ATOM 2394 N N . ASN B 2 176 ? -82.357 12.596 26.102 1.00 32.73 174 ASN B N 1
ATOM 2395 C CA . ASN B 2 176 ? -82.783 11.393 25.380 1.00 28.23 174 ASN B CA 1
ATOM 2396 C C . ASN B 2 176 ? -82.269 10.181 26.154 1.00 25.68 174 ASN B C 1
ATOM 2397 O O . ASN B 2 176 ? -81.155 9.701 25.932 1.00 24.61 174 ASN B O 1
ATOM 2402 N N . LEU B 2 177 ? -83.092 9.699 27.074 1.00 22.92 175 LEU B N 1
ATOM 2403 C CA . LEU B 2 177 ? -82.722 8.584 27.937 1.00 22.95 175 LEU B CA 1
ATOM 2404 C C . LEU B 2 177 ? -82.208 7.306 27.268 1.00 22.87 175 LEU B C 1
ATOM 2405 O O . LEU B 2 177 ? -81.302 6.658 27.799 1.00 25.39 175 LEU B O 1
ATOM 2410 N N . THR B 2 178 ? -82.763 6.936 26.118 1.00 20.84 176 THR B N 1
ATOM 2411 C CA . THR B 2 178 ? -82.341 5.708 25.461 1.00 19.36 176 THR B CA 1
ATOM 2412 C C . THR B 2 178 ? -81.046 5.895 24.695 1.00 19.53 176 THR B C 1
ATOM 2413 O O . THR B 2 178 ? -80.476 4.928 24.192 1.00 18.44 176 THR B O 1
ATOM 2417 N N . ARG B 2 179 ? -80.571 7.133 24.616 1.00 20.57 177 ARG B N 1
ATOM 2418 C CA . ARG B 2 179 ? -79.347 7.429 23.866 1.00 20.69 177 ARG B CA 1
ATOM 2419 C C . ARG B 2 179 ? -78.230 8.113 24.659 1.00 21.17 177 ARG B C 1
ATOM 2420 O O . ARG B 2 179 ? -77.130 8.303 24.136 1.00 21.47 177 ARG B O 1
ATOM 2428 N N . ASN B 2 180 ? -78.495 8.482 25.908 1.00 21.23 178 ASN B N 1
ATOM 2429 C CA . ASN B 2 180 ? -77.487 9.187 26.701 1.00 22.45 178 ASN B CA 1
ATOM 2430 C C . ASN B 2 180 ? -76.874 8.348 27.810 1.00 22.62 178 ASN B C 1
ATOM 2431 O O . ASN B 2 180 ? -76.206 8.887 28.690 1.00 23.48 178 ASN B O 1
ATOM 2436 N N . GLY B 2 181 ? -77.109 7.042 27.783 1.00 22.90 179 GLY B N 1
ATOM 2437 C CA . GLY B 2 181 ? -76.556 6.180 28.816 1.00 22.00 179 GLY B CA 1
ATOM 2438 C C . GLY B 2 181 ? -77.506 5.904 29.976 1.00 22.99 179 GLY B C 1
ATOM 2439 O O . GLY B 2 181 ? -77.445 4.836 30.585 1.00 23.17 179 GLY B O 1
ATOM 2440 N N . TYR B 2 182 ? -78.398 6.841 30.289 1.00 20.80 180 TYR B N 1
ATOM 2441 C CA . TYR B 2 182 ? -79.324 6.632 31.406 1.00 20.75 180 TYR B CA 1
ATOM 2442 C C . TYR B 2 182 ? -80.264 5.419 31.288 1.00 20.67 180 TYR B C 1
ATOM 2443 O O . TYR B 2 182 ? -80.419 4.666 32.259 1.00 22.26 180 TYR B O 1
ATOM 2452 N N . GLY B 2 183 ? -80.912 5.247 30.132 1.00 16.33 181 GLY B N 1
ATOM 2453 C CA . GLY B 2 183 ? -81.836 4.138 29.961 1.00 14.55 181 GLY B CA 1
ATOM 2454 C C . GLY B 2 183 ? -83.194 4.483 30.557 1.00 13.73 181 GLY B C 1
ATOM 2455 O O . GLY B 2 183 ? -83.281 5.473 31.278 1.00 13.04 181 GLY B O 1
ATOM 2456 N N . SER B 2 184 ? -84.235 3.690 30.271 1.00 12.33 182 SER B N 1
ATOM 2457 C CA . SER B 2 184 ? -85.581 3.953 30.788 1.00 13.12 182 SER B CA 1
ATOM 2458 C C . SER B 2 184 ? -86.555 2.778 30.675 1.00 13.74 182 SER B C 1
ATOM 2459 O O . SER B 2 184 ? -86.398 1.895 29.822 1.00 12.75 182 SER B O 1
ATOM 2462 N N . THR B 2 185 ? -87.580 2.777 31.524 1.00 12.32 183 THR B N 1
ATOM 2463 C CA . THR B 2 185 ? -88.543 1.698 31.489 1.00 15.11 183 THR B CA 1
ATOM 2464 C C . THR B 2 185 ? -89.023 1.475 30.057 1.00 18.68 183 THR B C 1
ATOM 2465 O O . THR B 2 185 ? -89.494 2.404 29.389 1.00 21.24 183 THR B O 1
ATOM 2469 N N . GLN B 2 186 ? -88.885 0.243 29.584 1.00 18.80 184 GLN B N 1
ATOM 2470 C CA . GLN B 2 186 ? -89.300 -0.101 28.246 1.00 18.71 184 GLN B CA 1
ATOM 2471 C C . GLN B 2 186 ? -90.653 -0.798 28.268 1.00 19.36 184 GLN B C 1
ATOM 2472 O O . GLN B 2 186 ? -90.940 -1.593 29.158 1.00 19.16 184 GLN B O 1
ATOM 2478 N N . TYR B 2 187 ? -91.496 -0.456 27.300 1.00 20.28 185 TYR B N 1
ATOM 2479 C CA . TYR B 2 187 ? -92.821 -1.045 27.172 1.00 20.14 185 TYR B CA 1
ATOM 2480 C C . TYR B 2 187 ? -92.789 -1.698 25.822 1.00 22.25 185 TYR B C 1
ATOM 2481 O O . TYR B 2 187 ? -92.317 -1.109 24.844 1.00 23.35 185 TYR B O 1
ATOM 2490 N N . ILE B 2 188 ? -93.270 -2.924 25.758 1.00 23.33 186 ILE B N 1
ATOM 2491 C CA . ILE B 2 188 ? -93.266 -3.629 24.501 1.00 22.93 186 ILE B CA 1
ATOM 2492 C C . ILE B 2 188 ? -94.681 -3.975 24.149 1.00 24.77 186 ILE B C 1
ATOM 2493 O O . ILE B 2 188 ? -95.397 -4.600 24.940 1.00 24.43 186 ILE B O 1
ATOM 2498 N N . ARG B 2 189 ? -95.100 -3.514 22.977 1.00 25.49 187 ARG B N 1
ATOM 2499 C CA . ARG B 2 189 ? -96.432 -3.825 22.491 1.00 26.25 187 ARG B CA 1
ATOM 2500 C C . ARG B 2 189 ? -96.155 -5.153 21.818 1.00 25.43 187 ARG B C 1
ATOM 2501 O O . ARG B 2 189 ? -95.227 -5.270 21.017 1.00 24.51 187 ARG B O 1
ATOM 2509 N N . PHE B 2 190 ? -96.932 -6.167 22.156 1.00 24.83 188 PHE B N 1
ATOM 2510 C CA . PHE B 2 190 ? -96.664 -7.473 21.595 1.00 24.75 188 PHE B CA 1
ATOM 2511 C C . PHE B 2 190 ? -97.840 -8.403 21.772 1.00 25.64 188 PHE B C 1
ATOM 2512 O O . PHE B 2 190 ? -98.664 -8.230 22.678 1.00 27.56 188 PHE B O 1
ATOM 2520 N N . SER B 2 191 ? -97.915 -9.395 20.898 1.00 25.46 189 SER B N 1
ATOM 2521 C CA . SER B 2 191 ? -98.987 -10.371 20.962 1.00 26.55 189 SER B CA 1
ATOM 2522 C C . SER B 2 191 ? -98.492 -11.764 20.635 1.00 27.08 189 SER B C 1
ATOM 2523 O O . SER B 2 191 ? -97.933 -12.002 19.567 1.00 26.62 189 SER B O 1
ATOM 2526 N N . PRO B 2 192 ? -98.694 -12.704 21.561 1.00 27.94 190 PRO B N 1
ATOM 2527 C CA . PRO B 2 192 ? -98.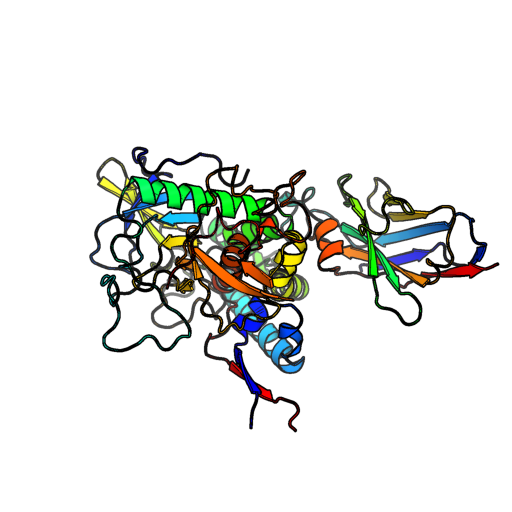269 -14.088 21.371 1.00 30.27 190 PRO B CA 1
ATOM 2528 C C . PRO B 2 192 ? -99.303 -14.854 20.544 1.00 32.89 190 PRO B C 1
ATOM 2529 O O . PRO B 2 192 ? -99.133 -16.042 20.284 1.00 35.13 190 PRO B O 1
ATOM 2533 N N . ASP B 2 193 ? -100.373 -14.175 20.139 1.00 33.96 191 ASP B N 1
ATOM 2534 C CA . ASP B 2 193 ? -101.427 -14.824 19.371 1.00 35.32 191 ASP B CA 1
ATOM 2535 C C . ASP B 2 193 ? -101.330 -14.673 17.855 1.00 35.10 191 ASP B C 1
ATOM 2536 O O . ASP B 2 193 ? -102.171 -15.212 17.135 1.00 35.75 191 ASP B O 1
ATOM 2541 N N . PHE B 2 194 ? -100.324 -13.952 17.364 1.00 33.03 192 PHE B N 1
ATOM 2542 C CA . PHE B 2 194 ? -100.161 -13.767 15.920 1.00 31.96 192 PHE B CA 1
ATOM 2543 C C . PHE B 2 194 ? -98.712 -13.888 15.516 1.00 31.73 192 PHE B C 1
ATOM 2544 O O . PHE B 2 194 ? -97.811 -13.686 16.328 1.00 33.10 192 PHE B O 1
ATOM 2552 N N . THR B 2 195 ? -98.485 -14.199 14.249 1.00 31.14 193 THR B N 1
ATOM 2553 C CA . THR B 2 195 ? -97.129 -14.280 13.744 1.00 31.10 193 THR B CA 1
ATOM 2554 C C . THR B 2 195 ? -97.109 -13.998 12.244 1.00 32.34 193 THR B C 1
ATOM 2555 O O . THR B 2 195 ? -98.154 -13.997 11.582 1.00 32.03 193 THR B O 1
ATOM 2559 N N . PHE B 2 196 ? -95.915 -13.741 11.720 1.00 33.11 194 PHE B N 1
ATOM 2560 C CA . PHE B 2 196 ? -95.730 -13.430 10.306 1.00 33.15 194 PHE B CA 1
ATOM 2561 C C . PHE B 2 196 ? -95.139 -14.600 9.551 1.00 32.55 194 PHE B C 1
ATOM 2562 O O . PHE B 2 196 ? -94.331 -15.354 10.090 1.00 32.76 194 PHE B O 1
ATOM 2570 N N . GLY B 2 197 ? -95.529 -14.736 8.291 1.00 31.78 195 GLY B N 1
ATOM 2571 C CA . GLY B 2 197 ? -94.984 -15.802 7.479 1.00 31.78 195 GLY B CA 1
ATOM 2572 C C . GLY B 2 197 ? -93.872 -15.277 6.590 1.00 31.24 195 GLY B C 1
ATOM 2573 O O . GLY B 2 197 ? -93.638 -14.073 6.522 1.00 30.66 195 GLY B O 1
ATOM 2574 N N . PHE B 2 198 ? -93.172 -16.182 5.923 1.00 32.30 196 PHE B N 1
ATOM 2575 C CA . PHE B 2 198 ? -92.102 -15.809 5.013 1.00 35.67 196 PHE B CA 1
ATOM 2576 C C . PHE B 2 198 ? -91.920 -16.953 4.035 1.00 40.10 196 PHE B C 1
ATOM 2577 O O . PHE B 2 198 ? -92.328 -18.077 4.318 1.00 41.59 196 PHE B O 1
ATOM 2585 N N . GLU B 2 199 ? -91.319 -16.675 2.886 1.00 45.20 197 GLU B N 1
ATOM 2586 C CA . GLU B 2 199 ? -91.139 -17.700 1.863 1.00 51.27 197 GLU B CA 1
ATOM 2587 C C . GLU B 2 199 ? -89.777 -18.362 1.875 1.00 54.81 197 GLU B C 1
ATOM 2588 O O . GLU B 2 199 ? -88.772 -17.751 2.230 1.00 54.16 197 GLU B O 1
ATOM 2594 N N . GLU B 2 200 ? -89.769 -19.626 1.466 1.00 60.22 198 GLU B N 1
ATOM 2595 C CA . GLU B 2 200 ? -88.556 -20.425 1.339 1.00 65.48 198 GLU B CA 1
ATOM 2596 C C . GLU B 2 200 ? -88.783 -21.315 0.119 1.00 68.03 198 GLU B C 1
ATOM 2597 O O . GLU B 2 200 ? -89.838 -21.214 -0.516 1.00 69.51 198 GLU B O 1
ATOM 2603 N N . SER B 2 201 ? -87.819 -22.168 -0.226 1.00 70.11 199 SER B N 1
ATOM 2604 C CA . SER B 2 201 ? -87.971 -23.037 -1.401 1.00 71.91 199 SER B CA 1
ATOM 2605 C C . SER B 2 201 ? -89.385 -23.624 -1.524 1.00 72.78 199 SER B C 1
ATOM 2606 O O . SER B 2 201 ? -89.777 -24.521 -0.772 1.00 74.25 199 SER B O 1
ATOM 2609 N N . GLY B 2 213 ? -92.359 -22.846 -0.453 1.00 46.13 211 GLY B N 1
ATOM 2610 C CA . GLY B 2 213 ? -92.371 -23.216 0.955 1.00 46.33 211 GLY B CA 1
ATOM 2611 C C . GLY B 2 213 ? -92.882 -22.076 1.815 1.00 46.47 211 GLY B C 1
ATOM 2612 O O . GLY B 2 213 ? -92.207 -21.046 1.959 1.00 47.05 211 GLY B O 1
ATOM 2613 N N . LYS B 2 214 ? -94.061 -22.248 2.404 1.00 44.25 212 LYS B N 1
ATOM 2614 C CA . LYS B 2 214 ? -94.639 -21.186 3.214 1.00 43.65 212 LYS B CA 1
ATOM 2615 C C . LYS B 2 214 ? -94.538 -21.383 4.727 1.00 41.39 212 LYS B C 1
ATOM 2616 O O . LYS B 2 214 ? -95.352 -22.073 5.343 1.00 40.87 212 LYS B O 1
ATOM 2622 N N . PHE B 2 215 ? -93.544 -20.740 5.329 1.00 38.70 213 PHE B N 1
ATOM 2623 C CA . PHE B 2 215 ? -93.324 -20.874 6.761 1.00 37.27 213 PHE B CA 1
ATOM 2624 C C . PHE B 2 215 ? -93.825 -19.745 7.638 1.00 36.16 213 PHE B C 1
ATOM 2625 O O . PHE B 2 215 ? -94.323 -18.734 7.153 1.00 37.60 213 PHE B O 1
ATOM 2633 N N . ALA B 2 216 ? -93.686 -19.931 8.943 1.00 34.31 214 ALA B N 1
ATOM 2634 C CA . ALA B 2 216 ? -94.119 -18.938 9.909 1.00 33.35 214 ALA B CA 1
ATOM 2635 C C . ALA B 2 216 ? -93.007 -18.675 10.922 1.00 33.68 214 ALA B C 1
ATOM 2636 O O . ALA B 2 216 ? -92.328 -19.612 11.370 1.00 33.62 214 ALA B O 1
ATOM 2638 N N . THR B 2 217 ? -92.820 -17.401 11.273 1.00 30.82 215 THR B N 1
ATOM 2639 C CA . THR B 2 217 ? -91.790 -17.011 12.232 1.00 27.44 215 THR B CA 1
ATOM 2640 C C . THR B 2 217 ? -92.158 -17.533 13.613 1.00 25.90 215 THR B C 1
ATOM 2641 O O . THR B 2 217 ? -93.333 -17.486 14.001 1.00 23.90 215 THR B O 1
ATOM 2645 N N . ASP B 2 218 ? -91.169 -18.039 14.352 1.00 24.61 216 ASP B N 1
ATOM 2646 C CA . ASP B 2 218 ? -91.447 -18.507 15.705 1.00 25.12 216 ASP B CA 1
ATOM 2647 C C . ASP B 2 218 ? -91.571 -17.254 16.571 1.00 24.76 216 ASP B C 1
ATOM 2648 O O . ASP B 2 218 ? -90.631 -16.457 16.674 1.00 24.75 216 ASP B O 1
ATOM 2653 N N . PRO B 2 219 ? -92.736 -17.067 17.205 1.00 23.44 217 PRO B N 1
ATOM 2654 C CA . PRO B 2 219 ? -93.027 -15.918 18.069 1.00 22.82 217 PRO B CA 1
ATOM 2655 C C . PRO B 2 219 ? -91.987 -15.586 19.141 1.00 24.37 217 PRO B C 1
ATOM 2656 O O . PRO B 2 219 ? -91.909 -14.443 19.613 1.00 25.31 217 PRO B O 1
ATOM 2660 N N . ALA B 2 220 ? -91.194 -16.571 19.540 1.00 22.87 218 ALA B N 1
ATOM 2661 C CA . ALA B 2 220 ? -90.193 -16.317 20.555 1.00 21.62 218 ALA B CA 1
ATOM 2662 C C . ALA B 2 220 ? -89.086 -15.470 19.960 1.00 21.85 218 ALA B C 1
ATOM 2663 O O . ALA B 2 220 ? -88.504 -14.625 20.643 1.00 23.60 218 ALA B O 1
ATOM 2665 N N . VAL B 2 221 ? -88.790 -15.703 18.688 1.00 21.46 219 VAL B N 1
ATOM 2666 C CA . VAL B 2 221 ? -87.750 -14.954 17.996 1.00 21.95 219 VAL B CA 1
ATOM 2667 C C . VAL B 2 221 ? -88.171 -13.493 17.845 1.00 23.33 219 VAL B C 1
ATOM 2668 O O . VAL B 2 221 ? -87.337 -12.580 17.802 1.00 24.27 219 VAL B O 1
ATOM 2672 N N . THR B 2 222 ? -89.470 -13.267 17.774 1.00 21.97 220 THR B N 1
ATOM 2673 C CA . THR B 2 222 ? -89.936 -11.909 17.646 1.00 24.09 220 THR B CA 1
ATOM 2674 C C . THR B 2 222 ? -89.773 -11.258 19.004 1.00 24.51 220 THR B C 1
ATOM 2675 O O . THR B 2 222 ? -89.230 -10.161 19.104 1.00 26.98 220 THR B O 1
ATOM 2679 N N . LEU B 2 223 ? -90.221 -11.938 20.051 1.00 23.92 221 LEU B N 1
ATOM 2680 C CA . LEU B 2 223 ? -90.081 -11.393 21.391 1.00 24.36 221 LEU B CA 1
ATOM 2681 C C . LEU B 2 223 ? -88.599 -11.140 21.684 1.00 24.71 221 LEU B C 1
ATOM 2682 O O . LEU B 2 223 ? -88.250 -10.187 22.388 1.00 25.66 221 LEU B O 1
ATOM 2687 N N . ALA B 2 224 ? -87.725 -11.978 21.135 1.00 22.06 222 ALA B N 1
ATOM 2688 C CA . ALA B 2 224 ? -86.302 -11.803 21.355 1.00 21.56 222 ALA B CA 1
ATOM 2689 C C . ALA B 2 224 ? -85.889 -10.458 20.775 1.00 21.25 222 ALA B C 1
ATOM 2690 O O . ALA B 2 224 ? -85.264 -9.640 21.455 1.00 23.25 222 ALA B O 1
ATOM 2692 N N . HIS B 2 225 ? -86.246 -10.240 19.513 1.00 18.99 223 HIS B N 1
ATOM 2693 C CA . HIS B 2 225 ? -85.938 -9.000 18.811 1.00 15.30 223 HIS B CA 1
ATOM 2694 C C . HIS B 2 225 ? -86.290 -7.820 19.695 1.00 13.46 223 HIS B C 1
ATOM 2695 O O . HIS B 2 225 ? -85.476 -6.932 19.898 1.00 12.95 223 HIS B O 1
ATOM 2702 N N . GLU B 2 226 ? -87.508 -7.818 20.225 1.00 12.06 224 GLU B N 1
ATOM 2703 C CA . GLU B 2 226 ? -87.957 -6.717 21.069 1.00 14.65 224 GLU B CA 1
ATOM 2704 C C . GLU B 2 226 ? -87.171 -6.640 22.363 1.00 15.04 224 GLU B C 1
ATOM 2705 O O . GLU B 2 226 ? -86.862 -5.550 22.838 1.00 15.01 224 GLU B O 1
ATOM 2711 N N . LEU B 2 227 ? -86.869 -7.793 22.953 1.00 15.14 225 LEU B N 1
ATOM 2712 C CA . LEU B 2 227 ? -86.114 -7.785 24.191 1.00 14.28 225 LEU B CA 1
ATOM 2713 C C . LEU B 2 227 ? -84.742 -7.224 23.882 1.00 13.24 225 LEU B C 1
ATOM 2714 O O . LEU B 2 227 ? -84.163 -6.520 24.703 1.00 12.77 225 LEU B O 1
ATOM 2719 N N . ILE B 2 228 ? -84.224 -7.522 22.699 1.00 9.76 226 ILE B N 1
ATOM 2720 C CA . ILE B 2 228 ? -82.915 -7.002 22.334 1.00 13.03 226 ILE B CA 1
ATOM 2721 C C . ILE B 2 228 ? -82.941 -5.464 22.262 1.00 15.05 226 ILE B C 1
ATOM 2722 O O . ILE B 2 228 ? -82.053 -4.789 22.791 1.00 13.36 226 ILE B O 1
ATOM 2727 N N . HIS B 2 229 ? -83.955 -4.909 21.602 1.00 15.71 227 HIS B N 1
ATOM 2728 C CA . HIS B 2 229 ? -84.082 -3.462 21.544 1.00 15.27 227 HIS B CA 1
ATOM 2729 C C . HIS B 2 229 ? -84.079 -2.963 22.994 1.00 16.69 227 HIS B C 1
ATOM 2730 O O . HIS B 2 229 ? -83.316 -2.061 23.361 1.00 17.83 227 HIS B O 1
ATOM 2737 N N . ALA B 2 230 ? -84.935 -3.557 23.814 1.00 14.73 228 ALA B N 1
ATOM 2738 C CA . ALA B 2 230 ? -85.038 -3.149 25.204 1.00 18.90 228 ALA B CA 1
ATOM 2739 C C . ALA B 2 230 ? -83.689 -3.105 25.923 1.00 19.61 228 ALA B C 1
ATOM 2740 O O . ALA B 2 230 ? -83.426 -2.207 26.715 1.00 20.35 228 ALA B O 1
ATOM 2742 N N . GLY B 2 231 ? -82.835 -4.079 25.649 1.00 20.19 229 GLY B N 1
ATOM 2743 C CA . GLY B 2 231 ? -81.547 -4.099 26.298 1.00 18.29 229 GLY B CA 1
ATOM 2744 C C . GLY B 2 231 ? -80.790 -2.839 25.967 1.00 18.73 229 GLY B C 1
ATOM 2745 O O . GLY B 2 231 ? -80.244 -2.194 26.859 1.00 19.70 229 GLY B O 1
ATOM 2746 N N . HIS B 2 232 ? -80.756 -2.493 24.683 1.00 19.03 230 HIS B N 1
ATOM 2747 C CA . HIS B 2 232 ? -80.050 -1.301 24.211 1.00 20.03 230 HIS B CA 1
ATOM 2748 C C . HIS B 2 232 ? -80.575 -0.079 24.958 1.00 20.25 230 HIS B C 1
ATOM 2749 O O . HIS B 2 232 ? -79.811 0.707 25.528 1.00 19.40 230 HIS B O 1
ATOM 2756 N N . ARG B 2 233 ? -81.898 0.052 24.956 1.00 19.25 231 ARG B N 1
ATOM 2757 C CA . ARG B 2 233 ? -82.567 1.170 25.595 1.00 18.41 231 ARG B CA 1
ATOM 2758 C C . ARG B 2 233 ? -82.359 1.250 27.105 1.00 16.82 231 ARG B C 1
ATOM 2759 O O . ARG B 2 233 ? -82.089 2.324 27.631 1.00 16.41 231 ARG B O 1
ATOM 2767 N N . LEU B 2 234 ? -82.451 0.127 27.808 1.00 17.27 232 LEU B N 1
ATOM 2768 C CA . LEU B 2 234 ? -82.265 0.154 29.257 1.00 15.40 232 LEU B CA 1
ATOM 2769 C C . LEU B 2 234 ? -80.864 0.663 29.620 1.00 15.99 232 LEU B C 1
ATOM 2770 O O . LEU B 2 234 ? -80.666 1.246 30.690 1.00 14.38 232 LEU B O 1
ATOM 2775 N N . TYR B 2 235 ? -79.905 0.456 28.724 1.00 13.86 233 TYR B N 1
ATOM 2776 C CA . TYR B 2 235 ? -78.544 0.898 28.969 1.00 15.93 233 TYR B CA 1
ATOM 2777 C C . TYR B 2 235 ? -78.256 2.199 28.234 1.00 17.40 233 TYR B C 1
ATOM 2778 O O . TYR B 2 235 ? -77.100 2.565 28.018 1.00 18.20 233 TYR B O 1
ATOM 2787 N N . GLY B 2 236 ? -79.318 2.895 27.840 1.00 18.16 234 GLY B N 1
ATOM 2788 C CA . GLY B 2 236 ? -79.160 4.159 27.143 1.00 16.06 234 GLY B CA 1
ATOM 2789 C C . GLY B 2 236 ? -78.214 4.161 25.953 1.00 18.08 234 GLY B C 1
ATOM 2790 O O . GLY B 2 236 ? -77.755 5.235 25.552 1.00 21.57 234 GLY B O 1
ATOM 2791 N N . ILE B 2 237 ? -77.919 3.001 25.365 1.00 15.81 235 ILE B N 1
ATOM 2792 C CA . ILE B 2 237 ? -77.026 2.974 24.209 1.00 15.32 235 ILE B CA 1
ATOM 2793 C C . ILE B 2 237 ? -77.729 2.794 22.846 1.00 15.63 235 ILE B C 1
ATOM 2794 O O . ILE B 2 237 ? -77.080 2.497 21.843 1.00 14.90 235 ILE B O 1
ATOM 2799 N N . ALA B 2 238 ? -79.045 2.972 22.802 1.00 15.65 236 ALA B N 1
ATOM 2800 C CA . ALA B 2 238 ? -79.781 2.853 21.533 1.00 19.88 236 ALA B CA 1
ATOM 2801 C C . ALA B 2 238 ? -79.388 3.924 20.515 1.00 20.62 236 ALA B C 1
ATOM 2802 O O . ALA B 2 238 ? -78.836 4.960 20.860 1.00 19.47 236 ALA B O 1
ATOM 2804 N N . ILE B 2 239 ? -79.683 3.671 19.249 1.00 24.91 237 ILE B N 1
ATOM 2805 C CA . ILE B 2 239 ? -79.360 4.636 18.198 1.00 26.10 237 ILE B CA 1
ATOM 2806 C C . ILE B 2 239 ? -80.657 5.214 17.679 1.00 26.79 237 ILE B C 1
ATOM 2807 O O . ILE B 2 239 ? -81.642 4.492 17.529 1.00 26.39 237 ILE B O 1
ATOM 2812 N N . ASN B 2 240 ? -80.667 6.518 17.428 1.00 30.03 238 ASN B N 1
ATOM 2813 C CA . ASN B 2 240 ? -81.866 7.179 16.914 1.00 34.24 238 ASN B CA 1
ATOM 2814 C C . ASN B 2 240 ? -82.444 6.335 15.785 1.00 35.75 238 ASN B C 1
ATOM 2815 O O . ASN B 2 240 ? -81.772 6.090 14.780 1.00 35.30 238 ASN B O 1
ATOM 2820 N N . PRO B 2 241 ? -83.696 5.879 15.933 1.00 37.89 239 PRO B N 1
ATOM 2821 C CA . PRO B 2 241 ? -84.325 5.058 14.890 1.00 39.63 239 PRO B CA 1
ATOM 2822 C C . PRO B 2 241 ? -84.325 5.716 13.508 1.00 40.89 239 PRO B C 1
ATOM 2823 O O . PRO B 2 241 ? -84.514 5.037 12.498 1.00 40.36 239 PRO B O 1
ATOM 2827 N N . ASN B 2 242 ? -84.097 7.030 13.466 1.00 41.96 240 ASN B N 1
ATOM 2828 C CA . ASN B 2 242 ? -84.075 7.767 12.204 1.00 41.92 240 ASN B CA 1
ATOM 2829 C C . ASN B 2 242 ? -82.678 7.858 11.604 1.00 41.01 240 ASN B C 1
ATOM 2830 O O . ASN B 2 242 ? -82.465 8.573 10.626 1.00 42.55 240 ASN B O 1
ATOM 2835 N N . ARG B 2 243 ? -81.718 7.162 12.193 1.00 39.56 241 ARG B N 1
ATOM 2836 C CA . ARG B 2 243 ? -80.363 7.187 11.666 1.00 39.27 241 ARG B CA 1
ATOM 2837 C C . ARG B 2 243 ? -80.190 6.063 10.659 1.00 39.32 241 ARG B C 1
ATOM 2838 O O . ARG B 2 243 ? -79.640 5.005 10.975 1.00 39.59 241 ARG B O 1
ATOM 2846 N N . VAL B 2 244 ? -80.673 6.299 9.445 1.00 37.70 242 VAL B N 1
ATOM 2847 C CA . VAL B 2 244 ? -80.593 5.312 8.385 1.00 36.37 242 VAL B CA 1
ATOM 2848 C C . VAL B 2 244 ? -79.550 5.730 7.376 1.00 36.24 242 VAL B C 1
ATOM 2849 O O . VAL B 2 244 ? -79.137 6.881 7.347 1.00 37.71 242 VAL B O 1
ATOM 2853 N N . PHE B 2 245 ? -79.120 4.786 6.554 1.00 35.77 243 PHE B N 1
ATOM 2854 C CA . PHE B 2 245 ? -78.166 5.086 5.507 1.00 35.68 243 PHE B CA 1
ATOM 2855 C C . PHE B 2 245 ? -78.557 4.234 4.310 1.00 36.58 243 PHE B C 1
ATOM 2856 O O . PHE B 2 245 ? -79.522 3.464 4.383 1.00 37.36 243 PHE B O 1
ATOM 2864 N N . LYS B 2 246 ? -77.822 4.355 3.213 1.00 35.16 244 LYS B N 1
ATOM 2865 C CA . LYS B 2 246 ? -78.194 3.630 2.022 1.00 32.63 244 LYS B CA 1
ATOM 2866 C C . LYS B 2 246 ? -77.182 2.650 1.463 1.00 30.99 244 LYS B C 1
ATOM 2867 O O . LYS B 2 246 ? -75.977 2.864 1.563 1.00 30.54 244 LYS B O 1
ATOM 2873 N N . VAL B 2 247 ? -77.695 1.571 0.872 1.00 28.49 245 VAL B N 1
ATOM 2874 C CA . VAL B 2 247 ? -76.864 0.541 0.246 1.00 29.44 245 VAL B CA 1
ATOM 2875 C C . VAL B 2 247 ? -77.332 0.323 -1.198 1.00 28.97 245 VAL B C 1
ATOM 2876 O O . VAL B 2 247 ? -78.483 -0.053 -1.442 1.00 26.99 245 VAL B O 1
ATOM 2880 N N . ASN B 2 248 ? -76.433 0.562 -2.144 1.00 28.67 246 ASN B N 1
ATOM 2881 C CA . ASN B 2 248 ? -76.751 0.405 -3.549 1.00 30.52 246 ASN B CA 1
ATOM 2882 C C . ASN B 2 248 ? -76.644 -1.035 -4.016 1.00 31.55 246 ASN B C 1
ATOM 2883 O O . ASN B 2 248 ? -75.862 -1.836 -3.482 1.00 30.32 246 ASN B O 1
ATOM 2888 N N . THR B 2 249 ? -77.436 -1.349 -5.038 1.00 32.01 247 THR B N 1
ATOM 2889 C CA . THR B 2 249 ? -77.436 -2.690 -5.622 1.00 33.59 247 THR B CA 1
ATOM 2890 C C . THR B 2 249 ? -76.311 -2.627 -6.621 1.00 33.19 247 THR B C 1
ATOM 2891 O O . THR B 2 249 ? -75.703 -1.594 -6.836 1.00 34.09 247 THR B O 1
ATOM 2895 N N . ASN B 2 250 ? -76.106 -3.765 -7.271 1.00 35.39 248 ASN B N 1
ATOM 2896 C CA . ASN B 2 250 ? -75.172 -3.912 -8.366 1.00 36.17 248 ASN B CA 1
ATOM 2897 C C . ASN B 2 250 ? -76.153 -3.762 -9.436 1.00 35.16 248 ASN B C 1
ATOM 2898 O O . ASN B 2 250 ? -77.113 -4.475 -9.462 1.00 35.94 248 ASN B O 1
ATOM 2903 N N . ALA B 2 251 ? -75.958 -2.781 -10.274 1.00 33.00 249 ALA B N 1
ATOM 2904 C CA . ALA B 2 251 ? -77.013 -2.668 -11.234 1.00 32.25 249 ALA B CA 1
ATOM 2905 C C . ALA B 2 251 ? -76.808 -3.328 -12.581 1.00 32.13 249 ALA B C 1
ATOM 2906 O O . ALA B 2 251 ? -75.665 -3.657 -12.975 1.00 32.78 249 ALA B O 1
ATOM 2908 N N . TYR B 2 252 ? -77.906 -3.574 -13.298 1.00 30.90 250 TYR B N 1
ATOM 2909 C CA . TYR B 2 252 ? -77.775 -4.194 -14.634 1.00 31.40 250 TYR B CA 1
ATOM 2910 C C . TYR B 2 252 ? -79.040 -4.160 -15.486 1.00 30.11 250 TYR B C 1
ATOM 2911 O O . TYR B 2 252 ? -80.002 -3.608 -14.976 1.00 31.42 250 TYR B O 1
ATOM 2921 N N . MET C 3 3 ? -81.034 5.916 -8.198 1.00 41.76 253 MET C N 1
ATOM 2922 C CA . MET C 3 3 ? -80.153 4.773 -7.801 1.00 42.88 253 MET C CA 1
ATOM 2923 C C . MET C 3 3 ? -80.937 3.762 -6.957 1.00 40.58 253 MET C C 1
ATOM 2924 O O . MET C 3 3 ? -81.471 4.118 -5.917 1.00 38.96 253 MET C O 1
ATOM 2929 N N . SER C 3 4 ? -80.996 2.506 -7.388 1.00 37.83 254 SER C N 1
ATOM 2930 C CA . SER C 3 4 ? -81.748 1.494 -6.640 1.00 35.34 254 SER C CA 1
ATOM 2931 C C . SER C 3 4 ? -81.010 0.925 -5.425 1.00 33.93 254 SER C C 1
ATOM 2932 O O . SER C 3 4 ? -79.787 1.061 -5.287 1.00 32.88 254 SER C O 1
ATOM 2935 N N . GLY C 3 5 ? -81.763 0.275 -4.545 1.00 31.26 255 GLY C N 1
ATOM 2936 C CA . GLY C 3 5 ? -81.153 -0.306 -3.368 1.00 29.14 255 GLY C CA 1
ATOM 2937 C C . GLY C 3 5 ? -82.064 -0.294 -2.160 1.00 29.04 255 GLY C C 1
ATOM 2938 O O . GLY C 3 5 ? -83.290 -0.189 -2.273 1.00 28.62 255 GLY C O 1
ATOM 2939 N N . LEU C 3 6 ? -81.466 -0.410 -0.986 1.00 28.96 256 LEU C N 1
ATOM 2940 C CA . LEU C 3 6 ? -82.260 -0.416 0.224 1.00 30.63 256 LEU C CA 1
ATOM 2941 C C . LEU C 3 6 ? -81.819 0.672 1.190 1.00 30.48 256 LEU C C 1
ATOM 2942 O O . LEU C 3 6 ? -80.704 1.193 1.123 1.00 30.41 256 LEU C O 1
ATOM 2947 N N . GLU C 3 7 ? -82.734 1.032 2.068 1.00 30.71 257 GLU C N 1
ATOM 2948 C CA . GLU C 3 7 ? -82.505 2.068 3.045 1.00 32.26 257 GLU C CA 1
ATOM 2949 C C . GLU C 3 7 ? -82.717 1.385 4.384 1.00 30.43 257 GLU C C 1
ATOM 2950 O O . GLU C 3 7 ? -83.852 1.049 4.738 1.00 30.27 257 GLU C O 1
ATOM 2956 N N . VAL C 3 8 ? -81.618 1.169 5.107 1.00 28.31 258 VAL C N 1
ATOM 2957 C CA . VAL C 3 8 ? -81.632 0.488 6.410 1.00 26.50 258 VAL C CA 1
ATOM 2958 C C . VAL C 3 8 ? -81.211 1.353 7.598 1.00 24.62 258 VAL C C 1
ATOM 2959 O O . VAL C 3 8 ? -80.411 2.279 7.469 1.00 24.58 258 VAL C O 1
ATOM 2963 N N . SER C 3 9 ? -81.739 1.020 8.767 1.00 23.73 259 SER C N 1
ATOM 2964 C CA . SER C 3 9 ? -81.427 1.755 9.983 1.00 21.55 259 SER C CA 1
ATOM 2965 C C . SER C 3 9 ? -80.318 1.087 10.803 1.00 21.42 259 SER C C 1
ATOM 2966 O O . SER C 3 9 ? -80.194 -0.144 10.819 1.00 21.09 259 SER C O 1
ATOM 2969 N N . PHE C 3 10 ? -79.515 1.896 11.493 1.00 20.63 260 PHE C N 1
ATOM 2970 C CA . PHE C 3 10 ? -78.420 1.359 12.316 1.00 18.58 260 PHE C CA 1
ATOM 2971 C C . PHE C 3 10 ? -78.952 0.481 13.445 1.00 17.71 260 PHE C C 1
ATOM 2972 O O . PHE C 3 10 ? -78.545 -0.665 13.605 1.00 16.69 260 PHE C O 1
ATOM 2980 N N . GLU C 3 11 ? -79.861 1.031 14.231 1.00 17.09 261 GLU C N 1
ATOM 2981 C CA . GLU C 3 11 ? -80.422 0.293 15.331 1.00 19.68 261 GLU C CA 1
ATOM 2982 C C . GLU C 3 11 ? -80.930 -1.060 14.842 1.00 22.82 261 GLU C C 1
ATOM 2983 O O . GLU C 3 11 ? -80.416 -2.109 15.242 1.00 25.89 261 GLU C O 1
ATOM 2989 N N . GLU C 3 12 ? -81.925 -1.030 13.961 1.00 23.03 262 GLU C N 1
ATOM 2990 C CA . GLU C 3 12 ? -82.539 -2.237 13.408 1.00 20.40 262 GLU C CA 1
ATOM 2991 C C . GLU C 3 12 ? -81.504 -3.228 12.872 1.00 19.12 262 GLU C C 1
ATOM 2992 O O . GLU C 3 12 ? -81.587 -4.424 13.103 1.00 19.81 262 GLU C O 1
ATOM 2998 N N . LEU C 3 13 ? -80.516 -2.716 12.167 1.00 18.29 263 LEU C N 1
ATOM 2999 C CA . LEU C 3 13 ? -79.477 -3.547 11.588 1.00 18.70 263 LEU C CA 1
ATOM 3000 C C . LEU C 3 13 ? -78.678 -4.237 12.703 1.00 21.28 263 LEU C C 1
ATOM 3001 O O . LEU C 3 13 ? -78.368 -5.436 12.632 1.00 23.02 263 LEU C O 1
ATOM 3006 N N . ARG C 3 14 ? -78.347 -3.466 13.734 1.00 20.81 264 ARG C N 1
ATOM 3007 C CA . ARG C 3 14 ? -77.584 -3.969 14.865 1.00 19.79 264 ARG C CA 1
ATOM 3008 C C . ARG C 3 14 ? -78.415 -5.003 15.628 1.00 19.11 264 ARG C C 1
ATOM 3009 O O . ARG C 3 14 ? -77.930 -6.078 15.974 1.00 19.35 264 ARG C O 1
ATOM 3017 N N . THR C 3 15 ? -79.673 -4.675 15.877 1.00 17.90 265 THR C N 1
ATOM 3018 C CA . THR C 3 15 ? -80.567 -5.568 16.595 1.00 19.60 265 THR C CA 1
ATOM 3019 C C . THR C 3 15 ? -80.717 -6.931 15.930 1.00 20.62 265 THR C C 1
ATOM 3020 O O . THR C 3 15 ? -80.879 -7.940 16.610 1.00 20.23 265 THR C O 1
ATOM 3024 N N . PHE C 3 16 ? -80.651 -6.961 14.604 1.00 22.15 266 PHE C N 1
ATOM 3025 C CA . PHE C 3 16 ? -80.831 -8.206 13.875 1.00 22.20 266 PHE C CA 1
ATOM 3026 C C . PHE C 3 16 ? -79.552 -8.998 13.740 1.00 23.81 266 PHE C C 1
ATOM 3027 O O . PHE C 3 16 ? -79.562 -10.224 13.819 1.00 24.37 266 PHE C O 1
ATOM 3035 N N . GLY C 3 17 ? -78.449 -8.300 13.520 1.00 25.09 267 GLY C N 1
ATOM 3036 C CA . GLY C 3 17 ? -77.187 -8.991 13.376 1.00 27.18 267 GLY C CA 1
ATOM 3037 C C . GLY C 3 17 ? -77.185 -9.820 12.107 1.00 28.95 267 GLY C C 1
ATOM 3038 O O . GLY C 3 17 ? -77.985 -9.566 11.204 1.00 28.63 267 GLY C O 1
ATOM 3039 N N . GLY C 3 18 ? -76.295 -10.810 12.046 1.00 29.68 268 GLY C N 1
ATOM 3040 C CA . GLY C 3 18 ? -76.188 -11.646 10.866 1.00 33.13 268 GLY C CA 1
ATOM 3041 C C . GLY C 3 18 ? -75.368 -10.953 9.794 1.00 36.15 268 GLY C C 1
ATOM 3042 O O . GLY C 3 18 ? -74.480 -10.154 10.107 1.00 35.54 268 GLY C O 1
ATOM 3043 N N . HIS C 3 19 ? -75.657 -11.246 8.528 1.00 40.70 269 HIS C N 1
ATOM 3044 C CA . HIS C 3 19 ? -74.920 -10.614 7.436 1.00 45.73 269 HIS C CA 1
ATOM 3045 C C . HIS C 3 19 ? -75.217 -9.117 7.382 1.00 45.97 269 HIS C C 1
ATOM 3046 O O . HIS C 3 19 ? -74.335 -8.317 7.065 1.00 44.63 269 HIS C O 1
ATOM 3053 N N . ASP C 3 20 ? -76.465 -8.759 7.685 1.00 46.68 270 ASP C N 1
ATOM 3054 C CA . ASP C 3 20 ? -76.919 -7.368 7.700 1.00 47.90 270 ASP C CA 1
ATOM 3055 C C . ASP C 3 20 ? -75.911 -6.445 8.369 1.00 47.00 270 ASP C C 1
ATOM 3056 O O . ASP C 3 20 ? -75.612 -5.371 7.862 1.00 47.29 270 ASP C O 1
ATOM 3061 N N . ALA C 3 21 ? -75.405 -6.872 9.520 1.00 46.31 271 ALA C N 1
ATOM 3062 C CA . ALA C 3 21 ? -74.474 -6.076 10.299 1.00 45.99 271 ALA C CA 1
ATOM 3063 C C . ALA C 3 21 ? -73.183 -5.689 9.601 1.00 47.04 271 ALA C C 1
ATOM 3064 O O . ALA C 3 21 ? -72.533 -4.717 10.006 1.00 48.91 271 ALA C O 1
ATOM 3066 N N . LYS C 3 22 ? -72.802 -6.430 8.563 1.00 45.71 272 LYS C N 1
ATOM 3067 C CA . LYS C 3 22 ? -71.565 -6.134 7.846 1.00 44.90 272 LYS C CA 1
ATOM 3068 C C . LYS C 3 22 ? -71.689 -4.861 7.007 1.00 43.90 272 LYS C C 1
ATOM 3069 O O . LYS C 3 22 ? -70.681 -4.269 6.619 1.00 43.67 272 LYS C O 1
ATOM 3075 N N . PHE C 3 23 ? -72.924 -4.447 6.725 1.00 42.34 273 PHE C N 1
ATOM 3076 C CA . PHE C 3 23 ? -73.167 -3.241 5.935 1.00 40.63 273 PHE C CA 1
ATOM 3077 C C . PHE C 3 23 ? -72.582 -2.023 6.647 1.00 40.68 273 PHE C C 1
ATOM 3078 O O . PHE C 3 23 ? -72.134 -1.077 6.004 1.00 40.84 273 PHE C O 1
ATOM 3086 N N . ILE C 3 24 ? -72.606 -2.049 7.976 1.00 40.17 274 ILE C N 1
ATOM 3087 C CA . ILE C 3 24 ? -72.061 -0.965 8.783 1.00 39.59 274 ILE C CA 1
ATOM 3088 C C . ILE C 3 24 ? -70.548 -0.997 8.635 1.00 40.90 274 ILE C C 1
ATOM 3089 O O . ILE C 3 24 ? -69.917 -2.019 8.921 1.00 40.59 274 ILE C O 1
ATOM 3094 N N . ASP C 3 25 ? -69.957 0.108 8.196 1.00 42.30 275 ASP C N 1
ATOM 3095 C CA . ASP C 3 25 ? -68.509 0.137 8.016 1.00 44.67 275 ASP C CA 1
ATOM 3096 C C . ASP C 3 25 ? -67.758 0.366 9.321 1.00 44.54 275 ASP C C 1
ATOM 3097 O O . ASP C 3 25 ? -68.258 1.016 10.242 1.00 43.13 275 ASP C O 1
ATOM 3102 N N . SER C 3 26 ? -66.555 -0.196 9.379 1.00 44.96 276 SER C N 1
ATOM 3103 C CA . SER C 3 26 ? -65.676 -0.109 10.537 1.00 45.50 276 SER C CA 1
ATOM 3104 C C . SER C 3 26 ? -65.621 1.291 11.162 1.00 45.85 276 SER C C 1
ATOM 3105 O O . SER C 3 26 ? -65.477 1.440 12.375 1.00 45.72 276 SER C O 1
ATOM 3108 N N . LEU C 3 27 ? -65.754 2.313 10.327 1.00 45.47 277 LEU C N 1
ATOM 3109 C CA . LEU C 3 27 ? -65.697 3.693 10.781 1.00 43.95 277 LEU C CA 1
ATOM 3110 C C . LEU C 3 27 ? -66.893 4.124 11.617 1.00 43.39 277 LEU C C 1
ATOM 3111 O O . LEU C 3 27 ? -66.724 4.712 12.680 1.00 44.21 277 LEU C O 1
ATOM 3116 N N . GLN C 3 28 ? -68.102 3.862 11.134 1.00 42.33 278 GLN C N 1
ATOM 3117 C CA . GLN C 3 28 ? -69.292 4.240 11.883 1.00 42.70 278 GLN C CA 1
ATOM 3118 C C . GLN C 3 28 ? -69.355 3.449 13.181 1.00 41.98 278 GLN C C 1
ATOM 3119 O O . GLN C 3 28 ? -69.973 3.873 14.155 1.00 41.90 278 GLN C O 1
ATOM 3125 N N . GLU C 3 29 ? -68.709 2.294 13.193 1.00 40.96 279 GLU C N 1
ATOM 3126 C CA . GLU C 3 29 ? -68.713 1.444 14.369 1.00 41.65 279 GLU C CA 1
ATOM 3127 C C . GLU C 3 29 ? -67.934 2.081 15.518 1.00 38.96 279 GLU C C 1
ATOM 3128 O O . GLU C 3 29 ? -68.432 2.145 16.641 1.00 37.11 279 GLU C O 1
ATOM 3134 N N . ASN C 3 30 ? -66.722 2.559 15.236 1.00 37.03 280 ASN C N 1
ATOM 3135 C CA . ASN C 3 30 ? -65.889 3.190 16.259 1.00 35.14 280 ASN C CA 1
ATOM 3136 C C . ASN C 3 30 ? -66.517 4.464 16.796 1.00 34.38 280 ASN C C 1
ATOM 3137 O O . ASN C 3 30 ? -66.440 4.743 17.986 1.00 33.60 280 ASN C O 1
ATOM 3142 N N . GLU C 3 31 ? -67.127 5.241 15.908 1.00 34.26 281 GLU C N 1
ATOM 3143 C CA . GLU C 3 31 ? -67.770 6.482 16.305 1.00 34.35 281 GLU C CA 1
ATOM 3144 C C . GLU C 3 31 ? -68.847 6.222 17.320 1.00 32.55 281 GLU C C 1
ATOM 3145 O O . GLU C 3 31 ? -68.963 6.934 18.312 1.00 32.63 281 G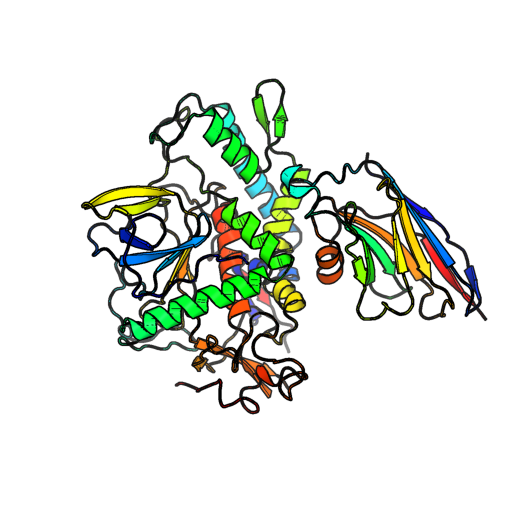LU C O 1
ATOM 3151 N N . PHE C 3 32 ? -69.644 5.197 17.060 1.00 32.15 282 PHE C N 1
ATOM 3152 C CA . PHE C 3 32 ? -70.735 4.849 17.952 1.00 31.01 282 PHE C CA 1
ATOM 3153 C C . PHE C 3 32 ? -70.207 4.345 19.277 1.00 29.62 282 PHE C C 1
ATOM 3154 O O . PHE C 3 32 ? -70.748 4.679 20.325 1.00 28.83 282 PHE C O 1
ATOM 3162 N N . ARG C 3 33 ? -69.151 3.542 19.227 1.00 28.88 283 ARG C N 1
ATOM 3163 C CA . ARG C 3 33 ? -68.568 3.013 20.444 1.00 28.36 283 ARG C CA 1
ATOM 3164 C C . ARG C 3 33 ? -68.030 4.161 21.305 1.00 27.42 283 ARG C C 1
ATOM 3165 O O . ARG C 3 33 ? -68.516 4.385 22.412 1.00 26.96 283 ARG C O 1
ATOM 3173 N N . LEU C 3 34 ? -67.049 4.901 20.797 1.00 25.74 284 LEU C N 1
ATOM 3174 C CA . LEU C 3 34 ? -66.476 5.989 21.574 1.00 26.13 284 LEU C CA 1
ATOM 3175 C C . LEU C 3 34 ? -67.556 6.892 22.165 1.00 25.44 284 LEU C C 1
ATOM 3176 O O . LEU C 3 34 ? -67.488 7.289 23.326 1.00 25.26 284 LEU C O 1
ATOM 3181 N N . TYR C 3 35 ? -68.563 7.202 21.365 1.00 24.41 285 TYR C N 1
ATOM 3182 C CA . TYR C 3 35 ? -69.651 8.063 21.807 1.00 21.84 285 TYR C CA 1
ATOM 3183 C C . TYR C 3 35 ? -70.252 7.549 23.102 1.00 22.66 285 TYR C C 1
ATOM 3184 O O . TYR C 3 35 ? -70.260 8.236 24.121 1.00 23.85 285 TYR C O 1
ATOM 3193 N N . TYR C 3 36 ? -70.761 6.327 23.062 1.00 24.11 286 TYR C N 1
ATOM 3194 C CA . TYR C 3 36 ? -71.372 5.733 24.240 1.00 24.40 286 TYR C CA 1
ATOM 3195 C C . TYR C 3 36 ? -70.372 5.513 25.367 1.00 24.72 286 TYR C C 1
ATOM 3196 O O . TYR C 3 36 ? -70.741 5.432 26.541 1.00 23.20 286 TYR C O 1
ATOM 3205 N N . TYR C 3 37 ? -69.102 5.431 25.007 1.00 25.94 287 TYR C N 1
ATOM 3206 C CA . TYR C 3 37 ? -68.061 5.280 26.003 1.00 30.16 287 TYR C CA 1
ATOM 3207 C C . TYR C 3 37 ? -68.109 6.555 26.841 1.00 31.70 287 TYR C C 1
ATOM 3208 O O . TYR C 3 37 ? -68.241 6.510 28.069 1.00 32.72 287 TYR C O 1
ATOM 3217 N N . ASN C 3 38 ? -68.034 7.694 26.157 1.00 32.52 288 ASN C N 1
ATOM 3218 C CA . ASN C 3 38 ? -68.067 8.998 26.809 1.00 34.39 288 ASN C CA 1
ATOM 3219 C C . ASN C 3 38 ? -69.307 9.223 27.647 1.00 33.51 288 ASN C C 1
ATOM 3220 O O . ASN C 3 38 ? -69.232 9.820 28.718 1.00 33.35 288 ASN C O 1
ATOM 3225 N N . LYS C 3 39 ? -70.450 8.747 27.168 1.00 33.20 289 LYS C N 1
ATOM 3226 C CA . LYS C 3 39 ? -71.688 8.899 27.924 1.00 32.82 289 LYS C CA 1
ATOM 3227 C C . LYS C 3 39 ? -71.575 8.174 29.261 1.00 32.17 289 LYS C C 1
ATOM 3228 O O . LYS C 3 39 ? -72.014 8.681 30.283 1.00 32.13 289 LYS C O 1
ATOM 3234 N N . PHE C 3 40 ? -70.984 6.987 29.259 1.00 31.13 290 PHE C N 1
ATOM 3235 C CA . PHE C 3 40 ? -70.793 6.258 30.502 1.00 30.27 290 PHE C CA 1
ATOM 3236 C C . PHE C 3 40 ? -69.876 7.053 31.434 1.00 29.74 290 PHE C C 1
ATOM 3237 O O . PHE C 3 40 ? -70.182 7.205 32.618 1.00 27.20 290 PHE C O 1
ATOM 3245 N N . LYS C 3 41 ? -68.757 7.562 30.911 1.00 29.99 291 LYS C N 1
ATOM 3246 C CA . LYS C 3 41 ? -67.845 8.349 31.750 1.00 30.38 291 LYS C CA 1
ATOM 3247 C C . LYS C 3 41 ? -68.650 9.470 32.416 1.00 30.52 291 LYS C C 1
ATOM 3248 O O . LYS C 3 41 ? -68.459 9.773 33.596 1.00 29.94 291 LYS C O 1
ATOM 3254 N N . ASP C 3 42 ? -69.573 10.066 31.667 1.00 30.17 292 ASP C N 1
ATOM 3255 C CA . ASP C 3 42 ? -70.406 11.117 32.226 1.00 32.09 292 ASP C CA 1
ATOM 3256 C C . ASP C 3 42 ? -71.212 10.602 33.417 1.00 31.47 292 ASP C C 1
ATOM 3257 O O . ASP C 3 42 ? -71.418 11.309 34.402 1.00 29.93 292 ASP C O 1
ATOM 3262 N N . ILE C 3 43 ? -71.684 9.367 33.325 1.00 32.09 293 ILE C N 1
ATOM 3263 C CA . ILE C 3 43 ? -72.454 8.802 34.418 1.00 31.50 293 ILE C CA 1
ATOM 3264 C C . ILE C 3 43 ? -71.522 8.535 35.593 1.00 31.06 293 ILE C C 1
ATOM 3265 O O . ILE C 3 43 ? -71.868 8.799 36.738 1.00 29.87 293 ILE C O 1
ATOM 3270 N N . ALA C 3 44 ? -70.326 8.041 35.308 1.00 31.05 294 ALA C N 1
ATOM 3271 C CA . ALA C 3 44 ? -69.376 7.779 36.370 1.00 32.68 294 ALA C CA 1
ATOM 3272 C C . ALA C 3 44 ? -69.115 9.096 37.087 1.00 34.14 294 ALA C C 1
ATOM 3273 O O . ALA C 3 44 ? -69.046 9.141 38.313 1.00 35.88 294 ALA C O 1
ATOM 3275 N N . SER C 3 45 ? -68.993 10.172 36.318 1.00 33.79 295 SER C N 1
ATOM 3276 C CA . SER C 3 45 ? -68.737 11.488 36.892 1.00 33.87 295 SER C CA 1
ATOM 3277 C C . SER C 3 45 ? -69.883 12.000 37.741 1.00 33.53 295 SER C C 1
ATOM 3278 O O . SER C 3 45 ? -69.678 12.708 38.713 1.00 33.38 295 SER C O 1
ATOM 3281 N N . THR C 3 46 ? -71.101 11.649 37.367 1.00 34.29 296 THR C N 1
ATOM 3282 C CA . THR C 3 46 ? -72.260 12.107 38.106 1.00 34.11 296 THR C CA 1
ATOM 3283 C C . THR C 3 46 ? -72.349 11.381 39.427 1.00 34.09 296 THR C C 1
ATOM 3284 O O . THR C 3 46 ? -72.871 11.910 40.406 1.00 35.45 296 THR C O 1
ATOM 3288 N N . LEU C 3 47 ? -71.847 10.158 39.458 1.00 32.56 297 LEU C N 1
ATOM 3289 C CA . LEU C 3 47 ? -71.895 9.397 40.685 1.00 32.50 297 LEU C CA 1
ATOM 3290 C C . LEU C 3 47 ? -70.828 9.930 41.631 1.00 33.63 297 LEU C C 1
ATOM 3291 O O . LEU C 3 47 ? -71.121 10.276 42.775 1.00 34.78 297 LEU C O 1
ATOM 3296 N N . ASN C 3 48 ? -69.595 10.019 41.148 1.00 33.39 298 ASN C N 1
ATOM 3297 C CA . ASN C 3 48 ? -68.507 10.516 41.968 1.00 34.79 298 ASN C CA 1
ATOM 3298 C C . ASN C 3 48 ? -68.867 11.798 42.695 1.00 37.68 298 ASN C C 1
ATOM 3299 O O . ASN C 3 48 ? -68.327 12.085 43.761 1.00 39.16 298 ASN C O 1
ATOM 3304 N N . LYS C 3 49 ? -69.795 12.551 42.118 1.00 39.62 299 LYS C N 1
ATOM 3305 C CA . LYS C 3 49 ? -70.202 13.833 42.659 1.00 42.16 299 LYS C CA 1
ATOM 3306 C C . LYS C 3 49 ? -71.422 13.800 43.576 1.00 43.01 299 LYS C C 1
ATOM 3307 O O . LYS C 3 49 ? -71.651 14.735 44.346 1.00 43.43 299 LYS C O 1
ATOM 3313 N N . ALA C 3 50 ? -72.207 12.732 43.502 1.00 43.19 300 ALA C N 1
ATOM 3314 C CA . ALA C 3 50 ? -73.408 12.632 44.321 1.00 43.13 300 ALA C CA 1
ATOM 3315 C C . ALA C 3 50 ? -73.091 12.690 45.801 1.00 43.58 300 ALA C C 1
ATOM 3316 O O . ALA C 3 50 ? -72.174 12.020 46.274 1.00 43.42 300 ALA C O 1
ATOM 3318 N N . LYS C 3 51 ? -73.870 13.493 46.521 1.00 44.45 301 LYS C N 1
ATOM 3319 C CA . LYS C 3 51 ? -73.714 13.671 47.961 1.00 45.22 301 LYS C CA 1
ATOM 3320 C C . LYS C 3 51 ? -75.013 13.357 48.710 1.00 45.55 301 LYS C C 1
ATOM 3321 O O . LYS C 3 51 ? -74.981 12.905 49.865 1.00 46.66 301 LYS C O 1
ATOM 3327 N N . SER C 3 52 ? -76.151 13.591 48.062 1.00 43.08 302 SER C N 1
ATOM 3328 C CA . SER C 3 52 ? -77.437 13.322 48.689 1.00 43.28 302 SER C CA 1
ATOM 3329 C C . SER C 3 52 ? -78.350 12.540 47.753 1.00 43.76 302 SER C C 1
ATOM 3330 O O . SER C 3 52 ? -77.965 12.236 46.630 1.00 43.93 302 SER C O 1
ATOM 3333 N N . ILE C 3 53 ? -79.565 12.231 48.208 1.00 44.01 303 ILE C N 1
ATOM 3334 C CA . ILE C 3 53 ? -80.507 11.474 47.391 1.00 44.79 303 ILE C CA 1
ATOM 3335 C C . ILE C 3 53 ? -81.981 11.665 47.814 1.00 46.65 303 ILE C C 1
ATOM 3336 O O . ILE C 3 53 ? -82.305 11.636 48.992 1.00 47.49 303 ILE C O 1
ATOM 3341 N N . VAL C 3 54 ? -82.864 11.863 46.839 1.00 49.49 304 VAL C N 1
ATOM 3342 C CA . VAL C 3 54 ? -84.294 12.066 47.089 1.00 53.18 304 VAL C CA 1
ATOM 3343 C C . VAL C 3 54 ? -85.046 10.794 46.744 1.00 56.42 304 VAL C C 1
ATOM 3344 O O . VAL C 3 54 ? -84.450 9.837 46.275 1.00 57.16 304 VAL C O 1
ATOM 3348 N N . GLY C 3 55 ? -86.356 10.785 46.971 1.00 60.35 305 GLY C N 1
ATOM 3349 C CA . GLY C 3 55 ? -87.153 9.619 46.632 1.00 64.34 305 GLY C CA 1
ATOM 3350 C C . GLY C 3 55 ? -87.492 8.783 47.841 1.00 66.65 305 GLY C C 1
ATOM 3351 O O . GLY C 3 55 ? -88.613 8.276 47.956 1.00 67.11 305 GLY C O 1
ATOM 3352 N N . THR C 3 56 ? -86.512 8.644 48.733 1.00 68.63 306 THR C N 1
ATOM 3353 C CA . THR C 3 56 ? -86.649 7.881 49.977 1.00 70.55 306 THR C CA 1
ATOM 3354 C C . THR C 3 56 ? -86.313 6.408 49.763 1.00 70.61 306 THR C C 1
ATOM 3355 O O . THR C 3 56 ? -86.376 5.600 50.695 1.00 70.32 306 THR C O 1
ATOM 3359 N N . THR C 3 57 ? -85.933 6.066 48.536 1.00 70.60 307 THR C N 1
ATOM 3360 C CA . THR C 3 57 ? -85.609 4.684 48.219 1.00 70.88 307 THR C CA 1
ATOM 3361 C C . THR C 3 57 ? -84.634 4.081 49.243 1.00 70.48 307 THR C C 1
ATOM 3362 O O . THR C 3 57 ? -85.054 3.367 50.156 1.00 71.40 307 THR C O 1
ATOM 3366 N N . ALA C 3 58 ? -83.347 4.390 49.111 1.00 68.57 308 ALA C N 1
ATOM 3367 C CA . ALA C 3 58 ? -82.327 3.858 50.001 1.00 65.79 308 ALA C CA 1
ATOM 3368 C C . ALA C 3 58 ? -81.256 4.903 50.236 1.00 63.54 308 ALA C C 1
ATOM 3369 O O . ALA C 3 58 ? -81.506 6.096 50.099 1.00 63.54 308 ALA C O 1
ATOM 3371 N N . SER C 3 59 ? -80.058 4.450 50.579 1.00 60.46 309 SER C N 1
ATOM 3372 C CA . SER C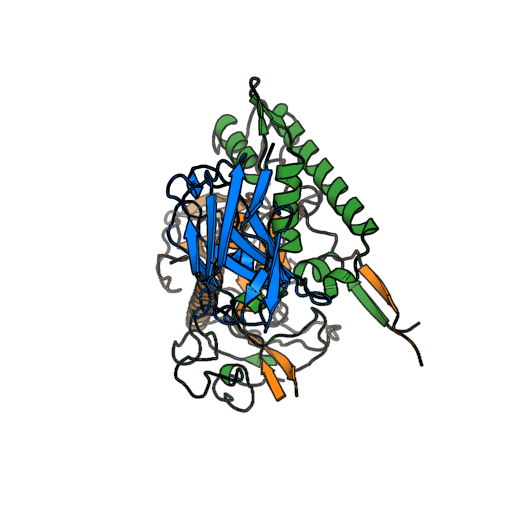 3 59 ? -78.965 5.368 50.838 1.00 59.07 309 SER C CA 1
ATOM 3373 C C . SER C 3 59 ? -78.082 5.520 49.614 1.00 56.83 309 SER C C 1
ATOM 3374 O O . SER C 3 59 ? -77.976 4.606 48.799 1.00 57.58 309 SER C O 1
ATOM 3377 N N . LEU C 3 60 ? -77.442 6.678 49.498 1.00 52.89 310 LEU C N 1
ATOM 3378 C CA . LEU C 3 60 ? -76.561 6.952 48.376 1.00 50.40 310 LEU C CA 1
ATOM 3379 C C . LEU C 3 60 ? -75.558 5.814 48.199 1.00 48.44 310 LEU C C 1
ATOM 3380 O O . LEU C 3 60 ? -74.995 5.630 47.129 1.00 48.34 310 LEU C O 1
ATOM 3385 N N . GLN C 3 61 ? -75.346 5.052 49.264 1.00 47.08 311 GLN C N 1
ATOM 3386 C CA . GLN C 3 61 ? -74.424 3.921 49.250 1.00 45.36 311 GLN C CA 1
ATOM 3387 C C . GLN C 3 61 ? -74.979 2.808 48.359 1.00 42.92 311 GLN C C 1
ATOM 3388 O O . GLN C 3 61 ? -74.300 2.299 47.466 1.00 40.09 311 GLN C O 1
ATOM 3394 N N . TYR C 3 62 ? -76.227 2.440 48.629 1.00 40.87 312 TYR C N 1
ATOM 3395 C CA . TYR C 3 62 ? -76.917 1.394 47.896 1.00 39.63 312 TYR C CA 1
ATOM 3396 C C . TYR C 3 62 ? -77.085 1.773 46.428 1.00 38.31 312 TYR C C 1
ATOM 3397 O O . TYR C 3 62 ? -76.554 1.108 45.541 1.00 37.84 312 TYR C O 1
ATOM 3406 N N . MET C 3 63 ? -77.821 2.849 46.182 1.00 37.13 313 MET C N 1
ATOM 3407 C CA . MET C 3 63 ? -78.061 3.301 44.827 1.00 37.31 313 MET C CA 1
ATOM 3408 C C . MET C 3 63 ? -76.774 3.408 44.014 1.00 35.73 313 MET C C 1
ATOM 3409 O O . MET C 3 63 ? -76.773 3.104 42.820 1.00 36.94 313 MET C O 1
ATOM 3414 N N . LYS C 3 64 ? -75.678 3.816 44.644 1.00 33.35 314 LYS C N 1
ATOM 3415 C CA . LYS C 3 64 ? -74.405 3.915 43.922 1.00 33.29 314 LYS C CA 1
ATOM 3416 C C . LYS C 3 64 ? -73.854 2.541 43.545 1.00 32.98 314 LYS C C 1
ATOM 3417 O O . LYS C 3 64 ? -73.238 2.366 42.495 1.00 33.37 314 LYS C O 1
ATOM 3423 N N . ASN C 3 65 ? -74.051 1.571 44.421 1.00 32.59 315 ASN C N 1
ATOM 3424 C CA . ASN C 3 65 ? -73.573 0.231 44.154 1.00 33.73 315 ASN C CA 1
ATOM 3425 C C . ASN C 3 65 ? -74.396 -0.383 43.043 1.00 31.84 315 ASN C C 1
ATOM 3426 O O . ASN C 3 65 ? -73.872 -1.106 42.196 1.00 30.52 315 ASN C O 1
ATOM 3431 N N . VAL C 3 66 ? -75.690 -0.081 43.051 1.00 29.44 316 VAL C N 1
ATOM 3432 C CA . VAL C 3 66 ? -76.588 -0.581 42.025 1.00 28.79 316 VAL C CA 1
ATOM 3433 C C . VAL C 3 66 ? -76.079 -0.210 40.627 1.00 26.96 316 VAL C C 1
ATOM 3434 O O . VAL C 3 66 ? -76.000 -1.064 39.750 1.00 27.41 316 VAL C O 1
ATOM 3438 N N . PHE C 3 67 ? -75.711 1.053 40.424 1.00 25.76 317 PHE C N 1
ATOM 3439 C CA . PHE C 3 67 ? -75.226 1.495 39.113 1.00 25.04 317 PHE C CA 1
ATOM 3440 C C . PHE C 3 67 ? -73.778 1.126 38.848 1.00 25.51 317 PHE C C 1
ATOM 3441 O O . PHE C 3 67 ? -73.333 1.078 37.699 1.00 26.83 317 PHE C O 1
ATOM 3449 N N . LYS C 3 68 ? -73.037 0.865 39.911 1.00 26.52 318 LYS C N 1
ATOM 3450 C CA . LYS C 3 68 ? -71.655 0.456 39.756 1.00 26.86 318 LYS C CA 1
ATOM 3451 C C . LYS C 3 68 ? -71.768 -0.898 39.050 1.00 26.77 318 LYS C C 1
ATOM 3452 O O . LYS C 3 68 ? -70.986 -1.228 38.163 1.00 26.17 318 LYS C O 1
ATOM 3458 N N . GLU C 3 69 ? -72.789 -1.651 39.445 1.00 26.73 319 GLU C N 1
ATOM 3459 C CA . GLU C 3 69 ? -73.067 -2.964 38.893 1.00 28.25 319 GLU C CA 1
ATOM 3460 C C . GLU C 3 69 ? -73.686 -2.885 37.513 1.00 26.21 319 GLU C C 1
ATOM 3461 O O . GLU C 3 69 ? -73.341 -3.667 36.627 1.00 24.21 319 GLU C O 1
ATOM 3467 N N . LYS C 3 70 ? -74.629 -1.966 37.332 1.00 23.55 320 LYS C N 1
ATOM 3468 C CA . LYS C 3 70 ? -75.265 -1.866 36.035 1.00 22.11 320 LYS C CA 1
ATOM 3469 C C . LYS C 3 70 ? -74.252 -1.539 34.965 1.00 21.25 320 LYS C C 1
ATOM 3470 O O . LYS C 3 70 ? -74.252 -2.156 33.904 1.00 22.70 320 LYS C O 1
ATOM 3476 N N . TYR C 3 71 ? -73.371 -0.585 35.248 1.00 19.49 321 TYR C N 1
ATOM 3477 C CA . TYR C 3 71 ? -72.382 -0.161 34.259 1.00 17.90 321 TYR C CA 1
ATOM 3478 C C . TYR C 3 71 ? -71.016 -0.812 34.368 1.00 17.70 321 TYR C C 1
ATOM 3479 O O . TYR C 3 71 ? -70.085 -0.418 33.666 1.00 15.86 321 TYR C O 1
ATOM 3488 N N . LEU C 3 72 ? -70.886 -1.813 35.234 1.00 19.63 322 LEU C N 1
ATOM 3489 C CA . LEU C 3 72 ? -69.607 -2.491 35.378 1.00 19.98 322 LEU C CA 1
ATOM 3490 C C . LEU C 3 72 ? -68.508 -1.488 35.713 1.00 20.72 322 LEU C C 1
ATOM 3491 O O . LEU C 3 72 ? -67.402 -1.570 35.188 1.00 20.77 322 LEU C O 1
ATOM 3496 N N . LEU C 3 73 ? -68.808 -0.542 36.589 1.00 23.06 323 LEU C N 1
ATOM 3497 C CA . LEU C 3 73 ? -67.820 0.471 36.944 1.00 28.08 323 LEU C CA 1
ATOM 3498 C C . LEU C 3 73 ? -66.701 0.000 37.881 1.00 31.06 323 LEU C C 1
ATOM 3499 O O . LEU C 3 73 ? -66.920 -0.822 38.768 1.00 31.96 323 LEU C O 1
ATOM 3504 N N . SER C 3 74 ? -65.499 0.524 37.676 1.00 34.16 324 SER C N 1
ATOM 3505 C CA . SER C 3 74 ? -64.370 0.182 38.532 1.00 38.86 324 SER C CA 1
ATOM 3506 C C . SER C 3 74 ? -64.345 1.181 39.688 1.00 41.41 324 SER C C 1
ATOM 3507 O O . SER C 3 74 ? -64.533 2.383 39.478 1.00 41.88 324 SER C O 1
ATOM 3510 N N . GLU C 3 75 ? -64.123 0.686 40.902 1.00 44.01 325 GLU C N 1
ATOM 3511 C CA . GLU C 3 75 ? -64.076 1.548 42.080 1.00 47.25 325 GLU C CA 1
ATOM 3512 C C . GLU C 3 75 ? -62.704 1.504 42.748 1.00 47.90 325 GLU C C 1
ATOM 3513 O O . GLU C 3 75 ? -62.154 0.427 42.983 1.00 48.70 325 GLU C O 1
ATOM 3519 N N . ASP C 3 76 ? -62.159 2.675 43.061 1.00 47.29 326 ASP C N 1
ATOM 3520 C CA . ASP C 3 76 ? -60.848 2.746 43.690 1.00 47.93 326 ASP C CA 1
ATOM 3521 C C . ASP C 3 76 ? -60.882 2.953 45.209 1.00 48.37 326 ASP C C 1
ATOM 3522 O O . ASP C 3 76 ? -61.931 2.843 45.862 1.00 47.31 326 ASP C O 1
ATOM 3527 N N . THR C 3 77 ? -59.708 3.264 45.754 1.00 48.59 327 THR C N 1
ATOM 3528 C CA . THR C 3 77 ? -59.518 3.514 47.183 1.00 48.26 327 THR C CA 1
ATOM 3529 C C . THR C 3 77 ? -60.435 4.621 47.711 1.00 46.85 327 THR C C 1
ATOM 3530 O O . THR C 3 77 ? -61.038 4.484 48.777 1.00 46.66 327 THR C O 1
ATOM 3534 N N . SER C 3 78 ? -60.527 5.715 46.962 1.00 44.84 328 SER C N 1
ATOM 3535 C CA . SER C 3 78 ? -61.366 6.839 47.351 1.00 43.94 328 SER C CA 1
ATOM 3536 C C . SER C 3 78 ? -62.846 6.565 47.162 1.00 42.71 328 SER C C 1
ATOM 3537 O O . SER C 3 78 ? -63.680 7.383 47.539 1.00 42.10 328 SER C O 1
ATOM 3540 N N . GLY C 3 79 ? -63.180 5.418 46.586 1.00 41.75 329 GLY C N 1
ATOM 3541 C CA . GLY C 3 79 ? -64.582 5.114 46.367 1.00 40.75 329 GLY C CA 1
ATOM 3542 C C . GLY C 3 79 ? -65.067 5.816 45.110 1.00 41.18 329 GLY C C 1
ATOM 3543 O O . GLY C 3 79 ? -66.265 5.920 44.858 1.00 42.68 329 GLY C O 1
ATOM 3544 N N . LYS C 3 80 ? -64.132 6.318 44.316 1.00 39.16 330 LYS C N 1
ATOM 3545 C CA . LYS C 3 80 ? -64.497 6.993 43.088 1.00 37.53 330 LYS C CA 1
ATOM 3546 C C . LYS C 3 80 ? -64.616 5.979 41.957 1.00 36.51 330 LYS C C 1
ATOM 3547 O O . LYS C 3 80 ? -63.747 5.116 41.766 1.00 35.75 330 LYS C O 1
ATOM 3553 N N . PHE C 3 81 ? -65.708 6.088 41.209 1.00 34.35 331 PHE C N 1
ATOM 3554 C CA . PHE C 3 81 ? -65.961 5.183 40.104 1.00 32.39 331 PHE C CA 1
ATOM 3555 C C . PHE C 3 81 ? -65.310 5.657 38.828 1.00 32.79 331 PHE C C 1
ATOM 3556 O O . PHE C 3 81 ? -65.155 6.851 38.598 1.00 33.89 331 PHE C O 1
ATOM 3564 N N . SER C 3 82 ? -64.937 4.705 37.991 1.00 32.86 332 SER C N 1
ATOM 3565 C CA . SER C 3 82 ? -64.350 5.023 36.710 1.00 33.25 332 SER C CA 1
ATOM 3566 C C . SER C 3 82 ? -64.768 3.923 35.735 1.00 33.52 332 SER C C 1
ATOM 3567 O O . SER C 3 82 ? -65.065 2.793 36.130 1.00 32.99 332 SER C O 1
ATOM 3570 N N . VAL C 3 83 ? -64.814 4.273 34.461 1.00 33.68 333 VAL C N 1
ATOM 3571 C CA . VAL C 3 83 ? -65.192 3.335 33.429 1.00 32.32 333 VAL C CA 1
ATOM 3572 C C . VAL C 3 83 ? -63.953 2.606 32.929 1.00 34.06 333 VAL C C 1
ATOM 3573 O O . VAL C 3 83 ? -62.950 3.227 32.589 1.00 32.26 333 VAL C O 1
ATOM 3577 N N . ASP C 3 84 ? -64.033 1.280 32.906 1.00 37.04 334 ASP C N 1
ATOM 3578 C CA . ASP C 3 84 ? -62.934 0.451 32.425 1.00 40.21 334 ASP C CA 1
ATOM 3579 C C . ASP C 3 84 ? -63.131 0.194 30.924 1.00 40.91 334 ASP C C 1
ATOM 3580 O O . ASP C 3 84 ? -64.151 -0.365 30.513 1.00 40.38 334 ASP C O 1
ATOM 3585 N N . LYS C 3 85 ? -62.158 0.605 30.112 1.00 41.56 335 LYS C N 1
ATOM 3586 C CA . LYS C 3 85 ? -62.233 0.412 28.666 1.00 41.96 335 LYS C CA 1
ATOM 3587 C C . LYS C 3 85 ? -62.616 -1.029 28.305 1.00 41.39 335 LYS C C 1
ATOM 3588 O O . LYS C 3 85 ? -63.612 -1.267 27.614 1.00 41.37 335 LYS C O 1
ATOM 3594 N N . LEU C 3 86 ? -61.829 -1.990 28.778 1.00 39.91 336 LEU C N 1
ATOM 3595 C CA . LEU C 3 86 ? -62.100 -3.388 28.477 1.00 38.75 336 LEU C CA 1
ATOM 3596 C C . LEU C 3 86 ? -63.459 -3.857 28.957 1.00 37.33 336 LEU C C 1
ATOM 3597 O O . LEU C 3 86 ? -64.185 -4.515 28.214 1.00 37.53 336 LEU C O 1
ATOM 3602 N N . LYS C 3 87 ? -63.809 -3.537 30.195 1.00 35.42 337 LYS C N 1
ATOM 3603 C CA . LYS C 3 87 ? -65.109 -3.946 30.691 1.00 34.80 337 LYS C CA 1
ATOM 3604 C C . LYS C 3 87 ? -66.197 -3.264 29.858 1.00 32.65 337 LYS C C 1
ATOM 3605 O O . LYS C 3 87 ? -67.291 -3.803 29.694 1.00 31.88 337 LYS C O 1
ATOM 3611 N N . PHE C 3 88 ? -65.894 -2.090 29.312 1.00 29.94 338 PHE C N 1
ATOM 3612 C CA . PHE C 3 88 ? -66.882 -1.400 28.502 1.00 29.64 338 PHE C CA 1
ATOM 3613 C C . PHE C 3 88 ? -67.071 -2.096 27.153 1.00 31.01 338 PHE C C 1
ATOM 3614 O O . PHE C 3 88 ? -68.206 -2.375 26.732 1.00 29.01 338 PHE C O 1
ATOM 3622 N N . ASP C 3 89 ? -65.959 -2.357 26.472 1.00 30.88 339 ASP C N 1
ATOM 3623 C CA . ASP C 3 89 ? -66.014 -3.038 25.189 1.00 33.22 339 ASP C CA 1
ATOM 3624 C C . ASP C 3 89 ? -66.832 -4.327 25.304 1.00 33.54 339 ASP C C 1
ATOM 3625 O O . ASP C 3 89 ? -67.724 -4.579 24.491 1.00 36.68 339 ASP C O 1
ATOM 3630 N N . LYS C 3 90 ? -66.543 -5.132 26.320 1.00 31.51 340 LYS C N 1
ATOM 3631 C CA . LYS C 3 90 ? -67.251 -6.392 26.511 1.00 30.05 340 LYS C CA 1
ATOM 3632 C C . LYS C 3 90 ? -68.759 -6.200 26.680 1.00 26.95 340 LYS C C 1
ATOM 3633 O O . LYS C 3 90 ? -69.548 -6.931 26.089 1.00 27.36 340 LYS C O 1
ATOM 3639 N N . LEU C 3 91 ? -69.158 -5.225 27.484 1.00 24.27 341 LEU C N 1
ATOM 3640 C CA . LEU C 3 91 ? -70.579 -4.962 27.696 1.00 24.24 341 LEU C CA 1
ATOM 3641 C C . LEU C 3 91 ? -71.234 -4.378 26.435 1.00 26.30 341 LEU C C 1
ATOM 3642 O O . LEU C 3 91 ? -72.386 -4.696 26.106 1.00 25.41 341 LEU C O 1
ATOM 3647 N N . TYR C 3 92 ? -70.499 -3.520 25.734 1.00 26.09 342 TYR C N 1
ATOM 3648 C CA . TYR C 3 92 ? -71.025 -2.929 24.520 1.00 27.08 342 TYR C CA 1
ATOM 3649 C C . TYR C 3 92 ? -71.213 -4.066 23.511 1.00 28.59 342 TYR C C 1
ATOM 3650 O O . TYR C 3 92 ? -72.273 -4.203 22.888 1.00 27.87 342 TYR C O 1
ATOM 3659 N N . LYS C 3 93 ? -70.163 -4.876 23.383 1.00 28.93 343 LYS C N 1
ATOM 3660 C CA . LYS C 3 93 ? -70.098 -6.034 22.489 1.00 28.13 343 LYS C CA 1
ATOM 3661 C C . LYS C 3 93 ? -71.238 -6.977 22.809 1.00 27.18 343 LYS C C 1
ATOM 3662 O O . LYS C 3 93 ? -71.969 -7.440 21.943 1.00 26.12 343 LYS C O 1
ATOM 3668 N N . MET C 3 94 ? -71.373 -7.259 24.089 1.00 26.98 344 MET C N 1
ATOM 3669 C CA . MET C 3 94 ? -72.404 -8.148 24.570 1.00 28.20 344 MET C CA 1
ATOM 3670 C C . MET C 3 94 ? -73.803 -7.673 24.149 1.00 27.75 344 MET C C 1
ATOM 3671 O O . MET C 3 94 ? -74.606 -8.444 23.636 1.00 27.84 344 MET C O 1
ATOM 3676 N N . LEU C 3 95 ? -74.086 -6.397 24.370 1.00 27.34 345 LEU C N 1
ATOM 3677 C CA . LEU C 3 95 ? -75.390 -5.843 24.053 1.00 26.44 345 LEU C CA 1
ATOM 3678 C C . LEU C 3 95 ? -75.667 -5.563 22.584 1.00 26.60 345 LEU C C 1
ATOM 3679 O O . LEU C 3 95 ? -76.833 -5.521 22.182 1.00 25.09 345 LEU C O 1
ATOM 3684 N N . THR C 3 96 ? -74.617 -5.375 21.782 1.00 25.71 346 THR C N 1
ATOM 3685 C CA . THR C 3 96 ? -74.828 -5.071 20.374 1.00 24.68 346 THR C CA 1
ATOM 3686 C C . THR C 3 96 ? -74.378 -6.111 19.347 1.00 26.93 346 THR C C 1
ATOM 3687 O O . THR C 3 96 ? -74.861 -6.102 18.215 1.00 28.79 346 THR C O 1
ATOM 3691 N N . GLU C 3 97 ? -73.468 -7.007 19.715 1.00 28.39 347 GLU C N 1
ATOM 3692 C CA . GLU C 3 97 ? -73.004 -8.015 18.768 1.00 28.51 347 GLU C CA 1
ATOM 3693 C C . GLU C 3 97 ? -73.428 -9.420 19.148 1.00 27.95 347 GLU C C 1
ATOM 3694 O O . GLU C 3 97 ? -73.631 -10.267 18.282 1.00 29.49 347 GLU C O 1
ATOM 3700 N N . ILE C 3 98 ? -73.571 -9.676 20.439 1.00 26.57 348 ILE C N 1
ATOM 3701 C CA . ILE C 3 98 ? -73.942 -11.010 20.881 1.00 26.19 348 ILE C CA 1
ATOM 3702 C C . ILE C 3 98 ? -75.448 -11.196 20.997 1.00 25.16 348 ILE C C 1
ATOM 3703 O O . ILE C 3 98 ? -75.988 -12.178 20.483 1.00 23.71 348 ILE C O 1
ATOM 3708 N N . TYR C 3 99 ? -76.130 -10.271 21.663 1.00 23.09 349 TYR C N 1
ATOM 3709 C CA . TYR C 3 99 ? -77.573 -10.393 21.748 1.00 25.55 349 TYR C CA 1
ATOM 3710 C C . TYR C 3 99 ? -78.158 -9.915 20.400 1.00 26.47 349 TYR C C 1
ATOM 3711 O O . TYR C 3 99 ? -78.445 -8.731 20.234 1.00 27.35 349 TYR C O 1
ATOM 3720 N N . THR C 3 100 ? -78.303 -10.820 19.434 1.00 24.66 350 THR C N 1
ATOM 3721 C CA . THR C 3 100 ? -78.874 -10.462 18.144 1.00 24.18 350 THR C CA 1
ATOM 3722 C C . THR C 3 100 ? -79.954 -11.462 17.790 1.00 24.70 350 THR C C 1
ATOM 3723 O O . THR C 3 100 ? -79.934 -12.585 18.276 1.00 25.05 350 THR C O 1
ATOM 3727 N N . GLU C 3 101 ? -80.888 -11.062 16.931 1.00 25.68 351 GLU C N 1
ATOM 3728 C CA . GLU C 3 101 ? -81.959 -11.958 16.507 1.00 25.97 351 GLU C CA 1
ATOM 3729 C C . GLU C 3 101 ? -81.350 -13.194 15.839 1.00 25.41 351 GLU C C 1
ATOM 3730 O O . GLU C 3 101 ? -81.752 -14.320 16.116 1.00 23.67 351 GLU C O 1
ATOM 3736 N N . ASP C 3 102 ? -80.369 -12.970 14.973 1.00 24.86 352 ASP C N 1
ATOM 3737 C CA . ASP C 3 102 ? -79.723 -14.055 14.261 1.00 26.05 352 ASP C CA 1
ATOM 3738 C C . ASP C 3 102 ? -79.128 -15.096 15.199 1.00 26.60 352 ASP C C 1
ATOM 3739 O O . ASP C 3 102 ? -79.383 -16.296 15.036 1.00 28.11 352 ASP C O 1
ATOM 3744 N N . ASN C 3 103 ? -78.347 -14.652 16.183 1.00 25.47 353 ASN C N 1
ATOM 3745 C CA . ASN C 3 103 ? -77.762 -15.580 17.145 1.00 22.77 353 ASN C CA 1
ATOM 3746 C C . ASN C 3 103 ? -78.868 -16.351 17.880 1.00 20.84 353 ASN C C 1
ATOM 3747 O O . ASN C 3 103 ? -78.752 -17.548 18.122 1.00 19.62 353 ASN C O 1
ATOM 3752 N N . PHE C 3 104 ? -79.939 -15.671 18.248 1.00 20.10 354 PHE C N 1
ATOM 3753 C CA . PHE C 3 104 ? -81.008 -16.353 18.954 1.00 22.73 354 PHE C CA 1
ATOM 3754 C C . PHE C 3 104 ? -81.595 -17.447 18.085 1.00 24.24 354 PHE C C 1
ATOM 3755 O O . PHE C 3 104 ? -82.114 -18.443 18.590 1.00 24.42 354 PHE C O 1
ATOM 3763 N N . VAL C 3 105 ? -81.518 -17.257 16.773 1.00 23.15 355 VAL C N 1
ATOM 3764 C CA . VAL C 3 105 ? -82.044 -18.235 15.837 1.00 22.98 355 VAL C CA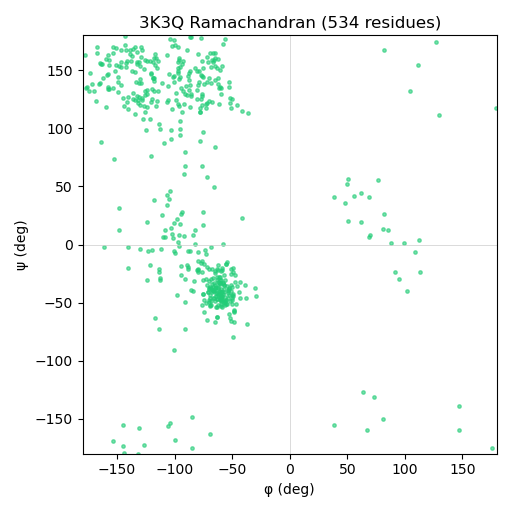 1
ATOM 3765 C C . VAL C 3 105 ? -81.162 -19.482 15.825 1.00 23.93 355 VAL C C 1
ATOM 3766 O O . VAL C 3 105 ? -81.661 -20.610 15.774 1.00 21.90 355 VAL C O 1
ATOM 3770 N N . LYS C 3 106 ? -79.851 -19.271 15.874 1.00 25.14 356 LYS C N 1
ATOM 3771 C CA . LYS C 3 106 ? -78.911 -20.380 15.930 1.00 25.89 356 LYS C CA 1
ATOM 3772 C C . LYS C 3 106 ? -79.199 -21.182 17.202 1.00 25.88 356 LYS C C 1
ATOM 3773 O O . LYS C 3 106 ? -79.051 -22.398 17.206 1.00 28.67 356 LYS C O 1
ATOM 3779 N N . PHE C 3 107 ? -79.636 -20.507 18.264 1.00 25.21 357 PHE C N 1
ATOM 3780 C CA . PHE C 3 107 ? -79.942 -21.178 19.528 1.00 27.78 357 PHE C CA 1
ATOM 3781 C C . PHE C 3 107 ? -81.299 -21.880 19.615 1.00 30.22 357 PHE C C 1
ATOM 3782 O O . PHE C 3 107 ? -81.480 -22.762 20.453 1.00 32.37 357 PHE C O 1
ATOM 3790 N N . PHE C 3 108 ? -82.261 -21.481 18.787 1.00 31.66 358 PHE C N 1
ATOM 3791 C CA . PHE C 3 108 ? -83.585 -22.105 18.809 1.00 31.00 358 PHE C CA 1
ATOM 3792 C C . PHE C 3 108 ? -83.722 -23.127 17.703 1.00 32.21 358 PHE C C 1
ATOM 3793 O O . PHE C 3 108 ? -84.726 -23.832 17.642 1.00 32.29 358 PHE C O 1
ATOM 3801 N N . LYS C 3 109 ? -82.727 -23.187 16.818 1.00 33.34 359 LYS C N 1
ATOM 3802 C CA . LYS C 3 109 ? -82.750 -24.133 15.709 1.00 33.97 359 LYS C CA 1
ATOM 3803 C C . LYS C 3 109 ? -84.085 -24.013 14.972 1.00 33.66 359 LYS C C 1
ATOM 3804 O O . LYS C 3 109 ? -84.834 -24.988 14.848 1.00 36.16 359 LYS C O 1
ATOM 3810 N N . VAL C 3 110 ? -84.411 -22.817 14.508 1.00 30.43 360 VAL C N 1
ATOM 3811 C CA . VAL C 3 110 ? -85.654 -22.653 13.782 1.00 27.80 360 VAL C CA 1
ATOM 3812 C C . VAL C 3 110 ? -85.371 -21.963 12.466 1.00 25.92 360 VAL C C 1
ATOM 3813 O O . VAL C 3 110 ? -84.279 -21.439 12.240 1.00 23.07 360 VAL C O 1
ATOM 3817 N N . LEU C 3 111 ? -86.365 -21.982 11.593 1.00 25.16 361 LEU C N 1
ATOM 3818 C CA . LEU C 3 111 ? -86.237 -21.335 10.305 1.00 25.17 361 LEU C CA 1
ATOM 3819 C C . LEU C 3 111 ? -86.681 -19.896 10.564 1.00 24.93 361 LEU C C 1
ATOM 3820 O O . LEU C 3 111 ? -87.635 -19.656 11.329 1.00 21.27 361 LEU C O 1
ATOM 3825 N N . ASN C 3 112 ? -86.002 -18.944 9.927 1.00 24.78 362 ASN C N 1
ATOM 3826 C CA . ASN C 3 112 ? -86.318 -17.528 10.131 1.00 25.58 362 ASN C CA 1
ATOM 3827 C C . ASN C 3 112 ? -85.827 -16.697 8.946 1.00 24.45 362 ASN C C 1
ATOM 3828 O O . ASN C 3 112 ? -84.985 -17.158 8.192 1.00 24.15 362 ASN C O 1
ATOM 3833 N N . ARG C 3 113 ? -86.320 -15.471 8.793 1.00 26.37 363 ARG C N 1
ATOM 3834 C CA . ARG C 3 113 ? -85.855 -14.599 7.698 1.00 28.89 363 ARG C CA 1
ATOM 3835 C C . ARG C 3 113 ? -84.352 -14.306 7.842 1.00 28.98 363 ARG C C 1
ATOM 3836 O O . ARG C 3 113 ? -83.796 -14.434 8.937 1.00 28.39 363 ARG C O 1
ATOM 3844 N N . LYS C 3 114 ? -83.698 -13.895 6.756 1.00 29.28 364 LYS C N 1
ATOM 3845 C CA . LYS C 3 114 ? -82.256 -13.616 6.804 1.00 30.98 364 LYS C CA 1
ATOM 3846 C C . LYS C 3 114 ? -81.908 -12.131 6.878 1.00 31.01 364 LYS C C 1
ATOM 3847 O O . LYS C 3 114 ? -80.742 -11.746 6.757 1.00 30.35 364 LYS C O 1
ATOM 3853 N N . THR C 3 115 ? -82.922 -11.298 7.073 1.00 31.29 365 THR C N 1
ATOM 3854 C CA . THR C 3 115 ? -82.727 -9.855 7.146 1.00 32.02 365 THR C CA 1
ATOM 3855 C C . THR C 3 115 ? -83.897 -9.293 7.925 1.00 31.50 365 THR C C 1
ATOM 3856 O O . THR C 3 115 ? -84.974 -9.894 7.945 1.00 33.01 365 THR C O 1
ATOM 3860 N N . TYR C 3 116 ? -83.715 -8.148 8.567 1.00 30.56 366 TYR C N 1
ATOM 3861 C CA . TYR C 3 116 ? -84.825 -7.597 9.324 1.00 30.63 366 TYR C CA 1
ATOM 3862 C C . TYR C 3 116 ? -85.926 -7.102 8.385 1.00 29.84 366 TYR C C 1
ATOM 3863 O O . TYR C 3 116 ? -87.084 -6.987 8.774 1.00 30.52 366 TYR C O 1
ATOM 3872 N N . LEU C 3 117 ? -85.569 -6.844 7.136 1.00 29.35 367 LEU C N 1
ATOM 3873 C CA . LEU C 3 117 ? -86.544 -6.364 6.165 1.00 30.43 367 LEU C CA 1
ATOM 3874 C C . LEU C 3 117 ? -87.507 -7.458 5.684 1.00 31.72 367 LEU C C 1
ATOM 3875 O O . LEU C 3 117 ? -87.103 -8.599 5.415 1.00 31.74 367 LEU C O 1
ATOM 3880 N N . ASN C 3 118 ? -88.783 -7.102 5.576 1.00 32.67 368 ASN C N 1
ATOM 3881 C CA . ASN C 3 118 ? -89.797 -8.024 5.087 1.00 34.19 368 ASN C CA 1
ATOM 3882 C C . ASN C 3 118 ? -91.003 -7.256 4.548 1.00 34.30 368 ASN C C 1
ATOM 3883 O O . ASN C 3 118 ? -91.502 -6.332 5.177 1.00 33.21 368 ASN C O 1
ATOM 3888 N N . PHE C 3 119 ? -91.477 -7.661 3.379 1.00 36.24 369 PHE C N 1
ATOM 3889 C CA . PHE C 3 119 ? -92.614 -7.005 2.741 1.00 36.59 369 PHE C CA 1
ATOM 3890 C C . PHE C 3 119 ? -93.722 -8.008 2.453 1.00 38.69 369 PHE C C 1
ATOM 3891 O O . PHE C 3 119 ? -94.586 -7.765 1.618 1.00 38.10 369 PHE C O 1
ATOM 3899 N N . ASP C 3 120 ? -93.686 -9.142 3.144 1.00 42.34 370 ASP C N 1
ATOM 3900 C CA . ASP C 3 120 ? -94.693 -10.173 2.941 1.00 45.63 370 ASP C CA 1
ATOM 3901 C C . ASP C 3 120 ? -95.990 -9.751 3.605 1.00 45.92 370 ASP C C 1
ATOM 3902 O O . ASP C 3 120 ? -95.983 -9.004 4.583 1.00 45.53 370 ASP C O 1
ATOM 3907 N N . LYS C 3 121 ? -97.105 -10.232 3.065 1.00 46.22 371 LYS C N 1
ATOM 3908 C CA . LYS C 3 121 ? -98.417 -9.893 3.595 1.00 45.91 371 LYS C CA 1
ATOM 3909 C C . LYS C 3 121 ? -99.041 -11.084 4.316 1.00 44.05 371 LYS C C 1
ATOM 3910 O O . LYS C 3 121 ? -100.204 -11.032 4.725 1.00 43.91 371 LYS C O 1
ATOM 3916 N N . ALA C 3 122 ? -98.264 -12.153 4.468 1.00 41.39 372 ALA C N 1
ATOM 3917 C CA . ALA C 3 122 ? -98.747 -13.352 5.145 1.00 40.44 372 ALA C CA 1
ATOM 3918 C C . ALA C 3 122 ? -98.732 -13.146 6.653 1.00 40.33 372 ALA C C 1
ATOM 3919 O O . ALA C 3 122 ? -97.668 -12.945 7.243 1.00 40.06 372 ALA C O 1
ATOM 3921 N N . VAL C 3 123 ? -99.905 -13.195 7.274 1.00 38.77 373 VAL C N 1
ATOM 3922 C CA . VAL C 3 123 ? -99.999 -13.024 8.718 1.00 39.52 373 VAL C CA 1
ATOM 3923 C C . VAL C 3 123 ? -100.956 -14.077 9.271 1.00 39.27 373 VAL C C 1
ATOM 3924 O O . VAL C 3 123 ? -102.100 -14.177 8.829 1.00 40.37 373 VAL C O 1
ATOM 3928 N N . PHE C 3 124 ? -100.492 -14.861 10.239 1.00 38.55 374 PHE C N 1
ATOM 3929 C CA . PHE C 3 124 ? -101.324 -15.924 10.803 1.00 38.35 374 PHE C CA 1
ATOM 3930 C C . PHE C 3 124 ? -101.721 -15.762 12.264 1.00 37.08 374 PHE C C 1
ATOM 3931 O O . PHE C 3 124 ? -101.066 -15.061 13.027 1.00 38.48 374 PHE C O 1
ATOM 3939 N N . LYS C 3 125 ? -102.803 -16.433 12.639 1.00 36.14 375 LYS C N 1
ATOM 3940 C CA . LYS C 3 125 ? -103.295 -16.440 14.011 1.00 34.88 375 LYS C CA 1
ATOM 3941 C C . LYS C 3 125 ? -102.791 -17.764 14.558 1.00 34.97 375 LYS C C 1
ATOM 3942 O O . LYS C 3 125 ? -102.734 -18.751 13.826 1.00 34.67 375 LYS C O 1
ATOM 3948 N N . ILE C 3 126 ? -102.429 -17.796 15.836 1.00 34.90 376 ILE C N 1
ATOM 3949 C CA . ILE C 3 126 ? -101.922 -19.020 16.438 1.00 33.70 376 ILE C CA 1
ATOM 3950 C C . ILE C 3 126 ? -102.371 -19.136 17.870 1.00 34.57 376 ILE C C 1
ATOM 3951 O O . ILE C 3 126 ? -103.173 -18.338 18.354 1.00 35.19 376 ILE C O 1
ATOM 3956 N N . ASN C 3 127 ? -101.843 -20.152 18.542 1.00 36.03 377 ASN C N 1
ATOM 3957 C CA . ASN C 3 127 ? -102.124 -20.386 19.948 1.00 37.11 377 ASN C CA 1
ATOM 3958 C C . ASN C 3 127 ? -101.097 -21.352 20.508 1.00 36.16 377 ASN C C 1
ATOM 3959 O O . ASN C 3 127 ? -101.305 -22.562 20.511 1.00 34.70 377 ASN C O 1
ATOM 3964 N N . ILE C 3 128 ? -99.988 -20.793 20.980 1.00 36.80 378 ILE C N 1
ATOM 3965 C CA . ILE C 3 128 ? -98.882 -21.567 21.534 1.00 36.77 378 ILE C CA 1
ATOM 3966 C C . ILE C 3 128 ? -99.117 -22.151 22.925 1.00 37.16 378 ILE C C 1
ATOM 3967 O O . ILE C 3 128 ? -98.389 -23.051 23.339 1.00 38.51 378 ILE C O 1
ATOM 3972 N N . VAL C 3 129 ? -100.110 -21.655 23.652 1.00 36.34 379 VAL C N 1
ATOM 3973 C CA . VAL C 3 129 ? -100.355 -22.172 24.991 1.00 38.40 379 VAL C CA 1
ATOM 3974 C C . VAL C 3 129 ? -100.408 -23.705 25.102 1.00 40.93 379 VAL C C 1
ATOM 3975 O O . VAL C 3 129 ? -99.662 -24.294 25.878 1.00 41.61 379 VAL C O 1
ATOM 3979 N N . PRO C 3 130 ? -101.289 -24.369 24.331 1.00 42.89 380 PRO C N 1
ATOM 3980 C CA . PRO C 3 130 ? -101.396 -25.834 24.389 1.00 43.63 380 PRO C CA 1
ATOM 3981 C C . PRO C 3 130 ? -100.109 -26.555 23.997 1.00 45.35 380 PRO C C 1
ATOM 3982 O O . PRO C 3 130 ? -99.629 -26.394 22.871 1.00 47.00 380 PRO C O 1
ATOM 3986 N N . LYS C 3 131 ? -99.565 -27.359 24.915 1.00 45.41 381 LYS C N 1
ATOM 3987 C CA . LYS C 3 131 ? -98.329 -28.115 24.675 1.00 44.51 381 LYS C CA 1
ATOM 3988 C C . LYS C 3 131 ? -98.356 -29.003 23.431 1.00 43.61 381 LYS C C 1
ATOM 3989 O O . LYS C 3 131 ? -97.314 -29.487 22.980 1.00 43.44 381 LYS C O 1
ATOM 3995 N N . VAL C 3 132 ? -99.549 -29.232 22.891 1.00 43.17 382 VAL C N 1
ATOM 3996 C CA . VAL C 3 132 ? -99.692 -30.058 21.697 1.00 41.60 382 VAL C CA 1
ATOM 3997 C C . VAL C 3 132 ? -99.348 -29.233 20.470 1.00 40.47 382 VAL C C 1
ATOM 3998 O O . VAL C 3 132 ? -99.002 -29.774 19.424 1.00 40.98 382 VAL C O 1
ATOM 4002 N N . ASN C 3 133 ? -99.443 -27.915 20.600 1.00 38.77 383 ASN C N 1
ATOM 4003 C CA . ASN C 3 133 ? -99.132 -27.042 19.483 1.00 37.45 383 ASN C CA 1
ATOM 4004 C C . ASN C 3 133 ? -97.724 -26.471 19.545 1.00 37.26 383 ASN C C 1
ATOM 4005 O O . ASN C 3 133 ? -97.012 -26.453 18.542 1.00 38.13 383 ASN C O 1
ATOM 4010 N N . TYR C 3 134 ? -97.310 -26.041 20.734 1.00 36.54 384 TYR C N 1
ATOM 4011 C CA . TYR C 3 134 ? -96.015 -25.387 20.891 1.00 35.03 384 TYR C CA 1
ATOM 4012 C C . TYR C 3 134 ? -95.393 -25.645 22.260 1.00 34.39 384 TYR C C 1
ATOM 4013 O O . TYR C 3 134 ? -96.051 -25.457 23.287 1.00 34.34 384 TYR C O 1
ATOM 4022 N N . THR C 3 135 ? -94.125 -26.048 22.288 1.00 32.41 385 THR C N 1
ATOM 4023 C CA . THR C 3 135 ? -93.464 -26.302 23.569 1.00 32.50 385 THR C CA 1
ATOM 4024 C C . THR C 3 135 ? -92.262 -25.400 23.794 1.00 32.03 385 THR C C 1
ATOM 4025 O O . THR C 3 135 ? -91.665 -24.883 22.849 1.00 31.84 385 THR C O 1
ATOM 4029 N N . ILE C 3 136 ? -91.905 -25.224 25.059 1.00 31.38 386 ILE C N 1
ATOM 4030 C CA . ILE C 3 136 ? -90.779 -24.383 25.421 1.00 30.94 386 ILE C CA 1
ATOM 4031 C C . ILE C 3 136 ? -89.478 -24.828 24.763 1.00 30.82 386 ILE C C 1
ATOM 4032 O O . ILE C 3 136 ? -88.655 -23.997 24.388 1.00 31.39 386 ILE C O 1
ATOM 4037 N N . TYR C 3 137 ? -89.294 -26.129 24.594 1.00 30.63 387 TYR C N 1
ATOM 4038 C CA . TYR C 3 137 ? -88.054 -26.621 24.016 1.00 33.27 387 TYR C CA 1
ATOM 4039 C C . TYR C 3 137 ? -88.049 -26.871 22.519 1.00 34.36 387 TYR C C 1
ATOM 4040 O O . TYR C 3 137 ? -87.001 -26.803 21.892 1.00 34.18 387 TYR C O 1
ATOM 4049 N N . ASP C 3 138 ? -89.206 -27.154 21.934 1.00 36.70 388 ASP C N 1
ATOM 4050 C CA . ASP C 3 138 ? -89.251 -27.438 20.498 1.00 37.42 388 ASP C CA 1
ATOM 4051 C C . ASP C 3 138 ? -89.975 -26.377 19.664 1.00 36.19 388 ASP C C 1
ATOM 4052 O O . ASP C 3 138 ? -90.007 -26.448 18.431 1.00 36.13 388 ASP C O 1
ATOM 4057 N N . GLY C 3 139 ? -90.545 -25.380 20.317 1.00 33.31 389 GLY C N 1
ATOM 4058 C CA . GLY C 3 139 ? -91.266 -24.398 19.543 1.00 32.98 389 GLY C CA 1
ATOM 4059 C C . GLY C 3 139 ? -92.432 -25.114 18.886 1.00 31.19 389 GLY C C 1
ATOM 4060 O O . GLY C 3 139 ? -93.207 -25.769 19.573 1.00 31.62 389 GLY C O 1
ATOM 4061 N N . PHE C 3 140 ? -92.559 -24.995 17.567 1.00 31.00 390 PHE C N 1
ATOM 4062 C CA . PHE C 3 140 ? -93.644 -25.643 16.831 1.00 31.03 390 PHE C CA 1
ATOM 4063 C C . PHE C 3 140 ? -93.191 -27.032 16.355 1.00 32.22 390 PHE C C 1
ATOM 4064 O O . PHE C 3 140 ? -93.997 -27.965 16.223 1.00 31.29 390 PHE C O 1
ATOM 4072 N N . ASN C 3 141 ? -91.888 -27.151 16.116 1.00 31.42 391 ASN C N 1
ATOM 4073 C CA . ASN C 3 141 ? -91.273 -28.378 15.638 1.00 30.77 391 ASN C CA 1
ATOM 4074 C C . ASN C 3 141 ? -91.089 -29.481 16.706 1.00 31.25 391 ASN C C 1
ATOM 4075 O O . ASN C 3 141 ? -89.964 -29.841 17.064 1.00 29.87 391 ASN C O 1
ATOM 4080 N N . LEU C 3 142 ? -92.209 -30.028 17.181 1.00 32.27 392 LEU C N 1
ATOM 4081 C CA . LEU C 3 142 ? -92.214 -31.078 18.201 1.00 34.94 392 LEU C CA 1
ATOM 4082 C C . LEU C 3 142 ? -91.323 -32.272 17.895 1.00 37.73 392 LEU C C 1
ATOM 4083 O O . LEU C 3 142 ? -91.434 -32.904 16.840 1.00 37.29 392 LEU C O 1
ATOM 4088 N N . ARG C 3 143 ? -90.449 -32.578 18.850 1.00 40.69 393 ARG C N 1
ATOM 4089 C CA . ARG C 3 143 ? -89.499 -33.682 18.742 1.00 42.95 393 ARG C CA 1
ATOM 4090 C C . ARG C 3 143 ? -90.224 -35.012 18.681 1.00 44.32 393 ARG C C 1
ATOM 4091 O O . ARG C 3 143 ? -91.334 -35.141 19.211 1.00 43.59 393 ARG C O 1
ATOM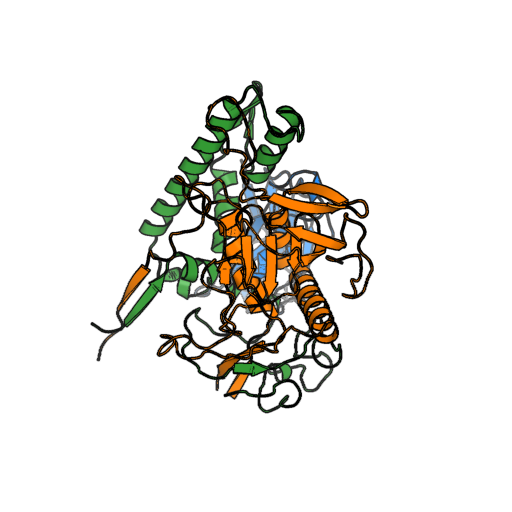 4099 N N . ASN C 3 144 ? -89.579 -35.998 18.051 1.00 45.45 394 ASN C N 1
ATOM 4100 C CA . ASN C 3 144 ? -90.140 -37.337 17.924 1.00 46.79 394 ASN C CA 1
ATOM 4101 C C . ASN C 3 144 ? -91.570 -37.205 17.411 1.00 48.33 394 ASN C C 1
ATOM 4102 O O . ASN C 3 144 ? -92.514 -37.739 17.995 1.00 48.50 394 ASN C O 1
ATOM 4107 N N . THR C 3 145 ? -91.705 -36.465 16.314 1.00 49.29 395 THR C N 1
ATOM 4108 C CA . THR C 3 145 ? -92.983 -36.200 15.661 1.00 51.22 395 THR C CA 1
ATOM 4109 C C . THR C 3 145 ? -92.644 -35.946 14.195 1.00 52.34 395 THR C C 1
ATOM 4110 O O . THR C 3 145 ? -91.465 -35.838 13.838 1.00 51.90 395 THR C O 1
ATOM 4114 N N . ASN C 3 146 ? -93.656 -35.871 13.339 1.00 53.04 396 ASN C N 1
ATOM 4115 C CA . ASN C 3 146 ? -93.390 -35.616 11.933 1.00 53.56 396 ASN C CA 1
ATOM 4116 C C . ASN C 3 146 ? -92.916 -34.180 11.829 1.00 52.59 396 ASN C C 1
ATOM 4117 O O . ASN C 3 146 ? -92.090 -33.851 10.979 1.00 53.10 396 ASN C O 1
ATOM 4122 N N . LEU C 3 147 ? -93.425 -33.336 12.725 1.00 50.83 397 LEU C N 1
ATOM 4123 C CA . LEU C 3 147 ? -93.054 -31.921 12.760 1.00 49.35 397 LEU C CA 1
ATOM 4124 C C . LEU C 3 147 ? -91.563 -31.779 13.076 1.00 49.47 397 LEU C C 1
ATOM 4125 O O . LEU C 3 147 ? -90.946 -30.763 12.768 1.00 49.85 397 LEU C O 1
ATOM 4130 N N . ALA C 3 148 ? -91.001 -32.823 13.676 1.00 50.05 398 ALA C N 1
ATOM 4131 C CA . ALA C 3 148 ? -89.598 -32.866 14.087 1.00 50.32 398 ALA C CA 1
ATOM 4132 C C . ALA C 3 148 ? -88.575 -32.192 13.176 1.00 50.20 398 ALA C C 1
ATOM 4133 O O . ALA C 3 148 ? -87.984 -31.176 13.549 1.00 50.52 398 ALA C O 1
ATOM 4135 N N . ALA C 3 149 ? -88.350 -32.759 11.993 1.00 49.89 399 ALA C N 1
ATOM 4136 C CA . ALA C 3 149 ? -87.362 -32.203 11.067 1.00 49.24 399 ALA C CA 1
ATOM 4137 C C . ALA C 3 149 ? -87.953 -31.393 9.923 1.00 49.12 399 ALA C C 1
ATOM 4138 O O . ALA C 3 149 ? -89.172 -31.372 9.708 1.00 49.64 399 ALA C O 1
ATOM 4140 N N . ASN C 3 150 ? -87.067 -30.726 9.189 1.00 47.64 400 ASN C N 1
ATOM 4141 C CA . ASN C 3 150 ? -87.475 -29.901 8.066 1.00 45.53 400 ASN C CA 1
ATOM 4142 C C . ASN C 3 150 ? -88.374 -28.762 8.530 1.00 43.85 400 ASN C C 1
ATOM 4143 O O . ASN C 3 150 ? -89.109 -28.172 7.740 1.00 42.49 400 ASN C O 1
ATOM 4148 N N . PHE C 3 151 ? -88.316 -28.465 9.825 1.00 42.08 401 PHE C N 1
ATOM 4149 C CA . PHE C 3 151 ? -89.106 -27.384 10.384 1.00 41.04 401 PHE C CA 1
ATOM 4150 C C . PHE C 3 151 ? -90.549 -27.491 9.907 1.00 41.46 401 PHE C C 1
ATOM 4151 O O . PHE C 3 151 ? -91.209 -26.481 9.660 1.00 39.89 401 PHE C O 1
ATOM 4159 N N . ASN C 3 152 ? -91.031 -28.721 9.768 1.00 42.00 402 ASN C N 1
ATOM 4160 C CA . ASN C 3 152 ? -92.399 -28.946 9.321 1.00 40.43 402 ASN C CA 1
ATOM 4161 C C . ASN C 3 152 ? -93.386 -28.249 10.233 1.00 39.15 402 ASN C C 1
ATOM 4162 O O . ASN C 3 152 ? -94.485 -27.897 9.810 1.00 38.78 402 ASN C O 1
ATOM 4167 N N . GLY C 3 153 ? -92.986 -28.049 11.486 1.00 38.91 403 GLY C N 1
ATOM 4168 C CA . GLY C 3 153 ? -93.856 -27.383 12.439 1.00 38.25 403 GLY C CA 1
ATOM 4169 C C . GLY C 3 153 ? -94.048 -25.919 12.085 1.00 37.42 403 GLY C C 1
ATOM 4170 O O . GLY C 3 153 ? -95.087 -25.327 12.389 1.00 35.64 403 GLY C O 1
ATOM 4171 N N . GLN C 3 154 ? -93.039 -25.329 11.452 1.00 36.28 404 GLN C N 1
ATOM 4172 C CA . GLN C 3 154 ? -93.127 -23.933 11.058 1.00 38.67 404 GLN C CA 1
ATOM 4173 C C . GLN C 3 154 ? -93.763 -23.830 9.672 1.00 40.98 404 GLN C C 1
ATOM 4174 O O . GLN C 3 154 ? -94.057 -22.737 9.189 1.00 42.23 404 GLN C O 1
ATOM 4180 N N . ASN C 3 155 ? -93.995 -24.980 9.046 1.00 43.21 405 ASN C N 1
ATOM 4181 C CA . ASN C 3 155 ? -94.588 -25.028 7.715 1.00 44.15 405 ASN C CA 1
ATOM 4182 C C . ASN C 3 155 ? -96.099 -24.806 7.719 1.00 44.24 405 ASN C C 1
ATOM 4183 O O . ASN C 3 155 ? -96.860 -25.623 8.229 1.00 43.33 405 ASN C O 1
ATOM 4188 N N . THR C 3 156 ? -96.514 -23.693 7.126 1.00 44.71 406 THR C N 1
ATOM 4189 C CA . THR C 3 156 ? -97.914 -23.308 7.041 1.00 47.66 406 THR C CA 1
ATOM 4190 C C . THR C 3 156 ? -98.827 -24.377 6.438 1.00 49.14 406 THR C C 1
ATOM 4191 O O . THR C 3 156 ? -99.963 -24.563 6.890 1.00 48.26 406 THR C O 1
ATOM 4195 N N . GLU C 3 157 ? -98.328 -25.069 5.416 1.00 50.73 407 GLU C N 1
ATOM 4196 C CA . GLU C 3 157 ? -99.096 -26.100 4.724 1.00 52.87 407 GLU C CA 1
ATOM 4197 C C . GLU C 3 157 ? -99.218 -27.374 5.550 1.00 51.94 407 GLU C C 1
ATOM 4198 O O . GLU C 3 157 ? -100.317 -27.834 5.858 1.00 52.37 407 GLU C O 1
ATOM 4204 N N . ILE C 3 158 ? -98.069 -27.933 5.906 1.00 50.39 408 ILE C N 1
ATOM 4205 C CA . ILE C 3 158 ? -97.992 -29.168 6.671 1.00 48.09 408 ILE C CA 1
ATOM 4206 C C . ILE C 3 158 ? -98.610 -29.132 8.067 1.00 48.67 408 ILE C C 1
ATOM 4207 O O . ILE C 3 158 ? -99.143 -30.136 8.531 1.00 49.26 408 ILE C O 1
ATOM 4212 N N . ASN C 3 159 ? -98.557 -27.985 8.735 1.00 48.98 409 ASN C N 1
ATOM 4213 C CA . ASN C 3 159 ? -99.112 -27.869 10.083 1.00 48.97 409 ASN C CA 1
ATOM 4214 C C . ASN C 3 159 ? -100.235 -26.842 10.071 1.00 50.40 409 ASN C C 1
ATOM 4215 O O . ASN C 3 159 ? -100.392 -26.073 11.016 1.00 51.78 409 ASN C O 1
ATOM 4220 N N . ASN C 3 160 ? -101.021 -26.848 8.997 1.00 52.08 410 ASN C N 1
ATOM 4221 C CA . ASN C 3 160 ? -102.123 -25.901 8.817 1.00 52.91 410 ASN C CA 1
ATOM 4222 C C . ASN C 3 160 ? -103.062 -25.771 10.019 1.00 53.62 410 ASN C C 1
ATOM 4223 O O . ASN C 3 160 ? -103.789 -24.782 10.141 1.00 53.24 410 ASN C O 1
ATOM 4228 N N . MET C 3 161 ? -103.063 -26.761 10.904 1.00 54.49 411 MET C N 1
ATOM 4229 C CA . MET C 3 161 ? -103.934 -26.694 12.073 1.00 55.96 411 MET C CA 1
ATOM 4230 C C . MET C 3 161 ? -103.542 -25.557 13.023 1.00 54.96 411 MET C C 1
ATOM 4231 O O . MET C 3 161 ? -104.409 -24.883 13.580 1.00 53.74 411 MET C O 1
ATOM 4236 N N . ASN C 3 162 ? -102.239 -25.346 13.202 1.00 53.76 412 ASN C N 1
ATOM 4237 C CA . ASN C 3 162 ? -101.746 -24.296 14.091 1.00 53.09 412 ASN C CA 1
ATOM 4238 C C . ASN C 3 162 ? -101.473 -22.998 13.355 1.00 53.24 412 ASN C C 1
ATOM 4239 O O . ASN C 3 162 ? -100.619 -22.226 13.784 1.00 53.94 412 ASN C O 1
ATOM 4244 N N . PHE C 3 163 ? -102.176 -22.740 12.259 1.00 51.21 413 PHE C N 1
ATOM 4245 C CA . PHE C 3 163 ? -101.912 -21.514 11.521 1.00 48.94 413 PHE C CA 1
ATOM 4246 C C . PHE C 3 163 ? -103.092 -20.964 10.741 1.00 48.79 413 PHE C C 1
ATOM 4247 O O . PHE C 3 163 ? -103.126 -21.053 9.519 1.00 49.76 413 PHE C O 1
ATOM 4255 N N . THR C 3 164 ? -104.060 -20.389 11.433 1.00 48.25 414 THR C N 1
ATOM 4256 C CA . THR C 3 164 ? -105.195 -19.828 10.726 1.00 48.97 414 THR C CA 1
ATOM 4257 C C . THR C 3 164 ? -104.761 -18.544 10.026 1.00 49.94 414 THR C C 1
ATOM 4258 O O . THR C 3 164 ? -104.362 -17.579 10.679 1.00 49.83 414 THR C O 1
ATOM 4262 N N . LYS C 3 16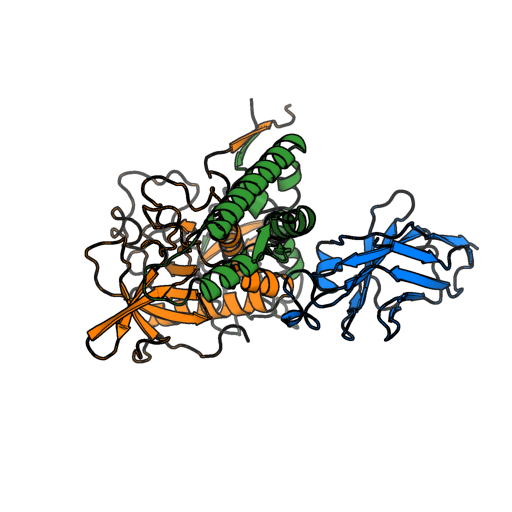5 ? -104.838 -18.535 8.699 1.00 50.70 415 LYS C N 1
ATOM 4263 C CA . LYS C 3 165 ? -104.458 -17.360 7.920 1.00 52.23 415 LYS C CA 1
ATOM 4264 C C . LYS C 3 165 ? -105.530 -16.264 7.983 1.00 52.49 415 LYS C C 1
ATOM 4265 O O . LYS C 3 165 ? -106.725 -16.553 8.044 1.00 51.10 415 LYS C O 1
ATOM 4271 N N . LEU C 3 166 ? -105.092 -15.007 7.976 1.00 54.10 416 LEU C N 1
ATOM 4272 C CA . LEU C 3 166 ? -106.009 -13.869 8.036 1.00 56.27 416 LEU C CA 1
ATOM 4273 C C . LEU C 3 166 ? -106.109 -13.194 6.673 1.00 57.55 416 LEU C C 1
ATOM 4274 O O . LEU C 3 166 ? -105.843 -13.799 5.636 1.00 57.76 416 LEU C O 1
ATOM 4279 N N . LYS C 3 167 ? -106.487 -11.922 6.696 1.00 59.56 417 LYS C N 1
ATOM 4280 C CA . LYS C 3 167 ? -106.610 -11.119 5.489 1.00 61.61 417 LYS C CA 1
ATOM 4281 C C . LYS C 3 167 ? -106.226 -9.655 5.794 1.00 62.02 417 LYS C C 1
ATOM 4282 O O . LYS C 3 167 ? -105.149 -9.215 5.326 1.00 60.79 417 LYS C O 1
#

Nearest PDB structures (foldseek):
  3k3q-assembly1_B  TM=1.004E+00  e=1.232E-51  Clostridium botulinum A str. Hall
  1e1h-assembly1_C  TM=9.828E-01  e=2.458E-43  Clostridium botulinum
  3qj0-assembly1_A  TM=9.846E-01  e=2.478E-41  Clostridium botulinum A str. Hall
  3qiz-assembly1_A  TM=9.822E-01  e=4.790E-41  Clostridium botulinum A str. Hall
  1xtg-assembly1_A  TM=9.657E-01  e=1.249E-40  Clostridium botulinum

Foldseek 3Di:
DWAKAKDQFDEEAQFAKTKMKIFIPDAPCCQPPVGVVRSPVFKKKAKWWAAVVGDTAGAKIARLQDGDMDGDVVDPPFWDKDADNVSGMIMIIGGRDHQVPFTKMKMFMASGDDRVCCHVVNDGDDIHPIGGYGYDD/DQFPDQDALVDDDALPFWFWWAAPVQPDDDTFIWGRRHQQEIETLAAPQGVDVPFPPLDADDPHDPDPDFDGDVCQSPDSVNSRVQSNLVNVLLVVLCPDPNSVVLVVLQSPLFFFQPCDPDDVDGHRNSQQWMWGAHPVGHTDIGGHAEYEYAHTSGRPDWAWDGDADDPDGQLAPQRAGRIYIHDTSPDWDWDDDPDIGTDRRSVVVVVNSVSSSSRSRSNDDDPPPDDDDDDDDD/DDDDDDDPVQQQQAAAPSVPVDDPVVVVVVLVVVLVVVQVVLVVLQPDDADDPPPDGNVVVSVVVCVVQVWDADPVRRTGHDPVSSCVVVCCVGPVNHNVNVCVVLVADDDRGSDDDDPWDWDFDQPDPVQADPRNGRQDPPDPCPPPVLRVPCVSVVVGTHTDD

Secondary structure (DSSP, 8-state):
--EEEEE--EEEETT--EEEEEEEES---SSTTT-GGGTTS--EEEEEEE-TTS-EEEEEEE-SSS--EEE-GGGTTT-EEEE-TTSSEEEEEESS--STT-EEEEEEEETTS-HHHHHHTT--SEE---EEEEEE-/----S---TTSPP-SSSEEEEE-GGG-S---EEEEEEETTEEEEEEE--SSSTT----S--SS--SSS---B-TTTT-SHHHHHHHHHHHHHHHHHHHTSHHHHHHHHHHHH-PPP-B--SSTTEEB--GGGEEEEEPTTS-EEEEE-SEEEEE--SBTT--EEEE---SSS-TTTSS----EEEE--TTEEEEEE---EEE--HHHHHHHHHHHHHHHHTT----TT-EEEEE----/--EEEEEHHHHHHH-GGGGGGS-HHHHHHHHHHHHHHHHHHHHHHHH--EE-SSSS-HHHHHHHHHHHTT-EE-TT--EE--HHHHHHHHHIIIIIS-HHHHHHHHT----SSS------EEE----STTT-BTTTBTS-SSSTTSSTTGGGBTTTTGGG-EE--

B-factor: mean 41.7, std 16.54, range [3.39, 91.81]

Organism: Clostridium botulinum (strain Hall / ATCC 3502 / NCTC 13319 / Type A) (NCBI:txid441771)